Protein AF-A0A654E8N3-F1 (afdb_monomer_lite)

Secondary structure (DSSP, 8-state):
-HHHHHHTT--S----EEEE-GGGS-HHHHHHHHHTTPEEEE----HHHHHHHHHHHHHHSPSSEEEE---PSP----HHHHHHHHHHHTTTEEEE-SS-TTS-TTSSHHHHHHHHH----PPPGGGS--S-PPSPEEEESTTPPTTSSS-EEEESHHHHHHHHTSHHHHHHHHHHHHHHHHHHHHHTS--S--------------------PPPP-------------------TTSHHHHHHHHTS---SS---HHHHHHHHHHHHHHS-HHHHHHHHTTTTTTTTTBTTBPHHHHHHHHHHHHHHHHHHHHB---TTSTTTTSBSS-GGGHHHHTT-GGG-EEEEEEEEEE--TT-GGGS---S-SS-S-SSEEEEEEEEEE-S-HHHHHHHSSEEEEEEE----S-GGGGGGS---EEEGGGTT---S-TT-EEEHHHHHHHH---TTSSSSSS-HHHHHHHHHHHHHHHHTTSTT--EEEEEEEETHHHHHHHHHHHHHHHTTTTB-TT-PBPPEEEEEESPPP-B-HHHHHHHHHTT-EEEEEEETT-SGGG-S-SSSSTTS-HHHHHHHTTSTT--B--SEEEEE-GGG-SSB-----HHHHT-HHHHHHHHHH--STTPPP--SS---GGGGGGS---B-GGG-PPTT----GGGG-EE-TTS-EEPPPPP-GGGSPPTTHHHHHHHHH-GGG--

Structure (mmCIF, N/CA/C/O backbone):
data_AF-A0A654E8N3-F1
#
_entry.id   AF-A0A654E8N3-F1
#
loop_
_atom_site.group_PDB
_atom_site.id
_atom_site.type_symbol
_atom_site.label_atom_id
_atom_site.label_alt_id
_atom_site.label_comp_id
_atom_site.label_asym_id
_atom_site.label_entity_id
_atom_site.label_seq_id
_atom_site.pdbx_PDB_ins_code
_atom_site.Cartn_x
_atom_site.Cartn_y
_atom_site.Cartn_z
_atom_site.occupancy
_atom_site.B_iso_or_equiv
_atom_site.auth_seq_id
_atom_site.auth_comp_id
_atom_site.auth_asym_id
_atom_site.auth_atom_id
_atom_site.pdbx_PDB_model_num
ATOM 1 N N . MET A 1 1 ? 37.709 -7.453 -34.728 1.00 62.16 1 MET A N 1
ATOM 2 C CA . MET A 1 1 ? 38.208 -6.243 -34.019 1.00 62.16 1 MET A CA 1
ATOM 3 C C . MET A 1 1 ? 39.661 -5.902 -34.349 1.00 62.16 1 MET A C 1
ATOM 5 O O . MET A 1 1 ? 39.862 -4.837 -34.913 1.00 62.16 1 MET A O 1
ATOM 9 N N . LYS A 1 2 ? 40.661 -6.766 -34.078 1.00 64.00 2 LYS A N 1
ATOM 10 C CA . LYS A 1 2 ? 42.094 -6.482 -34.356 1.00 64.00 2 LYS A CA 1
ATOM 11 C C . LYS A 1 2 ? 42.366 -5.986 -35.794 1.00 64.00 2 LYS A C 1
ATOM 13 O O . LYS A 1 2 ? 43.012 -4.962 -35.971 1.00 64.00 2 LYS A O 1
ATOM 18 N N . ARG A 1 3 ? 41.794 -6.645 -36.810 1.00 64.19 3 ARG A N 1
ATOM 19 C CA . ARG A 1 3 ? 41.884 -6.260 -38.238 1.00 64.19 3 ARG A CA 1
ATOM 20 C C . ARG A 1 3 ? 41.338 -4.858 -38.545 1.00 64.19 3 ARG A C 1
ATOM 22 O O . ARG A 1 3 ? 41.907 -4.124 -39.343 1.00 64.19 3 ARG A O 1
ATOM 29 N N . ILE A 1 4 ? 40.257 -4.464 -37.874 1.00 62.75 4 ILE A N 1
ATOM 30 C CA . ILE A 1 4 ? 39.642 -3.141 -38.048 1.00 62.75 4 ILE A CA 1
ATOM 31 C C . ILE A 1 4 ? 40.485 -2.064 -37.351 1.00 62.75 4 ILE A C 1
ATOM 33 O O . ILE A 1 4 ? 40.697 -0.996 -37.914 1.00 62.75 4 ILE A O 1
ATOM 37 N N . LEU A 1 5 ? 41.028 -2.360 -36.164 1.00 64.81 5 LEU A N 1
ATOM 38 C CA . LEU A 1 5 ? 41.953 -1.462 -35.462 1.00 64.81 5 LEU A CA 1
ATOM 39 C C . LEU A 1 5 ? 43.238 -1.222 -36.275 1.00 64.81 5 LEU A C 1
ATOM 41 O O . LEU A 1 5 ? 43.658 -0.073 -36.390 1.00 64.81 5 LEU A O 1
ATOM 45 N N . ARG A 1 6 ? 43.781 -2.262 -36.931 1.00 66.62 6 ARG A N 1
ATOM 46 C CA . ARG A 1 6 ? 44.896 -2.138 -37.892 1.00 66.62 6 ARG A CA 1
ATOM 47 C C . ARG A 1 6 ? 44.560 -1.192 -39.052 1.00 66.62 6 ARG A C 1
ATOM 49 O O . ARG A 1 6 ? 45.341 -0.293 -39.344 1.00 66.62 6 ARG A O 1
ATOM 56 N N . LYS A 1 7 ? 43.372 -1.322 -39.666 1.00 62.66 7 LYS A N 1
ATOM 57 C CA . LYS A 1 7 ? 42.905 -0.415 -40.742 1.00 62.66 7 LYS A CA 1
ATOM 58 C C . LYS A 1 7 ? 42.771 1.047 -40.297 1.00 62.66 7 LYS A C 1
ATOM 60 O O . LYS A 1 7 ? 42.891 1.943 -41.121 1.00 62.66 7 LYS A O 1
ATOM 65 N N . LEU A 1 8 ? 42.541 1.289 -39.007 1.00 58.38 8 LEU A N 1
ATOM 66 C CA . LEU A 1 8 ? 42.488 2.628 -38.412 1.00 58.38 8 LEU A CA 1
ATOM 67 C C . LEU A 1 8 ? 43.871 3.154 -37.972 1.00 58.38 8 LEU A C 1
ATOM 69 O O . LEU A 1 8 ? 43.947 4.196 -37.328 1.00 58.38 8 LEU A O 1
ATOM 73 N N . GLY A 1 9 ? 44.958 2.448 -38.307 1.00 60.50 9 GLY A N 1
ATOM 74 C CA . GLY A 1 9 ? 46.332 2.845 -37.990 1.00 60.50 9 GLY A CA 1
ATOM 75 C C . GLY A 1 9 ? 46.812 2.448 -36.590 1.00 60.50 9 GLY A C 1
ATOM 76 O O . GLY A 1 9 ? 47.888 2.874 -36.174 1.00 60.50 9 GLY A O 1
ATOM 77 N N . TYR A 1 10 ? 46.052 1.633 -35.848 1.00 63.34 10 TYR A N 1
ATOM 78 C CA . TYR A 1 10 ? 46.446 1.155 -34.520 1.00 63.34 10 TYR A CA 1
ATOM 79 C C . TYR A 1 10 ? 47.189 -0.180 -34.617 1.00 63.34 10 TYR A C 1
ATOM 81 O O . TYR A 1 10 ? 46.577 -1.248 -34.678 1.00 63.34 10 TYR A O 1
ATOM 89 N N . ASN A 1 11 ? 48.519 -0.105 -34.582 1.00 61.31 11 ASN A N 1
ATOM 90 C CA . ASN A 1 11 ? 49.413 -1.261 -34.617 1.00 61.31 11 ASN A CA 1
ATOM 91 C C . ASN A 1 11 ? 50.060 -1.444 -33.234 1.00 61.31 11 ASN A C 1
ATOM 93 O O . ASN A 1 11 ? 51.057 -0.802 -32.914 1.00 61.31 11 ASN A O 1
ATOM 97 N N . GLY A 1 12 ? 49.450 -2.275 -32.386 1.00 65.31 12 GLY A N 1
ATOM 98 C CA . GLY A 1 12 ? 49.931 -2.579 -31.035 1.00 65.31 12 GLY A CA 1
ATOM 99 C C . GLY A 1 12 ? 49.163 -3.740 -30.388 1.00 65.31 12 GLY A C 1
ATOM 100 O O . GLY A 1 12 ? 48.143 -4.170 -30.936 1.00 65.31 12 GLY A O 1
ATOM 101 N N . PRO A 1 13 ? 49.632 -4.269 -29.241 1.00 67.19 13 PRO A N 1
ATOM 102 C CA . PRO A 1 13 ? 48.945 -5.342 -28.527 1.00 67.19 13 PRO A CA 1
ATOM 103 C C . PRO A 1 13 ? 47.545 -4.887 -28.088 1.00 67.19 13 PRO A C 1
ATOM 105 O O . PRO A 1 13 ? 47.377 -3.821 -27.496 1.00 67.19 13 PRO A O 1
ATOM 108 N N . VAL A 1 14 ? 46.529 -5.697 -28.404 1.00 70.50 14 VAL A N 1
ATOM 109 C CA . VAL A 1 14 ? 45.121 -5.404 -28.099 1.00 70.50 14 VAL A CA 1
ATOM 110 C C . VAL A 1 14 ? 44.658 -6.292 -26.953 1.00 70.50 14 VAL A C 1
ATOM 112 O O . VAL A 1 14 ? 44.506 -7.498 -27.136 1.00 70.50 14 VAL A O 1
ATOM 115 N N . THR A 1 15 ? 44.361 -5.676 -25.811 1.00 73.44 15 THR A N 1
ATOM 116 C CA . THR A 1 15 ? 43.723 -6.341 -24.668 1.00 73.44 15 THR A CA 1
ATOM 117 C C . THR A 1 15 ? 42.239 -5.993 -24.639 1.00 73.44 15 THR A C 1
ATOM 119 O O . THR A 1 15 ? 41.873 -4.818 -24.695 1.00 73.44 15 THR A O 1
ATOM 122 N N . ILE A 1 16 ? 41.379 -7.007 -24.537 1.00 76.62 16 ILE A N 1
ATOM 123 C CA . ILE A 1 16 ? 39.929 -6.837 -24.402 1.00 76.62 16 ILE A CA 1
ATOM 124 C C . ILE A 1 16 ? 39.519 -7.369 -23.031 1.00 76.62 16 ILE A C 1
ATOM 126 O O . ILE A 1 16 ? 39.870 -8.488 -22.663 1.00 76.62 16 ILE A O 1
ATOM 130 N N . THR A 1 17 ? 38.768 -6.569 -22.277 1.00 77.62 17 THR A N 1
ATOM 131 C CA . THR A 1 17 ? 38.285 -6.942 -20.945 1.00 77.62 17 THR A CA 1
ATOM 132 C C . THR A 1 17 ? 36.779 -6.732 -20.866 1.00 77.62 17 THR A C 1
ATOM 134 O O . THR A 1 17 ? 36.288 -5.625 -21.091 1.00 77.62 17 THR A O 1
ATOM 137 N N . ALA A 1 18 ? 36.043 -7.793 -20.542 1.00 80.56 18 ALA A N 1
ATOM 138 C CA . ALA A 1 18 ? 34.622 -7.737 -20.238 1.00 80.56 18 ALA A CA 1
ATOM 139 C C . ALA A 1 18 ? 34.442 -7.350 -18.766 1.00 80.56 18 ALA A C 1
ATOM 141 O O . ALA A 1 18 ? 34.845 -8.094 -17.876 1.00 80.56 18 ALA A O 1
ATOM 142 N N . VAL A 1 19 ? 33.850 -6.184 -18.504 1.00 77.12 19 VAL A N 1
ATOM 143 C CA . VAL A 1 19 ? 33.719 -5.621 -17.151 1.00 77.12 19 VAL A CA 1
ATOM 144 C C . VAL A 1 19 ? 32.251 -5.598 -16.722 1.00 77.12 19 VAL A C 1
ATOM 146 O O . VAL A 1 19 ? 31.400 -5.111 -17.469 1.00 77.12 19 VAL A O 1
ATOM 149 N N . GLY A 1 20 ? 31.939 -6.081 -15.515 1.00 74.06 20 GLY A N 1
ATOM 150 C CA . GLY A 1 20 ? 30.613 -5.900 -14.915 1.00 74.06 20 GLY A CA 1
ATOM 151 C C . GLY A 1 20 ? 30.241 -6.898 -13.818 1.00 74.06 20 GLY A C 1
ATOM 152 O O . GLY A 1 20 ? 31.079 -7.586 -13.232 1.00 74.06 20 GLY A O 1
ATOM 153 N N . SER A 1 21 ? 28.938 -7.007 -13.540 1.00 78.50 21 SER A N 1
ATOM 154 C CA . SER A 1 21 ? 28.392 -8.002 -12.605 1.00 78.50 21 SER A CA 1
ATOM 155 C C . SER A 1 21 ? 28.295 -9.370 -13.291 1.00 78.50 21 SER A C 1
ATOM 157 O O . SER A 1 21 ? 27.214 -9.849 -13.620 1.00 78.50 21 SER A O 1
ATOM 159 N N . LEU A 1 22 ? 29.457 -9.970 -13.552 1.00 83.50 22 LEU A N 1
ATOM 160 C CA . LEU A 1 22 ? 29.599 -11.227 -14.286 1.00 83.50 22 LEU A CA 1
ATOM 161 C C . LEU A 1 22 ? 28.945 -12.426 -13.580 1.00 83.50 22 LEU A C 1
ATOM 163 O O . LEU A 1 22 ? 28.551 -13.362 -14.257 1.00 83.50 22 LEU A O 1
ATOM 167 N N . ALA A 1 23 ? 28.710 -12.357 -12.265 1.00 80.00 23 ALA A N 1
ATOM 168 C CA . ALA A 1 23 ? 27.908 -13.347 -11.537 1.00 80.00 23 ALA A CA 1
ATOM 169 C C . ALA A 1 23 ? 26.442 -13.453 -12.017 1.00 80.00 23 ALA A C 1
ATOM 171 O O . ALA A 1 23 ? 25.765 -14.426 -11.711 1.00 80.00 23 ALA A O 1
ATOM 172 N N . LYS A 1 24 ? 25.940 -12.460 -12.768 1.00 77.31 24 LYS A N 1
ATOM 173 C CA . LYS A 1 24 ? 24.594 -12.463 -13.373 1.00 77.31 24 LYS A CA 1
ATOM 174 C C . LYS A 1 24 ? 24.593 -12.910 -14.837 1.00 77.31 24 LYS A C 1
ATOM 176 O O . LYS A 1 24 ? 23.555 -12.832 -15.491 1.00 77.31 24 LYS A O 1
ATOM 181 N N . VAL A 1 25 ? 25.752 -13.278 -15.379 1.00 79.50 25 VAL A N 1
ATOM 182 C CA . VAL A 1 25 ? 25.899 -13.695 -16.774 1.00 79.50 25 VAL A CA 1
ATOM 183 C C . VAL A 1 25 ? 25.841 -15.225 -16.827 1.00 79.50 25 VAL A C 1
ATOM 185 O O . VAL A 1 25 ? 26.573 -15.869 -16.076 1.00 79.50 25 VAL A O 1
ATOM 188 N N . PRO A 1 26 ? 24.987 -15.809 -17.687 1.00 81.81 26 PRO A N 1
ATOM 189 C CA . PRO A 1 26 ? 24.935 -17.251 -17.911 1.00 81.81 26 PRO A CA 1
ATOM 190 C C . PRO A 1 26 ? 26.310 -17.874 -18.201 1.00 81.81 26 PRO A C 1
ATOM 192 O O . PRO A 1 26 ? 27.168 -17.258 -18.842 1.00 81.81 26 PRO A O 1
ATOM 195 N N . ARG A 1 27 ? 26.518 -19.100 -17.706 1.00 83.50 27 ARG A N 1
ATOM 196 C CA . ARG A 1 27 ? 27.796 -19.829 -17.780 1.00 83.50 27 ARG A CA 1
ATOM 197 C C . ARG A 1 27 ? 28.276 -20.028 -19.217 1.00 83.50 27 ARG A C 1
ATOM 199 O O . ARG A 1 27 ? 29.436 -19.756 -19.500 1.00 83.50 27 ARG A O 1
ATOM 206 N N . ASP A 1 28 ? 27.383 -20.444 -20.103 1.00 77.19 28 ASP A N 1
ATOM 207 C CA . ASP A 1 28 ? 27.625 -20.648 -21.535 1.00 77.19 28 ASP A CA 1
ATOM 208 C C . ASP A 1 28 ? 28.160 -19.378 -22.217 1.00 77.19 28 ASP A C 1
ATOM 210 O O . ASP A 1 28 ? 29.092 -19.429 -23.018 1.00 77.19 28 ASP A O 1
ATOM 214 N N . ILE A 1 29 ? 27.638 -18.209 -21.835 1.00 80.75 29 ILE A N 1
ATOM 215 C CA . ILE A 1 29 ? 28.113 -16.917 -22.341 1.00 80.75 29 ILE A CA 1
ATOM 216 C C . ILE A 1 29 ? 29.506 -16.592 -21.789 1.00 80.75 29 ILE A C 1
ATOM 218 O O . ILE A 1 29 ? 30.360 -16.107 -22.531 1.00 80.75 29 ILE A O 1
ATOM 222 N N . LEU A 1 30 ? 29.760 -16.843 -20.501 1.00 82.38 30 LEU A N 1
ATOM 223 C CA . LEU A 1 30 ? 31.081 -16.623 -19.901 1.00 82.38 30 LEU A CA 1
ATOM 224 C C . LEU A 1 30 ? 32.141 -17.552 -20.499 1.00 82.38 30 LEU A C 1
ATOM 226 O O . LEU A 1 30 ? 33.258 -17.104 -20.744 1.00 82.38 30 LEU A O 1
ATOM 230 N N . GLU A 1 31 ? 31.791 -18.808 -20.770 1.00 81.00 31 GLU A N 1
ATOM 231 C CA . GLU A 1 31 ? 32.640 -19.784 -21.455 1.00 81.00 31 GLU A CA 1
ATOM 232 C C . GLU A 1 31 ? 32.940 -19.336 -22.885 1.00 81.00 31 GLU A C 1
ATOM 234 O O . GLU A 1 31 ? 34.109 -19.254 -23.265 1.00 81.00 31 GLU A O 1
ATOM 239 N N . ALA A 1 32 ? 31.916 -18.938 -23.647 1.00 78.12 32 ALA A N 1
ATOM 240 C CA . ALA A 1 32 ? 32.088 -18.420 -24.999 1.00 78.12 32 ALA A CA 1
ATOM 241 C C . ALA A 1 32 ? 33.000 -17.183 -25.018 1.00 78.12 32 ALA A C 1
ATOM 243 O O . ALA A 1 32 ? 33.965 -17.137 -25.775 1.00 78.12 32 ALA A O 1
ATOM 244 N N . VAL A 1 33 ? 32.771 -16.204 -24.138 1.00 79.25 33 VAL A N 1
ATOM 245 C CA . VAL A 1 33 ? 33.605 -14.993 -24.043 1.00 79.25 33 VAL A CA 1
ATOM 246 C C . VAL A 1 33 ? 35.031 -15.335 -23.605 1.00 79.25 33 VAL A C 1
ATOM 248 O O . VAL A 1 33 ? 35.989 -14.896 -24.240 1.00 79.25 33 VAL A O 1
ATOM 251 N N . SER A 1 34 ? 35.192 -16.154 -22.567 1.00 80.25 34 SER A N 1
ATOM 252 C CA . SER A 1 34 ? 36.501 -16.558 -22.047 1.00 80.25 34 SER A CA 1
ATOM 253 C C . SER A 1 34 ? 37.309 -17.359 -23.074 1.00 80.25 34 SER A C 1
ATOM 255 O O . SER A 1 34 ? 38.516 -17.147 -23.179 1.00 80.25 34 SER A O 1
ATOM 257 N N . SER A 1 35 ? 36.662 -18.211 -23.878 1.00 77.81 35 SER A N 1
ATOM 258 C CA . SER A 1 35 ? 37.314 -19.014 -24.926 1.00 77.81 35 SER A CA 1
ATOM 259 C C . SER A 1 35 ? 37.946 -18.168 -26.038 1.00 77.81 35 SER A C 1
ATOM 261 O O . SER A 1 35 ? 38.897 -18.600 -26.682 1.00 77.81 35 SER A O 1
ATOM 263 N N . THR A 1 36 ? 37.480 -16.927 -26.220 1.00 77.31 36 THR A N 1
ATOM 264 C CA . THR A 1 36 ? 38.049 -15.979 -27.195 1.00 77.31 36 THR A CA 1
ATOM 265 C C . THR A 1 36 ? 39.283 -15.227 -26.678 1.00 77.31 36 THR A C 1
ATOM 267 O O . THR A 1 36 ? 39.817 -14.366 -27.378 1.00 77.31 36 THR A O 1
ATOM 270 N N . GLY A 1 37 ? 39.733 -15.513 -25.449 1.00 75.19 37 GLY A N 1
ATOM 271 C CA . GLY A 1 37 ? 40.852 -14.820 -24.802 1.00 75.19 37 GLY A CA 1
ATOM 272 C C . GLY A 1 37 ? 40.488 -13.454 -24.205 1.00 75.19 37 GLY A C 1
ATOM 273 O O . GLY A 1 37 ? 41.379 -12.690 -23.836 1.00 75.19 37 GLY A O 1
ATOM 274 N N . ILE A 1 38 ? 39.195 -13.121 -24.102 1.00 81.88 38 ILE A N 1
ATOM 275 C CA . ILE A 1 38 ? 38.721 -11.895 -23.443 1.00 81.88 38 ILE A CA 1
ATOM 276 C C . ILE A 1 38 ? 38.830 -12.062 -21.923 1.00 81.88 38 ILE A C 1
ATOM 278 O O . ILE A 1 38 ? 38.231 -12.970 -21.347 1.00 81.88 38 ILE A O 1
ATOM 282 N N . SER A 1 39 ? 39.552 -11.155 -21.258 1.00 84.50 39 SER A N 1
ATOM 283 C CA . SER A 1 39 ? 39.675 -11.160 -19.796 1.00 84.50 39 SER A CA 1
ATOM 284 C C . SER A 1 39 ? 38.354 -10.794 -19.119 1.00 84.50 39 SER A C 1
ATOM 286 O O . SER A 1 39 ? 37.637 -9.900 -19.574 1.00 84.50 39 SER A O 1
ATOM 288 N N . LEU A 1 40 ? 38.058 -11.429 -17.988 1.00 85.25 40 LEU A N 1
ATOM 289 C CA . LEU A 1 40 ? 36.832 -11.205 -17.220 1.00 85.25 40 LEU A CA 1
ATOM 290 C C . LEU A 1 40 ? 37.112 -10.331 -15.994 1.00 85.25 40 LEU A C 1
ATOM 292 O O . LEU A 1 40 ? 37.872 -10.704 -15.111 1.00 85.25 40 LEU A O 1
ATOM 296 N N . HIS A 1 41 ? 36.476 -9.171 -15.882 1.00 83.75 41 HIS A N 1
ATOM 297 C CA . HIS A 1 41 ? 36.595 -8.311 -14.705 1.00 83.75 41 HIS A CA 1
ATOM 298 C C . HIS A 1 41 ? 35.247 -8.198 -14.002 1.00 83.75 41 HIS A C 1
ATOM 300 O O . HIS A 1 41 ? 34.339 -7.480 -14.424 1.00 83.75 41 HIS A O 1
ATOM 306 N N . HIS A 1 42 ? 35.124 -8.926 -12.898 1.00 84.62 42 HIS A N 1
ATOM 307 C CA . HIS A 1 42 ? 33.954 -8.894 -12.050 1.00 84.62 42 HIS A CA 1
ATOM 308 C C . HIS A 1 42 ? 34.014 -7.740 -11.038 1.00 84.62 42 HIS A C 1
ATOM 310 O O . HIS A 1 42 ? 34.905 -7.670 -10.183 1.00 84.62 42 HIS A O 1
ATOM 316 N N . GLU A 1 43 ? 33.033 -6.842 -11.119 1.00 73.94 43 GLU A N 1
ATOM 317 C CA . GLU A 1 43 ? 32.857 -5.708 -10.210 1.00 73.94 43 GLU A CA 1
ATOM 318 C C . GLU A 1 43 ? 31.387 -5.505 -9.804 1.00 73.94 43 GLU A C 1
ATOM 320 O O . GLU A 1 43 ? 30.459 -6.028 -10.434 1.00 73.94 43 GLU A O 1
ATOM 325 N N . PHE A 1 44 ? 31.165 -4.705 -8.754 1.00 64.12 44 PHE A N 1
ATOM 326 C CA . PHE A 1 44 ? 29.831 -4.227 -8.394 1.00 64.12 44 PHE A CA 1
ATOM 327 C C . PHE A 1 44 ? 29.255 -3.385 -9.525 1.00 64.12 44 PHE A C 1
ATOM 329 O O . PHE A 1 44 ? 29.919 -2.476 -10.027 1.00 64.12 44 PHE A O 1
ATOM 336 N N . TYR A 1 45 ? 27.993 -3.636 -9.874 1.00 57.53 45 TYR A N 1
ATOM 337 C CA . TYR A 1 45 ? 27.272 -2.815 -10.839 1.00 57.53 45 TYR A CA 1
ATOM 338 C C . TYR A 1 45 ? 27.027 -1.416 -10.254 1.00 57.53 45 TYR A C 1
ATOM 340 O O . TYR A 1 45 ? 25.993 -1.140 -9.653 1.00 57.53 45 TYR A O 1
ATOM 348 N N . SER A 1 46 ? 28.005 -0.523 -10.410 1.00 55.00 46 SER A N 1
ATOM 349 C CA . SER A 1 46 ? 27.864 0.901 -10.137 1.00 55.00 46 SER A CA 1
ATOM 350 C C . SER A 1 46 ? 28.456 1.704 -11.292 1.00 55.00 46 SER A C 1
ATOM 352 O O . SER A 1 46 ? 29.561 1.450 -11.769 1.00 55.00 46 SER A O 1
ATOM 354 N N . ARG A 1 47 ? 27.725 2.738 -11.716 1.00 55.44 47 ARG A N 1
ATOM 355 C CA . ARG A 1 47 ? 28.134 3.686 -12.766 1.00 55.44 47 ARG A CA 1
ATOM 356 C C . ARG A 1 47 ? 29.479 4.376 -12.460 1.00 55.44 47 ARG A C 1
ATOM 358 O O . ARG A 1 47 ? 30.164 4.806 -13.383 1.00 55.44 47 ARG A O 1
ATOM 365 N N . LYS A 1 48 ? 29.871 4.466 -11.178 1.00 53.47 48 LYS A N 1
ATOM 366 C CA . LYS A 1 48 ? 31.160 5.020 -10.717 1.00 53.47 48 LYS A CA 1
ATOM 367 C C . LYS A 1 48 ? 32.326 4.035 -10.907 1.00 53.47 48 LYS A C 1
ATOM 369 O O . LYS A 1 48 ? 33.451 4.483 -11.119 1.00 53.47 48 LYS A O 1
ATOM 374 N N . SER A 1 49 ? 32.065 2.726 -10.882 1.00 55.62 49 SER A N 1
ATOM 375 C CA . SER A 1 49 ? 33.085 1.672 -10.993 1.00 55.62 49 SER A CA 1
ATOM 376 C C . SER A 1 49 ? 33.658 1.590 -12.410 1.00 55.62 49 SER A C 1
ATOM 378 O O . SER A 1 49 ? 34.870 1.669 -12.578 1.00 55.62 49 SER A O 1
ATOM 380 N N . MET A 1 50 ? 32.802 1.637 -13.438 1.00 57.25 50 MET A N 1
ATOM 381 C CA . MET A 1 50 ? 33.228 1.700 -14.846 1.00 57.25 50 MET A CA 1
ATOM 382 C C . MET A 1 50 ? 34.117 2.925 -15.132 1.00 57.25 50 MET A C 1
ATOM 384 O O . MET A 1 50 ? 35.135 2.822 -15.818 1.00 57.25 50 MET A O 1
ATOM 388 N N . VAL A 1 51 ? 33.773 4.085 -14.555 1.00 58.50 51 VAL A N 1
ATOM 389 C CA . VAL A 1 51 ? 34.595 5.306 -14.623 1.00 58.50 51 VAL A CA 1
ATOM 390 C C . VAL A 1 51 ? 35.920 5.117 -13.883 1.00 58.50 51 VAL A C 1
ATOM 392 O O . VAL A 1 51 ? 36.956 5.545 -14.382 1.00 58.50 51 VAL A O 1
ATOM 395 N N . SER A 1 52 ? 35.919 4.459 -12.722 1.00 59.53 52 SER A N 1
ATOM 396 C CA . SER A 1 52 ? 37.139 4.143 -11.974 1.00 59.53 52 SER A CA 1
ATOM 397 C C . SER A 1 52 ? 38.052 3.179 -12.735 1.00 59.53 52 SER A C 1
ATOM 399 O O . SER A 1 52 ? 39.249 3.437 -12.791 1.00 59.53 52 SER A O 1
ATOM 401 N N . CYS A 1 53 ? 37.515 2.149 -13.392 1.00 61.19 53 CYS A N 1
ATOM 402 C CA . CYS A 1 53 ? 38.258 1.240 -14.268 1.00 61.19 53 CYS A CA 1
ATOM 403 C C . CYS A 1 53 ? 38.867 1.988 -15.464 1.00 61.19 53 CYS A C 1
ATOM 405 O O . CYS A 1 53 ? 40.065 1.876 -15.735 1.00 61.19 53 CYS A O 1
ATOM 407 N N . PHE A 1 54 ? 38.083 2.856 -16.109 1.00 61.22 54 PHE A N 1
ATOM 408 C CA . PHE A 1 54 ? 38.555 3.722 -17.192 1.00 61.22 54 PHE A CA 1
ATOM 409 C C . PHE A 1 54 ? 39.669 4.681 -16.721 1.00 61.22 54 PHE A C 1
ATOM 411 O O . PHE A 1 54 ? 40.695 4.862 -17.385 1.00 61.22 54 PHE A O 1
ATOM 418 N N . LEU A 1 55 ? 39.525 5.278 -15.535 1.00 58.81 55 LEU A N 1
ATOM 419 C CA . LEU A 1 55 ? 40.520 6.179 -14.947 1.00 58.81 55 LEU A CA 1
ATOM 420 C C . LEU A 1 55 ? 41.730 5.439 -14.335 1.00 58.81 55 LEU A C 1
ATOM 422 O O . LEU A 1 55 ? 42.817 6.006 -14.280 1.00 58.81 55 LEU A O 1
ATOM 426 N N . GLY A 1 56 ? 41.607 4.173 -13.950 1.00 58.19 56 GLY A N 1
ATOM 427 C CA . GLY A 1 56 ? 42.709 3.348 -13.446 1.00 58.19 56 GLY A CA 1
ATOM 428 C C . GLY A 1 56 ? 43.632 2.824 -14.550 1.00 58.19 56 GLY A C 1
ATOM 429 O O . GLY A 1 56 ? 44.819 2.621 -14.314 1.00 58.19 56 GLY A O 1
ATOM 430 N N . HIS A 1 57 ? 43.128 2.694 -15.782 1.00 60.25 57 HIS A N 1
ATOM 431 C CA . HIS A 1 57 ? 43.870 2.132 -16.919 1.00 60.25 57 HIS A CA 1
ATOM 432 C C . HIS A 1 57 ? 45.205 2.840 -17.229 1.00 60.25 57 HIS A C 1
ATOM 434 O O . HIS A 1 57 ? 46.167 2.197 -17.642 1.00 60.25 57 HIS A O 1
ATOM 440 N N . GLY A 1 58 ? 45.293 4.154 -16.985 1.00 53.75 58 GLY A N 1
ATOM 441 C CA . GLY A 1 58 ? 46.511 4.944 -17.212 1.00 53.75 58 GLY A CA 1
ATOM 442 C C . GLY A 1 58 ? 47.637 4.690 -16.201 1.00 53.75 58 GLY A C 1
ATOM 443 O O . GLY A 1 58 ? 48.755 5.130 -16.433 1.00 53.75 58 GLY A O 1
ATOM 444 N N . ILE A 1 59 ? 47.358 3.990 -15.096 1.00 52.53 59 ILE A N 1
ATOM 445 C CA . ILE A 1 59 ? 48.358 3.611 -14.082 1.00 52.53 59 ILE A CA 1
ATOM 446 C C . ILE A 1 59 ? 49.099 2.334 -14.508 1.00 52.53 59 ILE A C 1
ATOM 448 O O . ILE A 1 59 ? 50.265 2.158 -14.177 1.00 52.53 59 ILE A O 1
ATOM 452 N N . LEU A 1 60 ? 48.427 1.460 -15.263 1.00 51.88 60 LEU A N 1
ATOM 453 C CA . LEU A 1 60 ? 48.933 0.143 -15.660 1.00 51.88 60 LEU A CA 1
ATOM 454 C C . LEU A 1 60 ? 49.497 0.110 -17.090 1.00 51.88 60 LEU A C 1
ATOM 456 O O . LEU A 1 60 ? 50.146 -0.864 -17.450 1.00 51.88 60 LEU A O 1
ATOM 460 N N . ASN A 1 61 ? 49.266 1.154 -17.899 1.00 60.72 61 ASN A N 1
ATOM 461 C CA . ASN A 1 61 ? 49.701 1.211 -19.297 1.00 60.72 61 ASN A CA 1
ATOM 462 C C . ASN A 1 61 ? 50.457 2.527 -19.592 1.00 60.72 61 ASN A C 1
ATOM 464 O O . ASN A 1 61 ? 49.866 3.610 -19.451 1.00 60.72 61 ASN A O 1
ATOM 468 N N . PRO A 1 62 ? 51.744 2.464 -19.995 1.00 57.97 62 PRO A N 1
ATOM 469 C CA . PRO A 1 62 ? 52.549 3.645 -20.305 1.00 57.97 62 PRO A CA 1
ATOM 470 C C . PRO A 1 62 ? 52.049 4.380 -21.562 1.00 57.97 62 PRO A C 1
ATOM 472 O O . PRO A 1 62 ? 51.350 3.825 -22.407 1.00 57.97 62 PRO A O 1
ATOM 475 N N . ARG A 1 63 ? 52.375 5.673 -21.668 1.00 58.53 63 ARG A N 1
ATOM 476 C CA . ARG A 1 63 ? 51.947 6.562 -22.768 1.00 58.53 63 ARG A CA 1
ATOM 477 C C . ARG A 1 63 ? 52.858 6.389 -23.996 1.00 58.53 63 ARG A C 1
ATOM 479 O O . ARG A 1 63 ? 54.069 6.335 -23.791 1.00 58.53 63 ARG A O 1
ATOM 486 N N . PRO A 1 64 ? 52.339 6.445 -25.241 1.00 60.50 64 PRO A N 1
ATOM 487 C CA . PRO A 1 64 ? 50.939 6.668 -25.618 1.00 60.50 64 PRO A CA 1
ATOM 488 C C . PRO A 1 64 ? 50.110 5.370 -25.602 1.00 60.50 64 PRO A C 1
ATOM 490 O O . PRO A 1 64 ? 50.525 4.357 -26.150 1.00 60.50 64 PRO A O 1
ATOM 493 N N . SER A 1 65 ? 48.911 5.417 -25.012 1.00 66.62 65 SER A N 1
ATOM 494 C CA . SER A 1 65 ? 47.954 4.296 -24.999 1.00 66.62 65 SER A CA 1
ATOM 495 C C . SER A 1 65 ? 46.585 4.753 -25.513 1.00 66.62 65 SER A C 1
ATOM 497 O O . SER A 1 65 ? 46.159 5.886 -25.249 1.00 66.62 65 SER A O 1
ATOM 499 N N . THR A 1 66 ? 45.917 3.876 -26.270 1.00 65.50 66 THR A N 1
ATOM 500 C CA . THR A 1 66 ? 44.575 4.095 -26.825 1.00 65.50 66 THR A CA 1
ATOM 501 C C . THR A 1 66 ? 43.576 3.182 -26.130 1.00 65.50 66 THR A C 1
ATOM 503 O O . THR A 1 66 ? 43.756 1.968 -26.113 1.00 65.50 66 THR A O 1
ATOM 506 N N . MET A 1 67 ? 42.494 3.752 -25.601 1.00 67.12 67 MET A N 1
ATOM 507 C CA . MET A 1 67 ? 41.444 3.004 -24.910 1.00 67.12 67 MET A CA 1
ATOM 508 C C . MET A 1 67 ? 40.076 3.258 -25.549 1.00 67.12 67 MET A C 1
ATOM 510 O O . MET A 1 67 ? 39.728 4.397 -25.865 1.00 67.12 67 MET A O 1
ATOM 514 N N . THR A 1 68 ? 39.292 2.188 -25.699 1.00 67.88 68 THR A N 1
ATOM 515 C CA . THR A 1 68 ? 37.930 2.218 -26.253 1.00 67.88 68 THR A CA 1
ATOM 516 C C . THR A 1 68 ? 36.949 1.613 -25.254 1.00 67.88 68 THR A C 1
ATOM 518 O O . THR A 1 68 ? 37.235 0.566 -24.678 1.00 67.88 68 THR A O 1
ATOM 521 N N . VAL A 1 69 ? 35.789 2.245 -25.052 1.00 67.12 69 VAL A N 1
ATOM 522 C CA . VAL A 1 69 ? 34.720 1.733 -24.169 1.00 67.12 69 VAL A CA 1
ATOM 523 C C . VAL A 1 69 ? 33.512 1.335 -25.001 1.00 67.12 69 VAL A C 1
ATOM 525 O O . VAL A 1 69 ? 32.957 2.178 -25.692 1.00 67.12 69 VAL A O 1
ATOM 528 N N . ILE A 1 70 ? 33.064 0.084 -24.902 1.00 66.12 70 ILE A N 1
ATOM 529 C CA . ILE A 1 70 ? 31.873 -0.415 -25.607 1.00 66.12 70 ILE A CA 1
ATOM 530 C C . ILE A 1 70 ? 30.777 -0.698 -24.573 1.00 66.12 70 ILE A C 1
ATOM 532 O O . ILE A 1 70 ? 30.962 -1.518 -23.678 1.00 66.12 70 ILE A O 1
ATOM 536 N N . SER A 1 71 ? 29.638 -0.010 -24.671 1.00 61.72 71 SER A N 1
ATOM 537 C CA . SER A 1 71 ? 28.512 -0.154 -23.735 1.00 61.72 71 SER A CA 1
ATOM 538 C C . SER A 1 71 ? 27.165 0.165 -24.400 1.00 61.72 71 SER A C 1
ATOM 540 O O . SER A 1 71 ? 27.115 0.790 -25.460 1.00 61.72 71 SER A O 1
ATOM 542 N N . ARG A 1 72 ? 26.050 -0.277 -23.793 1.00 55.72 72 ARG A N 1
ATOM 543 C CA . ARG A 1 72 ? 24.691 0.046 -24.273 1.00 55.72 72 ARG A CA 1
ATOM 544 C C . ARG A 1 72 ? 24.318 1.503 -23.925 1.00 55.72 72 ARG A C 1
ATOM 546 O O . ARG A 1 72 ? 24.538 1.913 -22.784 1.00 55.72 72 ARG A O 1
ATOM 553 N N . PRO A 1 73 ? 23.690 2.273 -24.835 1.00 47.03 73 PRO A N 1
ATOM 554 C CA . PRO A 1 73 ? 23.049 3.544 -24.485 1.00 47.03 73 PRO A CA 1
ATOM 555 C C . PRO A 1 73 ? 21.858 3.318 -23.530 1.00 47.03 73 PRO A C 1
ATOM 557 O O . PRO A 1 73 ? 21.144 2.330 -23.712 1.00 47.03 73 PRO A O 1
ATOM 560 N N . PRO A 1 74 ? 21.558 4.219 -22.571 1.00 49.50 74 PRO A N 1
ATOM 561 C CA . PRO A 1 74 ? 22.218 5.486 -22.267 1.00 49.50 74 PRO A CA 1
ATOM 562 C C . PRO A 1 74 ? 23.206 5.354 -21.093 1.00 49.50 74 PRO A C 1
ATOM 564 O O . PRO A 1 74 ? 22.802 5.155 -19.948 1.00 49.50 74 PRO A O 1
ATOM 567 N N . VAL A 1 75 ? 24.501 5.564 -21.336 1.00 51.25 75 VAL A N 1
ATOM 568 C CA . VAL A 1 75 ? 25.425 5.886 -20.242 1.00 51.25 75 VAL A CA 1
ATOM 569 C C . VAL A 1 75 ? 25.264 7.375 -19.951 1.00 51.25 75 VAL A C 1
ATOM 571 O O . VAL A 1 75 ? 25.680 8.215 -20.742 1.00 51.25 75 VAL A O 1
ATOM 574 N N . TYR A 1 76 ? 24.630 7.724 -18.832 1.00 48.94 76 TYR A N 1
ATOM 575 C CA . TYR A 1 76 ? 24.766 9.069 -18.276 1.00 48.94 76 TYR A CA 1
ATOM 576 C C . TYR A 1 76 ? 26.234 9.262 -17.883 1.00 48.94 76 TYR A C 1
ATOM 578 O O . TYR A 1 76 ? 26.713 8.645 -16.931 1.00 48.94 76 TYR A O 1
ATOM 586 N N . ILE A 1 77 ? 26.956 10.072 -18.654 1.00 54.22 77 ILE A N 1
ATOM 587 C CA . ILE A 1 77 ? 28.346 10.432 -18.389 1.00 54.22 77 ILE A CA 1
ATOM 588 C C . ILE A 1 77 ? 28.345 11.530 -17.315 1.00 54.22 77 ILE A C 1
ATOM 590 O O . ILE A 1 77 ? 27.798 12.604 -17.569 1.00 54.22 77 ILE A O 1
ATOM 594 N N . PRO A 1 78 ? 28.934 11.311 -16.123 1.00 50.94 78 PRO A N 1
ATOM 595 C CA . PRO A 1 78 ? 28.982 12.342 -15.092 1.00 50.94 78 PRO A CA 1
ATOM 596 C C . PRO A 1 78 ? 29.668 13.615 -15.618 1.00 50.94 78 PRO A C 1
ATOM 598 O O . PRO A 1 78 ? 30.685 13.495 -16.301 1.00 50.94 78 PRO A O 1
ATOM 601 N N . PRO A 1 79 ? 29.224 14.831 -15.250 1.00 50.16 79 PRO A N 1
ATOM 602 C CA . PRO A 1 79 ? 29.832 16.082 -15.725 1.00 50.16 79 PRO A CA 1
ATOM 603 C C . PRO A 1 79 ? 31.356 16.169 -15.502 1.00 50.16 79 PRO A C 1
ATOM 605 O O . PRO A 1 79 ? 32.091 16.669 -16.349 1.00 50.16 79 PRO A O 1
ATOM 608 N N . ARG A 1 80 ? 31.868 15.592 -14.402 1.00 53.22 80 ARG A N 1
ATOM 609 C CA . ARG A 1 80 ? 33.314 15.519 -14.093 1.00 53.22 80 ARG A CA 1
ATOM 610 C C . ARG A 1 80 ? 34.109 14.544 -14.980 1.00 53.22 80 ARG A C 1
ATOM 612 O O . ARG A 1 80 ? 35.334 14.513 -14.906 1.00 53.22 80 ARG A O 1
ATOM 619 N N . PHE A 1 81 ? 33.454 13.708 -15.780 1.00 59.53 81 PHE A N 1
ATOM 620 C CA . PHE A 1 81 ? 34.125 12.775 -16.689 1.00 59.53 81 PHE A CA 1
ATOM 621 C C . PHE A 1 81 ? 34.697 13.504 -17.914 1.00 59.53 81 PHE A C 1
ATOM 623 O O . PHE A 1 81 ? 35.811 13.198 -18.330 1.00 59.53 81 PHE A O 1
ATOM 630 N N . TYR A 1 82 ? 33.998 14.530 -18.416 1.00 58.53 82 TYR A N 1
ATOM 631 C CA . TYR A 1 82 ? 34.437 15.352 -19.550 1.00 58.53 82 TYR A CA 1
ATOM 632 C C . TYR A 1 82 ? 35.757 16.080 -19.258 1.00 58.53 82 TYR A C 1
ATOM 634 O O . TYR A 1 82 ? 36.708 15.969 -20.028 1.00 58.53 82 TYR A O 1
ATOM 642 N N . SER A 1 83 ? 35.873 16.723 -18.090 1.00 57.78 83 SER A N 1
ATOM 643 C CA . SER A 1 83 ? 37.108 17.409 -17.681 1.00 57.78 83 SER A CA 1
ATOM 644 C C . SER A 1 83 ? 38.295 16.453 -17.493 1.00 57.78 83 SER A C 1
ATOM 646 O O . SER A 1 83 ? 39.434 16.805 -17.799 1.00 57.78 83 SER A O 1
ATOM 648 N N . ASN A 1 84 ? 38.049 15.213 -17.055 1.00 59.22 84 ASN A N 1
ATOM 649 C CA . ASN A 1 84 ? 39.091 14.190 -16.942 1.00 59.22 84 ASN A CA 1
ATOM 650 C C . ASN A 1 84 ? 39.561 13.648 -18.302 1.00 59.22 84 ASN A C 1
ATOM 652 O O . ASN A 1 84 ? 40.738 13.308 -18.431 1.00 59.22 84 ASN A O 1
ATOM 656 N N . ILE A 1 85 ? 38.681 13.571 -19.308 1.00 62.31 85 ILE A N 1
ATOM 657 C CA . ILE A 1 85 ? 39.052 13.179 -20.678 1.00 62.31 85 ILE A CA 1
ATOM 658 C C . ILE A 1 85 ? 39.927 14.257 -21.323 1.00 62.31 85 ILE A C 1
ATOM 660 O O . ILE A 1 85 ? 40.971 13.924 -21.885 1.00 62.31 85 ILE A O 1
ATOM 664 N N . SER A 1 86 ? 39.556 15.536 -21.201 1.00 59.25 86 SER A N 1
ATOM 665 C CA . SER A 1 86 ? 40.350 16.651 -21.740 1.00 59.25 86 SER A CA 1
ATOM 666 C C . SER A 1 86 ? 41.760 16.676 -21.141 1.00 59.25 86 SER A C 1
ATOM 668 O O . SER A 1 86 ? 42.744 16.633 -21.878 1.00 59.25 86 SER A O 1
ATOM 670 N N . ARG A 1 87 ? 41.867 16.539 -19.810 1.00 59.03 87 ARG A N 1
ATOM 671 C CA . ARG A 1 87 ? 43.153 16.422 -19.100 1.00 59.03 87 ARG A CA 1
ATOM 672 C C . ARG A 1 87 ? 43.979 15.198 -19.525 1.00 59.03 87 ARG A C 1
ATOM 674 O O . ARG A 1 87 ? 45.197 15.178 -19.369 1.00 59.03 87 ARG A O 1
ATOM 681 N N . ARG A 1 88 ? 43.348 14.135 -20.035 1.00 61.91 88 ARG A N 1
ATOM 682 C CA . ARG A 1 88 ? 44.040 12.938 -20.551 1.00 61.91 88 ARG A CA 1
ATOM 683 C C . ARG A 1 88 ? 44.549 13.100 -21.978 1.00 61.91 88 ARG A C 1
ATOM 685 O O . ARG A 1 88 ? 45.632 12.590 -22.265 1.00 61.91 88 ARG A O 1
ATOM 692 N N . ARG A 1 89 ? 43.818 13.827 -22.828 1.00 61.53 89 ARG A N 1
ATOM 693 C CA . ARG A 1 89 ? 44.275 14.197 -24.178 1.00 61.53 89 ARG A CA 1
ATOM 694 C C . ARG A 1 89 ? 45.541 15.051 -24.111 1.00 61.53 89 ARG A C 1
ATOM 696 O O . ARG A 1 89 ? 46.514 14.736 -24.786 1.00 61.53 89 ARG A O 1
ATOM 703 N N . GLU A 1 90 ? 45.577 16.018 -23.195 1.00 57.03 90 GLU A N 1
ATOM 704 C CA . GLU A 1 90 ? 46.775 16.820 -22.874 1.00 57.03 90 GLU A CA 1
ATOM 705 C C . GLU A 1 90 ? 47.965 15.958 -22.408 1.00 57.03 90 GLU A C 1
ATOM 707 O O . GLU A 1 90 ? 49.126 16.316 -22.571 1.00 57.03 90 GLU A O 1
ATOM 712 N N . ASN A 1 91 ? 47.681 14.771 -21.870 1.00 59.25 91 ASN A N 1
ATOM 713 C CA . ASN A 1 91 ? 48.648 13.820 -21.337 1.00 59.25 91 ASN A CA 1
ATOM 714 C C . ASN A 1 91 ? 48.992 12.665 -22.310 1.00 59.25 91 ASN A C 1
ATOM 716 O O . ASN A 1 91 ? 49.519 11.646 -21.865 1.00 59.25 91 ASN A O 1
ATOM 720 N N . ARG A 1 92 ? 48.738 12.805 -23.623 1.00 61.72 92 ARG A N 1
ATOM 721 C CA . ARG A 1 92 ? 49.038 11.815 -24.692 1.00 61.72 92 ARG A CA 1
ATOM 722 C C . ARG A 1 92 ? 48.322 10.454 -24.574 1.00 61.72 92 ARG A C 1
ATOM 724 O O . ARG A 1 92 ? 48.823 9.453 -25.084 1.00 61.72 92 ARG A O 1
ATOM 731 N N . TYR A 1 93 ? 47.152 10.397 -23.935 1.00 63.66 93 TYR A N 1
ATOM 732 C CA . TYR A 1 93 ? 46.254 9.235 -24.031 1.00 63.66 93 TYR A CA 1
ATOM 733 C C . TYR A 1 93 ? 45.162 9.490 -25.072 1.00 63.66 93 TYR A C 1
ATOM 735 O O . TYR A 1 93 ? 44.527 10.546 -25.053 1.00 63.66 93 TYR A O 1
ATOM 743 N N . ASN A 1 94 ? 44.900 8.506 -25.935 1.00 61.16 94 ASN A N 1
ATOM 744 C CA . ASN A 1 94 ? 43.807 8.569 -26.904 1.00 61.16 94 ASN A CA 1
ATOM 745 C C . ASN A 1 94 ? 42.578 7.812 -26.367 1.00 61.16 94 ASN A C 1
ATOM 747 O O . ASN A 1 94 ? 42.696 6.707 -25.841 1.00 61.16 94 ASN A O 1
ATOM 751 N N . SER A 1 95 ? 41.390 8.412 -26.444 1.00 63.00 95 SER A N 1
ATOM 752 C CA . SER A 1 95 ? 40.140 7.823 -25.937 1.00 63.00 95 SER A CA 1
ATOM 753 C C . SER A 1 95 ? 39.079 7.842 -27.026 1.00 63.00 95 SER A C 1
ATOM 755 O O . SER A 1 95 ? 38.699 8.917 -27.492 1.00 63.00 95 SER A O 1
ATOM 757 N N . ILE A 1 96 ? 38.603 6.657 -27.406 1.00 58.16 96 ILE A N 1
ATOM 758 C CA . ILE A 1 96 ? 37.601 6.457 -28.455 1.00 58.16 96 ILE A CA 1
ATOM 759 C C . ILE A 1 96 ? 36.286 6.043 -27.795 1.00 58.16 96 ILE A C 1
ATOM 761 O O . ILE A 1 96 ? 36.240 5.095 -27.008 1.00 58.16 96 ILE A O 1
ATOM 765 N N . PHE A 1 97 ? 35.209 6.753 -28.124 1.00 56.72 97 PHE A N 1
ATOM 766 C CA . PHE A 1 97 ? 33.863 6.448 -27.647 1.00 56.72 97 PHE A CA 1
ATOM 767 C C . PHE A 1 97 ? 32.953 6.096 -28.821 1.00 56.72 97 PHE A C 1
ATOM 769 O O . PHE A 1 97 ? 33.079 6.695 -29.890 1.00 56.72 97 PHE A O 1
ATOM 776 N N . PRO A 1 98 ? 32.018 5.152 -28.638 1.00 47.91 98 PRO A N 1
ATOM 777 C CA . PRO A 1 98 ? 31.173 4.682 -29.718 1.00 47.91 98 PRO A CA 1
ATOM 778 C C . PRO A 1 98 ? 30.034 5.639 -30.083 1.00 47.91 98 PRO A C 1
ATOM 780 O O . PRO A 1 98 ? 29.292 5.402 -31.031 1.00 47.91 98 PRO A O 1
ATOM 783 N N . PHE A 1 99 ? 29.912 6.740 -29.350 1.00 51.19 99 PHE A N 1
ATOM 784 C CA . PHE A 1 99 ? 28.962 7.816 -29.574 1.00 51.19 99 PHE A CA 1
ATOM 785 C C . PHE A 1 99 ? 29.710 9.159 -29.488 1.00 51.19 99 PHE A C 1
ATOM 787 O O . PHE A 1 99 ? 30.598 9.299 -28.639 1.00 51.19 99 PHE A O 1
ATOM 794 N N . PRO A 1 100 ? 29.378 10.155 -30.332 1.00 45.59 100 PRO A N 1
ATOM 795 C CA . PRO A 1 100 ? 29.895 11.508 -30.175 1.00 45.59 100 PRO A CA 1
ATOM 796 C C . PRO A 1 100 ? 29.465 12.049 -28.810 1.00 45.59 100 PRO A C 1
ATOM 798 O O . PRO A 1 100 ? 28.284 11.992 -28.470 1.00 45.59 100 PRO A O 1
ATOM 801 N N . LEU A 1 101 ? 30.410 12.578 -28.034 1.00 48.97 101 LEU A N 1
ATOM 802 C CA . LEU A 1 101 ? 30.129 13.152 -26.714 1.00 48.97 101 LEU A CA 1
ATOM 803 C C . LEU A 1 101 ? 29.251 14.422 -26.779 1.00 48.97 101 LEU A C 1
ATOM 805 O O . LEU A 1 101 ? 28.725 14.827 -25.748 1.00 48.97 101 LEU A O 1
ATOM 809 N N . GLU A 1 102 ? 29.058 15.015 -27.968 1.00 42.34 102 GLU A N 1
ATOM 810 C CA . GLU A 1 102 ? 28.424 16.335 -28.151 1.00 42.34 102 GLU A CA 1
ATOM 811 C C . GLU A 1 102 ? 27.405 16.434 -29.318 1.00 42.34 102 GLU A C 1
ATOM 813 O O . GLU A 1 102 ? 27.114 17.535 -29.769 1.00 42.34 102 GLU A O 1
ATOM 818 N N . SER A 1 103 ? 26.819 15.338 -29.832 1.00 36.38 103 SER A N 1
ATOM 819 C CA . SER A 1 103 ? 25.863 15.413 -30.970 1.00 36.38 103 SER A CA 1
ATOM 820 C C . SER A 1 103 ? 24.486 14.770 -30.693 1.00 36.38 103 SER A C 1
ATOM 822 O O . SER A 1 103 ? 24.425 13.760 -29.981 1.00 36.38 103 SER A O 1
ATOM 824 N N . PRO A 1 104 ? 23.371 15.311 -31.246 1.00 38.28 104 PRO A N 1
ATOM 825 C CA . PRO A 1 104 ? 22.036 14.719 -31.147 1.00 38.28 104 PRO A CA 1
ATOM 826 C C . PRO A 1 104 ? 21.964 13.281 -31.685 1.00 38.28 104 PRO A C 1
ATOM 828 O O . PRO A 1 104 ? 22.655 12.886 -32.621 1.00 38.28 104 PRO A O 1
ATOM 831 N N . ARG A 1 105 ? 21.073 12.496 -31.069 1.00 46.41 105 ARG A N 1
ATOM 832 C CA . ARG A 1 105 ? 21.008 11.021 -31.077 1.00 46.41 105 ARG A CA 1
ATOM 833 C C . ARG A 1 105 ? 20.871 10.319 -32.436 1.00 46.41 105 ARG A C 1
ATOM 835 O O . ARG A 1 105 ? 21.000 9.100 -32.469 1.00 46.41 105 ARG A O 1
ATOM 842 N N . GLU A 1 106 ? 20.616 11.022 -33.530 1.00 39.97 106 GLU A N 1
ATOM 843 C CA . GLU A 1 106 ? 20.322 10.382 -34.820 1.00 39.97 106 GLU A CA 1
ATOM 844 C C . GLU A 1 106 ? 21.585 10.053 -35.632 1.00 39.97 106 GLU A C 1
ATOM 846 O O . GLU A 1 106 ? 21.607 9.050 -36.341 1.00 39.97 106 GLU A O 1
ATOM 851 N N . ALA A 1 107 ? 22.690 10.781 -35.434 1.00 40.88 107 ALA A N 1
ATOM 852 C CA . ALA A 1 107 ? 23.935 10.558 -36.181 1.00 40.88 107 ALA A CA 1
ATOM 853 C C . ALA A 1 107 ? 24.838 9.435 -35.618 1.00 40.88 107 ALA A C 1
ATOM 855 O O . ALA A 1 107 ? 25.819 9.056 -36.252 1.00 40.88 107 ALA A O 1
ATOM 856 N N . SER A 1 108 ? 24.555 8.904 -34.420 1.00 46.47 108 SER A N 1
ATOM 857 C CA . SER A 1 108 ? 25.468 7.990 -33.704 1.00 46.47 108 SER A CA 1
ATOM 858 C C . SER A 1 108 ? 25.132 6.504 -33.843 1.00 46.47 108 SER A C 1
ATOM 860 O O . SER A 1 108 ? 25.985 5.653 -33.592 1.00 46.47 108 SER A O 1
ATOM 862 N N . SER A 1 109 ? 23.912 6.171 -34.277 1.00 45.25 109 SER A N 1
ATOM 863 C CA . SER A 1 109 ? 23.495 4.778 -34.493 1.00 45.25 109 SER A CA 1
ATOM 864 C C . SER A 1 109 ? 24.148 4.133 -35.724 1.00 45.25 109 SER A C 1
ATOM 866 O O . SER A 1 109 ? 24.210 2.909 -35.816 1.00 45.25 109 SER A O 1
ATOM 868 N N . THR A 1 110 ? 24.675 4.943 -36.643 1.00 47.44 110 THR A N 1
ATOM 869 C CA . THR A 1 110 ? 25.229 4.522 -37.934 1.00 47.44 110 THR A CA 1
ATOM 870 C C . THR A 1 110 ? 26.683 4.062 -37.854 1.00 47.44 110 THR A C 1
ATOM 872 O O . THR A 1 110 ? 27.043 3.116 -38.545 1.00 47.44 110 THR A O 1
ATOM 875 N N . LEU A 1 111 ? 27.524 4.634 -36.983 1.00 46.78 111 LEU A N 1
ATOM 876 C CA . LEU A 1 111 ? 28.962 4.321 -36.997 1.00 46.78 111 LEU A CA 1
ATOM 877 C C . LEU A 1 111 ? 29.266 2.874 -36.559 1.00 46.78 111 LEU A C 1
ATOM 879 O O . LEU A 1 111 ? 30.059 2.194 -37.202 1.00 46.78 111 LEU A O 1
ATOM 883 N N . TRP A 1 112 ? 28.610 2.374 -35.502 1.00 51.94 112 TRP A N 1
ATOM 884 C CA . TRP A 1 112 ? 28.895 1.039 -34.943 1.00 51.94 112 TRP A CA 1
ATOM 885 C C . TRP A 1 112 ? 28.066 -0.095 -35.518 1.00 51.94 112 TRP A C 1
ATOM 887 O O . TRP A 1 112 ? 28.573 -1.212 -35.596 1.00 51.94 112 TRP A O 1
ATOM 897 N N . LYS A 1 113 ? 26.834 0.178 -35.970 1.00 47.84 113 LYS A N 1
ATOM 898 C CA . LYS A 1 113 ? 26.128 -0.776 -36.833 1.00 47.84 113 LYS A CA 1
ATOM 899 C C . LYS A 1 113 ? 26.991 -1.062 -38.054 1.00 47.84 113 LYS A C 1
ATOM 901 O O . LYS A 1 113 ? 27.248 -2.221 -38.325 1.00 47.84 113 LYS A O 1
ATOM 906 N N . ASN A 1 114 ? 27.554 -0.033 -38.685 1.00 51.78 114 ASN A N 1
ATOM 907 C CA . ASN A 1 114 ? 28.461 -0.220 -39.812 1.00 51.78 114 ASN A CA 1
ATOM 908 C C . ASN A 1 114 ? 29.808 -0.848 -39.393 1.00 51.78 114 ASN A C 1
ATOM 910 O O . ASN A 1 114 ? 30.361 -1.618 -40.158 1.00 51.78 114 ASN A O 1
ATOM 914 N N . PHE A 1 115 ? 30.321 -0.599 -38.180 1.00 54.41 115 PHE A N 1
ATOM 915 C CA . PHE A 1 115 ? 31.576 -1.192 -37.674 1.00 54.41 115 PHE A CA 1
ATOM 916 C C . PHE A 1 115 ? 31.480 -2.692 -37.337 1.00 54.41 115 PHE A C 1
ATOM 918 O O . PHE A 1 115 ? 32.441 -3.428 -37.548 1.00 54.41 115 PHE A O 1
ATOM 925 N N . LEU A 1 116 ? 30.352 -3.140 -36.770 1.00 52.25 116 LEU A N 1
ATOM 926 C CA . LEU A 1 116 ? 30.110 -4.538 -36.382 1.00 52.25 116 LEU A CA 1
ATOM 927 C C . LEU A 1 116 ? 29.457 -5.362 -37.501 1.00 52.25 116 LEU A C 1
ATOM 929 O O . LEU A 1 116 ? 29.650 -6.572 -37.528 1.00 52.25 116 LEU A O 1
ATOM 933 N N . LEU A 1 117 ? 28.696 -4.719 -38.398 1.00 49.50 117 LEU A N 1
ATOM 934 C CA . LEU A 1 117 ? 28.079 -5.344 -39.578 1.00 49.50 117 LEU A CA 1
ATOM 935 C C . LEU A 1 117 ? 28.937 -5.219 -40.843 1.00 49.50 117 LEU A C 1
ATOM 937 O O . LEU A 1 117 ? 28.539 -5.744 -41.879 1.00 49.50 117 LEU A O 1
ATOM 941 N N . ALA A 1 118 ? 30.079 -4.522 -40.795 1.00 52.00 118 ALA A N 1
ATOM 942 C CA . ALA A 1 118 ? 31.061 -4.581 -41.870 1.00 52.00 118 ALA A CA 1
ATOM 943 C C . ALA A 1 118 ? 31.596 -6.010 -41.933 1.00 52.00 118 ALA A C 1
ATOM 945 O O . ALA A 1 118 ? 32.493 -6.361 -41.167 1.00 52.00 118 ALA A O 1
ATOM 946 N N . ASP A 1 119 ? 31.014 -6.815 -42.823 1.00 48.34 119 ASP A N 1
ATOM 947 C CA . ASP A 1 119 ? 31.524 -8.127 -43.183 1.00 48.34 119 ASP A CA 1
ATOM 948 C C . ASP A 1 119 ? 32.931 -7.931 -43.743 1.00 48.34 119 ASP A C 1
ATOM 950 O O . ASP A 1 119 ? 33.112 -7.296 -44.789 1.00 48.34 119 ASP A O 1
ATOM 954 N N . PRO A 1 120 ? 33.961 -8.376 -43.024 1.00 52.59 120 PRO A N 1
ATOM 955 C CA . PRO A 1 120 ? 35.305 -8.119 -43.450 1.00 52.59 120 PRO A CA 1
ATOM 956 C C . PRO A 1 120 ? 35.803 -9.244 -44.365 1.00 52.59 120 PRO A C 1
ATOM 958 O O . PRO A 1 120 ? 37.004 -9.355 -44.514 1.00 52.59 120 PRO A O 1
ATOM 961 N N . GLY A 1 121 ? 34.948 -10.070 -44.974 1.00 56.03 121 GLY A N 1
ATOM 962 C CA . GLY A 1 121 ? 35.379 -11.163 -45.849 1.00 56.03 121 GLY A CA 1
ATOM 963 C C . GLY A 1 121 ? 36.158 -12.266 -45.109 1.00 56.03 121 GLY A C 1
ATOM 964 O O . GLY A 1 121 ? 36.452 -12.130 -43.908 1.00 56.03 121 GLY A O 1
ATOM 965 N N . PRO A 1 122 ? 36.501 -13.365 -45.809 1.00 52.97 122 PRO A N 1
ATOM 966 C CA . PRO A 1 122 ? 37.240 -14.487 -45.234 1.00 52.97 122 PRO A CA 1
ATOM 967 C C . PRO A 1 122 ? 38.525 -14.010 -44.547 1.00 52.97 122 PRO A C 1
ATOM 969 O O . PRO A 1 122 ? 39.181 -13.075 -45.007 1.00 52.97 122 PRO A O 1
ATOM 972 N N . LEU A 1 123 ? 38.841 -14.590 -43.390 1.00 52.16 123 LEU A N 1
ATOM 973 C CA . LEU A 1 12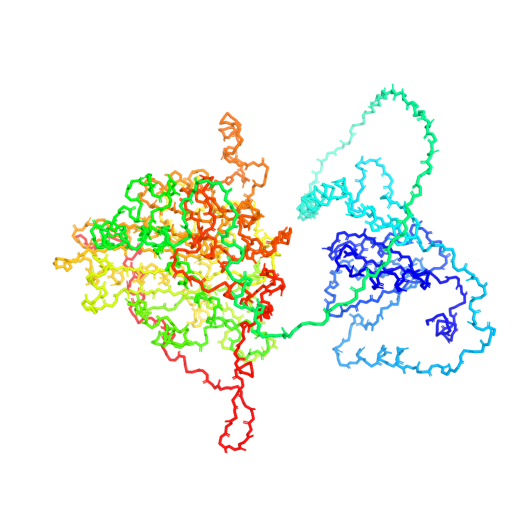3 ? 40.143 -14.400 -42.755 1.00 52.16 123 LEU A CA 1
ATOM 974 C C . LEU A 1 123 ? 41.135 -15.298 -43.500 1.00 52.16 123 LEU A C 1
ATOM 976 O O . LEU A 1 123 ? 40.911 -16.505 -43.551 1.00 52.16 123 LEU A O 1
ATOM 980 N N . ASP A 1 124 ? 42.192 -14.723 -44.073 1.00 51.19 124 ASP A N 1
ATOM 981 C CA . ASP A 1 124 ? 43.311 -15.507 -44.603 1.00 51.19 124 ASP A CA 1
ATOM 982 C C . ASP A 1 124 ? 43.966 -16.292 -43.449 1.00 51.19 124 ASP A C 1
ATOM 984 O O . ASP A 1 124 ? 43.942 -15.839 -42.299 1.00 51.19 124 ASP A O 1
ATOM 988 N N . GLU A 1 125 ? 44.549 -17.464 -43.721 1.00 49.03 125 GLU A N 1
ATOM 989 C CA . GLU A 1 125 ? 45.157 -18.322 -42.684 1.00 49.03 125 GLU A CA 1
ATOM 990 C C . GLU A 1 125 ? 46.239 -17.589 -41.859 1.00 49.03 125 GLU A C 1
ATOM 992 O O . GLU A 1 125 ? 46.407 -17.875 -40.672 1.00 49.03 125 GLU A O 1
ATOM 997 N N . GLU A 1 126 ? 46.885 -16.565 -42.431 1.00 49.31 126 GLU A N 1
ATOM 998 C CA . GLU A 1 126 ? 47.851 -15.684 -41.752 1.00 49.31 126 GLU A CA 1
ATOM 999 C C . GLU A 1 126 ? 47.229 -14.721 -40.716 1.00 49.31 126 GLU A C 1
ATOM 1001 O O . GLU A 1 126 ? 47.931 -14.207 -39.846 1.00 49.31 126 GLU A O 1
ATOM 1006 N N . ASP A 1 127 ? 45.915 -14.472 -40.771 1.00 48.44 127 ASP A N 1
ATOM 1007 C CA . ASP A 1 127 ? 45.176 -13.619 -39.825 1.00 48.44 127 ASP A CA 1
ATOM 1008 C C . ASP A 1 127 ? 44.535 -14.433 -38.677 1.00 48.44 127 ASP A C 1
ATOM 1010 O O . ASP A 1 127 ? 43.930 -13.857 -37.758 1.00 48.44 127 ASP A O 1
ATOM 1014 N N . SER A 1 128 ? 44.682 -15.765 -38.699 1.00 46.78 128 SER A N 1
ATOM 1015 C CA . SER A 1 128 ? 44.382 -16.627 -37.558 1.00 46.78 128 SER A CA 1
ATOM 1016 C C . SER A 1 128 ? 45.447 -16.406 -36.476 1.00 46.78 128 SER A C 1
ATOM 1018 O O . SER A 1 128 ? 46.647 -16.522 -36.711 1.00 46.78 128 SER A O 1
ATOM 1020 N N . CYS A 1 129 ? 45.032 -15.998 -35.272 1.00 46.69 129 CYS A N 1
ATOM 1021 C CA . CYS A 1 129 ? 45.962 -15.872 -34.150 1.00 46.69 129 CYS A CA 1
ATOM 1022 C C . CYS A 1 129 ? 46.551 -17.260 -33.843 1.00 46.69 129 CYS A C 1
ATOM 1024 O O . CYS A 1 129 ? 45.892 -18.072 -33.205 1.00 46.69 129 CYS A O 1
ATOM 1026 N N . SER A 1 130 ? 47.794 -17.504 -34.262 1.00 44.06 130 SER A N 1
ATOM 1027 C CA . SER A 1 130 ? 48.586 -18.698 -33.928 1.00 44.06 130 SER A CA 1
ATOM 1028 C C . SER A 1 130 ? 49.023 -18.748 -32.456 1.00 44.06 130 SER A C 1
ATOM 1030 O O . SER A 1 130 ? 49.617 -19.724 -32.004 1.00 44.06 130 SER A O 1
ATOM 1032 N N . GLU A 1 131 ? 48.693 -17.720 -31.674 1.00 47.69 131 GLU A N 1
ATOM 1033 C CA . GLU A 1 131 ? 48.758 -17.766 -30.221 1.00 47.69 131 GLU A CA 1
ATOM 1034 C C . GLU A 1 131 ? 47.574 -18.591 -29.708 1.00 47.69 131 GLU A C 1
ATOM 1036 O O . GLU A 1 131 ? 46.453 -18.086 -29.651 1.00 47.69 131 GLU A O 1
ATOM 1041 N N . THR A 1 132 ? 47.802 -19.843 -29.296 1.00 44.19 132 THR A N 1
ATOM 1042 C CA . THR A 1 132 ? 46.887 -20.513 -28.358 1.00 44.19 132 THR A CA 1
ATOM 1043 C C . THR A 1 132 ? 46.700 -19.572 -27.170 1.00 44.19 132 THR A C 1
ATOM 1045 O O . THR A 1 132 ? 47.674 -19.353 -26.438 1.00 44.19 132 THR A O 1
ATOM 1048 N N . PRO A 1 133 ? 45.512 -18.970 -26.972 1.00 52.66 133 PRO A N 1
ATOM 1049 C CA . PRO A 1 133 ? 45.325 -18.044 -25.874 1.00 52.66 133 PRO A CA 1
ATOM 1050 C C . PRO A 1 133 ? 45.516 -18.851 -24.594 1.00 52.66 133 PRO A C 1
ATOM 1052 O O . PRO A 1 133 ? 44.817 -19.841 -24.375 1.00 52.66 133 PRO A O 1
ATOM 1055 N N . GLY A 1 134 ? 46.473 -18.459 -23.751 1.00 57.44 134 GLY A N 1
ATOM 1056 C CA . GLY A 1 134 ? 46.515 -18.970 -22.383 1.00 57.44 134 GLY A CA 1
ATOM 1057 C C . GLY A 1 134 ? 45.141 -18.783 -21.719 1.00 57.44 134 GLY A C 1
ATOM 1058 O O . GLY A 1 134 ? 44.374 -17.912 -22.147 1.00 57.44 134 GLY A O 1
ATOM 1059 N N . PRO A 1 135 ? 44.791 -19.583 -20.696 1.00 64.38 135 PRO A N 1
ATOM 1060 C CA . PRO A 1 135 ? 43.474 -19.510 -20.069 1.00 64.38 135 PRO A CA 1
ATOM 1061 C C . PRO A 1 135 ? 43.152 -18.061 -19.688 1.00 64.38 135 PRO A C 1
ATOM 1063 O O . PRO A 1 135 ? 43.941 -17.410 -18.997 1.00 64.38 135 PRO A O 1
ATOM 1066 N N . ALA A 1 136 ? 42.019 -17.544 -20.181 1.00 78.12 136 ALA A N 1
ATOM 1067 C CA . ALA A 1 136 ? 41.686 -16.133 -20.023 1.00 78.12 136 ALA A CA 1
ATOM 1068 C C . ALA A 1 136 ? 41.711 -15.744 -18.542 1.00 78.12 136 ALA A C 1
ATOM 1070 O O . ALA A 1 136 ? 41.176 -16.443 -17.673 1.00 78.12 136 ALA A O 1
ATOM 1071 N N . SER A 1 137 ? 42.378 -14.631 -18.254 1.00 86.50 137 SER A N 1
ATOM 1072 C CA . SER A 1 137 ? 42.509 -14.126 -16.896 1.00 86.50 137 SER A CA 1
ATOM 1073 C C . SER A 1 137 ? 41.194 -13.535 -16.407 1.00 86.50 137 SER A C 1
ATOM 1075 O O . SER A 1 137 ? 40.426 -12.946 -17.175 1.00 86.50 137 SER A O 1
ATOM 1077 N N . TRP A 1 138 ? 40.955 -13.649 -15.106 1.00 88.06 138 TRP A N 1
ATOM 1078 C CA . TRP A 1 138 ? 39.842 -12.985 -14.454 1.00 88.06 138 TRP A CA 1
ATOM 1079 C C . TRP A 1 138 ? 40.284 -12.220 -13.206 1.00 88.06 138 TRP A C 1
ATOM 1081 O O . TRP A 1 138 ? 41.242 -12.594 -12.531 1.00 88.06 138 TRP A O 1
ATOM 1091 N N . LEU A 1 139 ? 39.572 -11.135 -12.905 1.00 85.12 139 LEU A N 1
ATOM 1092 C CA . LEU A 1 139 ? 39.779 -10.274 -11.744 1.00 85.12 139 LEU A CA 1
ATOM 1093 C C . LEU A 1 139 ? 38.441 -10.010 -11.054 1.00 85.12 139 LEU A C 1
ATOM 1095 O O . LEU A 1 139 ? 37.509 -9.500 -11.664 1.00 85.12 139 LEU A O 1
ATOM 1099 N N . CYS A 1 140 ? 38.362 -10.286 -9.761 1.00 83.38 140 CYS A N 1
ATOM 1100 C CA . CYS A 1 140 ? 37.245 -9.959 -8.895 1.00 83.38 140 CYS A CA 1
ATOM 1101 C C . CYS A 1 140 ? 37.618 -8.799 -7.967 1.00 83.38 140 CYS A C 1
ATOM 1103 O O . CYS A 1 140 ? 38.384 -8.943 -7.011 1.00 83.38 140 CYS A O 1
ATOM 1105 N N . SER A 1 141 ? 37.044 -7.627 -8.233 1.00 76.94 141 SER A N 1
ATOM 1106 C CA . SER A 1 141 ? 37.204 -6.441 -7.379 1.00 76.94 141 SER A CA 1
ATOM 1107 C C . SER A 1 141 ? 36.225 -6.409 -6.200 1.00 76.94 141 SER A C 1
ATOM 1109 O O . SER A 1 141 ? 36.368 -5.572 -5.311 1.00 76.94 141 SER A O 1
ATOM 1111 N N . VAL A 1 142 ? 35.257 -7.330 -6.172 1.00 74.62 142 VAL A N 1
ATOM 1112 C CA . VAL A 1 142 ? 34.268 -7.478 -5.093 1.00 74.62 142 VAL A CA 1
ATOM 1113 C C . VAL A 1 142 ? 34.907 -8.012 -3.806 1.00 74.62 142 VAL A C 1
ATOM 1115 O O . VAL A 1 142 ? 34.585 -7.545 -2.715 1.00 74.62 142 VAL A O 1
ATOM 1118 N N . CYS A 1 143 ? 35.878 -8.919 -3.921 1.00 75.62 143 CYS A N 1
ATOM 1119 C CA . CYS A 1 143 ? 36.558 -9.561 -2.790 1.00 75.62 143 CYS A CA 1
ATOM 1120 C C . CYS A 1 143 ? 37.815 -8.821 -2.314 1.00 75.62 143 CYS A C 1
ATOM 1122 O O . CYS A 1 143 ? 38.802 -9.436 -1.911 1.00 75.62 143 CYS A O 1
ATOM 1124 N N . ARG A 1 144 ? 37.823 -7.489 -2.385 1.00 69.50 144 ARG A N 1
ATOM 1125 C CA . ARG A 1 144 ? 38.982 -6.705 -1.951 1.00 69.50 144 ARG A CA 1
ATOM 1126 C C . ARG A 1 144 ? 39.126 -6.758 -0.427 1.00 69.50 144 ARG A C 1
ATOM 1128 O O . ARG A 1 144 ? 38.232 -6.308 0.286 1.00 69.50 144 ARG A O 1
ATOM 1135 N N . ARG A 1 145 ? 40.273 -7.229 0.077 1.00 52.84 145 ARG A N 1
ATOM 1136 C CA . ARG A 1 145 ? 40.629 -7.085 1.499 1.00 52.84 145 ARG A CA 1
ATOM 1137 C C . ARG A 1 145 ? 41.045 -5.640 1.775 1.00 52.84 145 ARG A C 1
ATOM 1139 O O . ARG A 1 145 ? 41.891 -5.084 1.072 1.00 52.84 145 ARG A O 1
ATOM 1146 N N . ILE A 1 146 ? 40.443 -5.022 2.791 1.00 41.41 146 ILE A N 1
ATOM 1147 C CA . ILE A 1 146 ? 40.793 -3.665 3.232 1.00 41.41 146 ILE A CA 1
ATOM 1148 C C . ILE A 1 146 ? 42.294 -3.641 3.568 1.00 41.41 146 ILE A C 1
ATOM 1150 O O . ILE A 1 146 ? 42.748 -4.390 4.425 1.00 41.41 146 ILE A O 1
ATOM 1154 N N . GLY A 1 147 ? 43.067 -2.808 2.861 1.00 40.78 147 GLY A N 1
ATOM 1155 C CA . GLY A 1 147 ? 44.513 -2.649 3.073 1.00 40.78 147 GLY A CA 1
ATOM 1156 C C . GLY A 1 147 ? 45.444 -3.525 2.217 1.00 40.78 147 GLY A C 1
ATOM 1157 O O . GLY A 1 147 ? 46.657 -3.388 2.351 1.00 40.78 147 GLY A O 1
ATOM 1158 N N . CYS A 1 148 ? 44.944 -4.380 1.312 1.00 42.38 148 CYS A N 1
ATOM 1159 C CA . CYS A 1 148 ? 45.795 -5.210 0.442 1.00 42.38 148 CYS A CA 1
ATOM 1160 C C . CYS A 1 148 ? 45.325 -5.207 -1.027 1.00 42.38 148 CYS A C 1
ATOM 1162 O O . CYS A 1 148 ? 44.266 -5.740 -1.337 1.00 42.38 148 CYS A O 1
ATOM 1164 N N . GLY A 1 149 ? 46.143 -4.651 -1.932 1.00 52.06 149 GLY A N 1
ATOM 1165 C CA . GLY A 1 149 ? 46.172 -4.963 -3.374 1.00 52.06 149 GLY A CA 1
ATOM 1166 C C . GLY A 1 149 ? 44.894 -4.785 -4.232 1.00 52.06 149 GLY A C 1
ATOM 1167 O O . GLY A 1 149 ? 43.853 -4.299 -3.769 1.00 52.06 149 GLY A O 1
ATOM 1168 N N . PRO A 1 150 ? 44.982 -5.106 -5.540 1.00 54.41 150 PRO A N 1
ATOM 1169 C CA . PRO A 1 150 ? 43.877 -5.027 -6.493 1.00 54.41 150 PRO A CA 1
ATOM 1170 C C . PRO A 1 150 ? 43.108 -6.365 -6.567 1.00 54.41 150 PRO A C 1
ATOM 1172 O O . PRO A 1 150 ? 43.376 -7.172 -7.440 1.00 54.41 150 PRO A O 1
ATOM 1175 N N . GLY A 1 151 ? 42.144 -6.605 -5.668 1.00 68.06 151 GLY A N 1
ATOM 1176 C CA . GLY A 1 151 ? 41.174 -7.718 -5.781 1.00 68.06 151 GLY A CA 1
ATOM 1177 C C . GLY A 1 151 ? 41.749 -9.149 -5.736 1.00 68.06 151 GLY A C 1
ATOM 1178 O O . GLY A 1 151 ? 42.920 -9.351 -5.430 1.00 68.06 151 GLY A O 1
ATOM 1179 N N . ILE A 1 152 ? 40.898 -10.147 -6.011 1.00 81.06 152 ILE A N 1
ATOM 1180 C CA . ILE A 1 152 ? 41.287 -11.559 -6.215 1.00 81.06 152 ILE A CA 1
ATOM 1181 C C . ILE A 1 152 ? 41.360 -11.816 -7.719 1.00 81.06 152 ILE A C 1
ATOM 1183 O O . ILE A 1 152 ? 40.442 -11.427 -8.431 1.00 81.06 152 ILE A O 1
ATOM 1187 N N . ALA A 1 153 ? 42.410 -12.472 -8.207 1.00 84.44 153 ALA A N 1
ATOM 1188 C CA . ALA A 1 153 ? 42.566 -12.804 -9.621 1.00 84.44 153 ALA A CA 1
ATOM 1189 C C . ALA A 1 153 ? 42.836 -14.298 -9.817 1.00 84.44 153 ALA A C 1
ATOM 1191 O O . ALA A 1 153 ? 43.362 -14.960 -8.922 1.00 84.44 153 ALA A O 1
ATOM 1192 N N . GLY A 1 154 ? 42.508 -14.806 -11.000 1.00 86.44 154 GLY A N 1
ATOM 1193 C CA . GLY A 1 154 ? 42.749 -16.191 -11.389 1.00 86.44 154 GLY A CA 1
ATOM 1194 C C . GLY A 1 154 ? 42.739 -16.371 -12.904 1.00 86.44 154 GLY A C 1
ATOM 1195 O O . GLY A 1 154 ? 42.729 -15.398 -13.663 1.00 86.44 154 GLY A O 1
ATOM 1196 N N . GLN A 1 155 ? 42.768 -17.625 -13.347 1.00 87.94 155 GLN A N 1
ATOM 1197 C CA . GLN A 1 155 ? 42.757 -17.997 -14.762 1.00 87.94 155 GLN A CA 1
ATOM 1198 C C . GLN A 1 155 ? 41.710 -19.077 -15.019 1.00 87.94 155 GLN A C 1
ATOM 1200 O O . GLN A 1 155 ? 41.586 -20.019 -14.239 1.00 87.94 155 GLN A O 1
ATOM 1205 N N . GLY A 1 156 ? 40.982 -18.944 -16.126 1.00 84.06 156 GLY A N 1
ATOM 1206 C CA . GLY A 1 156 ? 39.957 -19.897 -16.541 1.00 84.06 156 GLY A CA 1
ATOM 1207 C C . GLY A 1 156 ? 38.580 -19.629 -15.929 1.00 84.06 156 GLY A C 1
ATOM 1208 O O . GLY A 1 156 ? 38.439 -19.214 -14.775 1.00 84.06 156 GLY A O 1
ATOM 1209 N N . VAL A 1 157 ? 37.547 -19.883 -16.730 1.00 83.69 157 VAL A N 1
ATOM 1210 C CA . VAL A 1 157 ? 36.144 -19.626 -16.378 1.00 83.69 157 VAL A CA 1
ATOM 1211 C C . VAL A 1 157 ? 35.640 -20.524 -15.243 1.00 83.69 157 VAL A C 1
ATOM 1213 O O . VAL A 1 157 ? 34.936 -20.033 -14.368 1.00 83.69 157 VAL A O 1
ATOM 1216 N N . ASP A 1 158 ? 36.067 -21.787 -15.160 1.00 85.00 158 ASP A N 1
ATOM 1217 C CA . ASP A 1 158 ? 35.687 -22.676 -14.049 1.00 85.00 158 ASP A CA 1
ATOM 1218 C C . ASP A 1 158 ? 36.244 -22.193 -12.707 1.00 85.00 158 ASP A C 1
ATOM 1220 O O . ASP A 1 158 ? 35.560 -22.229 -11.682 1.00 85.00 158 ASP A O 1
ATOM 1224 N N . ASN A 1 159 ? 37.478 -21.681 -12.706 1.00 88.44 159 ASN A N 1
ATOM 1225 C CA . ASN A 1 159 ? 38.096 -21.099 -11.520 1.00 88.44 159 ASN A CA 1
ATOM 1226 C C . ASN A 1 159 ? 37.377 -19.807 -11.096 1.00 88.44 159 ASN A C 1
ATOM 1228 O O . ASN A 1 159 ? 37.162 -19.588 -9.903 1.00 88.44 159 ASN A O 1
ATOM 1232 N N . PHE A 1 160 ? 36.939 -18.997 -12.065 1.00 86.81 160 PHE A N 1
ATOM 1233 C CA . PHE A 1 160 ? 36.107 -17.820 -11.820 1.00 86.81 160 PHE A CA 1
ATOM 1234 C C . PHE A 1 160 ? 34.742 -18.189 -11.224 1.00 86.81 160 PHE A C 1
ATOM 1236 O O . PHE A 1 160 ? 34.349 -17.613 -10.210 1.00 86.81 160 PHE A O 1
ATOM 1243 N N . ILE A 1 161 ? 34.044 -19.167 -11.812 1.00 83.88 161 ILE A N 1
ATOM 1244 C CA . ILE A 1 161 ? 32.735 -19.647 -11.343 1.00 83.88 161 ILE A CA 1
ATOM 1245 C C . ILE A 1 161 ? 32.858 -20.202 -9.924 1.00 83.88 161 ILE A C 1
ATOM 1247 O O . ILE A 1 161 ? 32.106 -19.813 -9.035 1.00 83.88 161 ILE A O 1
ATOM 1251 N N . THR A 1 162 ? 33.873 -21.032 -9.681 1.00 86.00 162 THR A N 1
ATOM 1252 C CA . THR A 1 162 ? 34.155 -21.572 -8.347 1.00 86.00 162 THR A CA 1
ATOM 1253 C C . THR A 1 162 ? 34.364 -20.447 -7.333 1.00 86.00 162 THR A C 1
ATOM 1255 O O . THR A 1 162 ? 33.821 -20.509 -6.235 1.00 86.00 162 THR A O 1
ATOM 1258 N N . HIS A 1 163 ? 35.102 -19.394 -7.702 1.00 85.31 163 HIS A N 1
ATOM 1259 C CA . HIS A 1 163 ? 35.329 -18.236 -6.841 1.00 85.31 163 HIS A CA 1
ATOM 1260 C C . HIS A 1 163 ? 34.031 -17.491 -6.488 1.00 85.31 163 HIS A C 1
ATOM 1262 O O . HIS A 1 163 ? 33.792 -17.225 -5.306 1.00 85.31 163 HIS A O 1
ATOM 1268 N N . ILE A 1 164 ? 33.190 -17.161 -7.474 1.00 83.81 164 ILE A N 1
ATOM 1269 C CA . ILE A 1 164 ? 31.949 -16.402 -7.231 1.00 83.81 164 ILE A CA 1
ATOM 1270 C C . ILE A 1 164 ? 30.886 -17.211 -6.475 1.00 83.81 164 ILE A C 1
ATOM 1272 O O . ILE A 1 164 ? 30.032 -16.619 -5.824 1.00 83.81 164 ILE A O 1
ATOM 1276 N N . SER A 1 165 ? 30.972 -18.544 -6.502 1.00 80.06 165 SER A N 1
ATOM 1277 C CA . SER A 1 165 ? 30.128 -19.450 -5.713 1.00 80.06 165 SER A CA 1
ATOM 1278 C C . SER A 1 165 ? 30.612 -19.655 -4.269 1.00 80.06 165 SER A C 1
ATOM 1280 O O . SER A 1 165 ? 30.001 -20.416 -3.521 1.00 80.06 165 SER A O 1
ATOM 1282 N N . THR A 1 166 ? 31.713 -19.020 -3.844 1.00 78.06 166 THR A N 1
ATOM 1283 C CA . THR A 1 166 ? 32.198 -19.150 -2.461 1.00 78.06 166 THR A CA 1
ATOM 1284 C C . THR A 1 166 ? 31.416 -18.277 -1.478 1.00 78.06 166 THR A C 1
ATOM 1286 O O . THR A 1 166 ? 31.120 -17.112 -1.739 1.00 78.06 166 THR A O 1
ATOM 1289 N N . ARG A 1 167 ? 31.209 -18.792 -0.259 1.00 68.25 167 ARG A N 1
ATOM 1290 C CA . ARG A 1 167 ? 30.604 -18.041 0.857 1.00 68.25 167 ARG A CA 1
ATOM 1291 C C . ARG A 1 167 ? 31.379 -16.763 1.217 1.00 68.25 167 ARG A C 1
ATOM 1293 O O . ARG A 1 167 ? 30.789 -15.782 1.662 1.00 68.25 167 ARG A O 1
ATOM 1300 N N . GLU A 1 168 ? 32.700 -16.746 1.020 1.00 68.56 168 GLU A N 1
ATOM 1301 C CA . GLU A 1 168 ? 33.535 -15.548 1.209 1.00 68.56 168 GLU A CA 1
ATOM 1302 C C . GLU A 1 168 ? 33.232 -14.477 0.148 1.00 68.56 168 GLU A C 1
ATOM 1304 O O . GLU A 1 168 ? 33.178 -13.287 0.467 1.00 68.56 168 GLU A O 1
ATOM 1309 N N . HIS A 1 169 ? 32.993 -14.877 -1.105 1.00 75.44 169 HIS A N 1
ATOM 1310 C CA . HIS A 1 169 ? 32.562 -13.965 -2.161 1.00 75.44 169 HIS A CA 1
ATOM 1311 C C . HIS A 1 169 ? 31.166 -13.393 -1.885 1.00 75.44 169 HIS A C 1
ATOM 1313 O O . HIS A 1 169 ? 30.966 -12.183 -2.015 1.00 75.44 169 HIS A O 1
ATOM 1319 N N . GLU A 1 170 ? 30.229 -14.222 -1.427 1.00 68.56 170 GLU A N 1
ATOM 1320 C CA . GLU A 1 170 ? 28.881 -13.792 -1.032 1.00 68.56 170 GLU A CA 1
ATOM 1321 C C . GLU A 1 170 ? 28.909 -12.784 0.127 1.00 68.56 170 GLU A C 1
ATOM 1323 O O . GLU A 1 170 ? 28.276 -11.726 0.059 1.00 68.56 170 GLU A O 1
ATOM 1328 N N . LEU A 1 171 ? 29.700 -13.059 1.170 1.00 63.00 171 LEU A N 1
ATOM 1329 C CA . LEU A 1 171 ? 29.826 -12.175 2.329 1.00 63.00 171 LEU A CA 1
ATOM 1330 C C . LEU A 1 171 ? 30.462 -10.829 1.948 1.00 63.00 171 LEU A C 1
ATOM 1332 O O . LEU A 1 171 ? 29.971 -9.770 2.340 1.00 63.00 171 LEU A O 1
ATOM 1336 N N . ASN A 1 172 ? 31.524 -10.849 1.138 1.00 62.41 172 ASN A N 1
ATOM 1337 C CA . ASN A 1 172 ? 32.175 -9.631 0.650 1.00 62.41 172 ASN A CA 1
ATOM 1338 C C . ASN A 1 172 ? 31.279 -8.835 -0.305 1.00 62.41 172 ASN A C 1
ATOM 1340 O O . ASN A 1 172 ? 31.293 -7.604 -0.270 1.00 62.41 172 ASN A O 1
ATOM 1344 N N . SER A 1 173 ? 30.463 -9.516 -1.113 1.00 60.59 173 SER A N 1
ATOM 1345 C CA . SER A 1 173 ? 29.438 -8.886 -1.949 1.00 60.59 173 SER A CA 1
ATOM 1346 C C . SER A 1 173 ? 28.434 -8.108 -1.100 1.00 60.59 173 SER A C 1
ATOM 1348 O O . SER A 1 173 ? 28.147 -6.947 -1.394 1.00 60.59 173 SER A O 1
ATOM 1350 N N . ALA A 1 174 ? 27.960 -8.704 -0.003 1.00 56.06 174 ALA A N 1
ATOM 1351 C CA . ALA A 1 174 ? 27.045 -8.054 0.929 1.00 56.06 174 ALA A CA 1
ATOM 1352 C C . ALA A 1 174 ? 27.702 -6.874 1.679 1.00 56.06 174 ALA A C 1
ATOM 1354 O O . ALA A 1 174 ? 27.130 -5.788 1.746 1.00 56.06 174 ALA A O 1
ATOM 1355 N N . ILE A 1 175 ? 28.927 -7.041 2.194 1.00 55.50 175 ILE A N 1
ATOM 1356 C CA . ILE A 1 175 ? 29.641 -6.018 2.984 1.00 55.50 175 ILE A CA 1
ATOM 1357 C C . ILE A 1 175 ? 30.057 -4.806 2.132 1.00 55.50 175 ILE A C 1
ATOM 1359 O O . ILE A 1 175 ? 29.890 -3.654 2.548 1.00 55.50 175 ILE A O 1
ATOM 1363 N N . ASN A 1 176 ? 30.593 -5.031 0.930 1.00 47.94 176 ASN A N 1
ATOM 1364 C CA . ASN A 1 176 ? 31.076 -3.945 0.074 1.00 47.94 176 ASN A CA 1
ATOM 1365 C C . ASN A 1 176 ? 29.939 -3.223 -0.665 1.00 47.94 176 ASN A C 1
ATOM 1367 O O . ASN A 1 176 ? 30.092 -2.034 -0.941 1.00 47.94 176 ASN A O 1
ATOM 1371 N N . LEU A 1 177 ? 28.782 -3.859 -0.911 1.00 44.81 177 LEU A N 1
ATOM 1372 C CA . LEU A 1 177 ? 27.565 -3.157 -1.349 1.00 44.81 177 LEU A CA 1
ATOM 1373 C C . LEU A 1 177 ? 27.172 -2.084 -0.324 1.00 44.81 177 LEU A C 1
ATOM 1375 O O . LEU A 1 177 ? 26.937 -0.931 -0.676 1.00 44.81 177 LEU A O 1
ATOM 1379 N N . VAL A 1 178 ? 27.214 -2.446 0.957 1.00 42.28 178 VAL A N 1
ATOM 1380 C CA . VAL A 1 178 ? 26.883 -1.547 2.064 1.00 42.28 178 VAL A CA 1
ATOM 1381 C C . VAL A 1 178 ? 27.962 -0.477 2.288 1.00 42.28 178 VAL A C 1
ATOM 1383 O O . VAL A 1 178 ? 27.651 0.687 2.529 1.00 42.28 178 VAL A O 1
ATOM 1386 N N . THR A 1 179 ? 29.241 -0.822 2.122 1.00 39.78 179 THR A N 1
ATOM 1387 C CA . THR A 1 179 ? 30.359 0.140 2.228 1.00 39.78 179 THR A CA 1
ATOM 1388 C C . THR A 1 179 ? 30.422 1.114 1.042 1.00 39.78 179 THR A C 1
ATOM 1390 O O . THR A 1 179 ? 30.777 2.279 1.213 1.00 39.78 179 THR A O 1
ATOM 1393 N N . THR A 1 180 ? 30.048 0.678 -0.165 1.00 39.72 180 THR A N 1
ATOM 1394 C CA . THR A 1 180 ? 30.006 1.530 -1.369 1.00 39.72 180 THR A CA 1
ATOM 1395 C C . THR A 1 180 ? 28.872 2.549 -1.288 1.00 39.72 180 THR A C 1
ATOM 1397 O O . THR A 1 180 ? 29.078 3.700 -1.670 1.00 39.72 180 THR A O 1
ATOM 1400 N N . LEU A 1 181 ? 27.717 2.173 -0.725 1.00 37.53 181 LEU A N 1
ATOM 1401 C CA . LEU A 1 181 ? 26.650 3.121 -0.380 1.00 37.53 181 LEU A CA 1
ATOM 1402 C C . LEU A 1 181 ? 27.173 4.203 0.591 1.00 37.53 181 LEU A C 1
ATOM 1404 O O . LEU A 1 181 ? 26.979 5.391 0.345 1.00 37.53 181 LEU A O 1
ATOM 1408 N N . LYS A 1 182 ? 27.998 3.804 1.568 1.00 34.41 182 LYS A N 1
ATOM 1409 C CA . LYS A 1 182 ? 28.658 4.685 2.553 1.00 34.41 182 LYS A CA 1
ATOM 1410 C C . LYS A 1 182 ? 29.736 5.625 1.974 1.00 34.41 182 LYS A C 1
ATOM 1412 O O . LYS A 1 182 ? 29.905 6.760 2.411 1.00 34.41 182 LYS A O 1
ATOM 1417 N N . LEU A 1 183 ? 30.506 5.175 0.978 1.00 33.88 183 LEU A N 1
ATOM 1418 C CA . LEU A 1 183 ? 31.543 5.994 0.319 1.00 33.88 183 LEU A CA 1
ATOM 1419 C C . LEU A 1 183 ? 30.956 7.000 -0.683 1.00 33.88 183 LEU A C 1
ATOM 1421 O O . LEU A 1 183 ? 31.542 8.061 -0.918 1.00 33.88 183 LEU A O 1
ATOM 1425 N N . ILE A 1 184 ? 29.796 6.689 -1.268 1.00 36.50 184 ILE A N 1
ATOM 1426 C CA . ILE A 1 184 ? 29.027 7.644 -2.073 1.00 36.50 184 ILE A CA 1
ATOM 1427 C C . ILE A 1 184 ? 28.571 8.815 -1.187 1.00 36.50 184 ILE A C 1
ATOM 1429 O O . ILE A 1 184 ? 28.778 9.957 -1.601 1.00 36.50 184 ILE A O 1
ATOM 1433 N N . GLU A 1 185 ? 28.105 8.513 0.029 1.00 33.25 185 GLU A N 1
ATOM 1434 C CA . GLU A 1 185 ? 27.727 9.427 1.122 1.00 33.25 185 GLU A CA 1
ATOM 1435 C C . GLU A 1 185 ? 28.839 10.430 1.488 1.00 33.25 185 GLU A C 1
ATOM 1437 O O . GLU A 1 185 ? 28.621 11.642 1.484 1.00 33.25 185 GLU A O 1
ATOM 1442 N N . LEU A 1 186 ? 30.069 9.949 1.715 1.00 32.12 186 LEU A N 1
ATOM 1443 C CA . LEU A 1 186 ? 31.212 10.799 2.088 1.00 32.12 186 LEU A CA 1
ATOM 1444 C C . LEU A 1 186 ? 31.686 11.711 0.941 1.00 32.12 186 LEU A C 1
ATOM 1446 O O . LEU A 1 186 ? 32.129 12.834 1.180 1.00 32.12 186 LEU A O 1
ATOM 1450 N N . SER A 1 187 ? 31.575 11.266 -0.318 1.00 30.91 187 SER A N 1
ATOM 1451 C CA . SER A 1 187 ? 32.029 12.053 -1.481 1.00 30.91 187 SER A CA 1
ATOM 1452 C C . SER A 1 187 ? 31.142 13.264 -1.794 1.00 30.91 187 SER A C 1
ATOM 1454 O O . SER A 1 187 ? 31.613 14.231 -2.393 1.00 30.91 187 SER A O 1
ATOM 1456 N N . THR A 1 188 ? 29.873 13.227 -1.380 1.00 32.25 188 THR A N 1
ATOM 1457 C CA . THR A 1 188 ? 28.914 14.335 -1.508 1.00 32.25 188 THR A CA 1
ATOM 1458 C C . THR A 1 188 ? 29.054 15.392 -0.412 1.00 32.25 188 THR A C 1
ATOM 1460 O O . THR A 1 188 ? 28.538 16.493 -0.580 1.00 32.25 188 THR A O 1
ATOM 1463 N N . MET A 1 189 ? 29.798 15.111 0.666 1.00 31.81 189 MET A N 1
ATOM 1464 C CA . MET A 1 189 ? 30.044 16.067 1.756 1.00 31.81 189 MET A CA 1
ATOM 1465 C C . MET A 1 189 ? 31.290 16.947 1.546 1.00 31.81 189 MET A C 1
ATOM 1467 O O . MET A 1 189 ? 31.455 17.953 2.230 1.00 31.81 189 MET A O 1
ATOM 1471 N N . ALA A 1 190 ? 32.158 16.626 0.583 1.00 27.81 190 ALA A N 1
ATOM 1472 C CA . ALA A 1 190 ? 33.388 17.378 0.316 1.00 27.81 190 ALA A CA 1
ATOM 1473 C C . ALA A 1 190 ? 33.182 18.528 -0.694 1.00 27.81 190 ALA A C 1
ATOM 1475 O O . ALA A 1 190 ? 33.858 18.597 -1.719 1.00 27.81 190 ALA A O 1
ATOM 1476 N N . THR A 1 191 ? 32.244 19.433 -0.408 1.00 29.41 191 THR A N 1
ATOM 1477 C CA . THR A 1 191 ? 32.175 20.778 -1.014 1.00 29.41 191 THR A CA 1
ATOM 1478 C C . T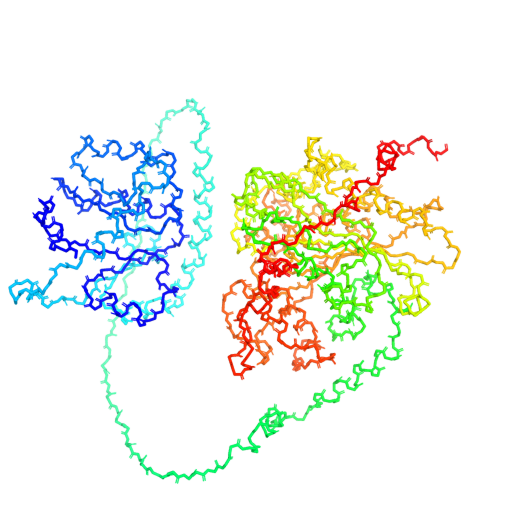HR A 1 191 ? 31.585 21.763 -0.006 1.00 29.41 191 THR A C 1
ATOM 1480 O O . THR A 1 191 ? 30.487 22.275 -0.183 1.00 29.41 191 THR A O 1
ATOM 1483 N N . ILE A 1 192 ? 32.326 22.011 1.074 1.00 28.19 192 ILE A N 1
ATOM 1484 C CA . ILE A 1 192 ? 32.203 23.204 1.922 1.00 28.19 192 ILE A CA 1
ATOM 1485 C C . ILE A 1 192 ? 33.647 23.623 2.261 1.00 28.19 192 ILE A C 1
ATOM 1487 O O . ILE A 1 192 ? 34.429 22.758 2.664 1.00 28.19 192 ILE A O 1
ATOM 1491 N N . PRO A 1 193 ? 34.063 24.883 2.037 1.00 25.00 193 PRO A N 1
ATOM 1492 C CA . PRO A 1 193 ? 35.442 25.295 2.265 1.00 25.00 193 PRO A CA 1
ATOM 1493 C C . PRO A 1 193 ? 35.672 25.582 3.752 1.00 25.00 193 PRO A C 1
ATOM 1495 O O . PRO A 1 193 ? 35.110 26.525 4.302 1.00 25.00 193 PRO A O 1
ATOM 1498 N N . SER A 1 194 ? 36.532 24.794 4.395 1.00 27.08 194 SER A N 1
ATOM 1499 C CA . SER A 1 194 ? 37.009 25.069 5.754 1.00 27.08 194 SER A CA 1
ATOM 1500 C C . SER A 1 194 ? 38.389 25.717 5.679 1.00 27.08 194 SER A C 1
ATOM 1502 O O . SER A 1 194 ? 39.384 25.059 5.373 1.00 27.08 194 SER A O 1
ATOM 1504 N N . HIS A 1 195 ? 38.444 27.021 5.939 1.00 27.47 195 HIS A N 1
ATOM 1505 C CA . HIS A 1 195 ? 39.686 27.732 6.222 1.00 27.47 195 HIS A CA 1
ATOM 1506 C C . HIS A 1 195 ? 40.271 27.292 7.575 1.00 27.47 195 HIS A C 1
ATOM 1508 O O . HIS A 1 195 ? 39.538 27.091 8.538 1.00 27.47 195 HIS A O 1
ATOM 1514 N N . ASN A 1 196 ? 41.608 27.267 7.620 1.00 28.05 196 ASN A N 1
ATOM 1515 C CA . ASN A 1 196 ? 42.496 27.239 8.789 1.00 28.05 196 ASN A CA 1
ATOM 1516 C C . ASN A 1 196 ? 42.513 25.966 9.651 1.00 28.05 196 ASN A C 1
ATOM 1518 O O . ASN A 1 196 ? 41.652 25.775 10.497 1.00 28.05 196 ASN A O 1
ATOM 1522 N N . LEU A 1 197 ? 43.594 25.182 9.517 1.00 24.33 197 LEU A N 1
ATOM 1523 C CA . LEU A 1 197 ? 44.466 24.719 10.616 1.00 24.33 197 LEU A CA 1
ATOM 1524 C C . LEU A 1 197 ? 45.691 23.971 10.038 1.00 24.33 197 LEU A C 1
ATOM 1526 O O . LEU A 1 197 ? 45.569 23.159 9.124 1.00 24.33 197 LEU A O 1
ATOM 1530 N N . ARG A 1 198 ? 46.889 24.307 10.538 1.00 23.55 198 ARG A N 1
ATOM 1531 C CA . ARG A 1 198 ? 48.195 23.726 10.156 1.00 23.55 198 ARG A CA 1
ATOM 1532 C C . ARG A 1 198 ? 48.403 22.326 10.774 1.00 23.55 198 ARG A C 1
ATOM 1534 O O . ARG A 1 198 ? 47.823 22.053 11.822 1.00 23.55 198 ARG A O 1
ATOM 1541 N N . PRO A 1 199 ? 49.248 21.461 10.174 1.00 25.62 199 PRO A N 1
ATOM 1542 C CA . PRO A 1 199 ? 49.397 20.065 10.580 1.00 25.62 199 PRO A CA 1
ATOM 1543 C C . PRO A 1 199 ? 50.486 19.865 11.646 1.00 25.62 199 PRO A C 1
ATOM 1545 O O . PRO A 1 199 ? 51.572 20.431 11.540 1.00 25.62 199 PRO A O 1
ATOM 1548 N N . HIS A 1 200 ? 50.228 18.973 12.605 1.00 23.42 200 HIS A N 1
ATOM 1549 C CA . HIS A 1 200 ? 51.269 18.306 13.387 1.00 23.42 200 HIS A CA 1
ATOM 1550 C C . HIS A 1 200 ? 51.273 16.807 13.076 1.00 23.42 200 HIS A C 1
ATOM 1552 O O . HIS A 1 200 ? 50.251 16.127 13.114 1.00 23.42 200 HIS A O 1
ATOM 1558 N N . THR A 1 201 ? 52.458 16.331 12.717 1.00 25.38 201 THR A N 1
ATOM 1559 C CA . THR A 1 201 ? 52.837 14.951 12.423 1.00 25.38 201 THR A CA 1
ATOM 1560 C C . THR A 1 201 ? 53.124 14.166 13.698 1.00 25.38 201 THR A C 1
ATOM 1562 O O . THR A 1 201 ? 53.925 14.640 14.501 1.00 25.38 201 THR A O 1
ATOM 1565 N N . THR A 1 202 ? 52.659 12.916 13.784 1.00 23.62 202 THR A N 1
ATOM 1566 C CA . THR A 1 202 ? 53.428 11.856 14.458 1.00 23.62 202 THR A CA 1
ATOM 1567 C C . THR A 1 202 ? 53.033 10.459 13.979 1.00 23.62 202 THR A C 1
ATOM 1569 O O . THR A 1 202 ? 51.870 10.066 13.987 1.00 23.62 202 THR A O 1
ATOM 1572 N N . ASN A 1 203 ? 54.059 9.725 13.546 1.00 23.06 203 ASN A N 1
ATOM 1573 C CA . ASN A 1 203 ? 54.081 8.291 13.279 1.00 23.06 203 ASN A CA 1
ATOM 1574 C C . ASN A 1 203 ? 53.790 7.482 14.549 1.00 23.06 203 ASN A C 1
ATOM 1576 O O . ASN A 1 203 ? 54.287 7.857 15.606 1.00 23.06 203 ASN A O 1
ATOM 1580 N N . GLN A 1 204 ? 53.190 6.295 14.406 1.00 24.64 204 GLN A N 1
ATOM 1581 C CA . GLN A 1 204 ? 53.796 5.054 14.913 1.00 24.64 204 GLN A CA 1
ATOM 1582 C C . GLN A 1 204 ? 53.122 3.799 14.333 1.00 24.64 204 GLN A C 1
ATOM 1584 O O . GLN A 1 204 ? 51.906 3.633 14.355 1.00 24.64 204 GLN A O 1
ATOM 1589 N N . ARG A 1 205 ? 53.978 2.928 13.784 1.00 21.97 205 ARG A N 1
ATOM 1590 C CA . ARG A 1 205 ? 53.725 1.539 13.388 1.00 21.97 205 ARG A CA 1
ATOM 1591 C C . ARG A 1 205 ? 53.722 0.653 14.633 1.00 21.97 205 ARG A C 1
ATOM 1593 O O . ARG A 1 205 ? 54.580 0.828 15.492 1.00 21.97 205 ARG A O 1
ATOM 1600 N N . THR A 1 206 ? 52.920 -0.406 14.622 1.00 23.22 206 THR A N 1
ATOM 1601 C CA . THR A 1 206 ? 53.248 -1.635 15.360 1.00 23.22 206 THR A CA 1
ATOM 1602 C C . THR A 1 206 ? 52.760 -2.852 14.577 1.00 23.22 206 THR A C 1
ATOM 1604 O O . THR A 1 206 ? 51.588 -2.970 14.232 1.00 23.22 206 THR A O 1
ATOM 1607 N N . GLN A 1 207 ? 53.718 -3.712 14.225 1.00 21.59 207 GLN A N 1
ATOM 1608 C CA . GLN A 1 207 ? 53.538 -5.023 13.608 1.00 21.59 207 GLN A CA 1
ATOM 1609 C C . GLN A 1 207 ? 53.300 -6.065 14.705 1.00 21.59 207 GLN A C 1
ATOM 1611 O O . GLN A 1 207 ? 54.023 -6.066 15.696 1.00 21.59 207 GLN A O 1
ATOM 1616 N N . TYR A 1 208 ? 52.391 -7.010 14.471 1.00 22.83 208 TYR A N 1
ATOM 1617 C CA . TYR A 1 208 ? 52.428 -8.321 15.116 1.00 22.83 208 TYR A CA 1
ATOM 1618 C C . TYR A 1 208 ? 52.404 -9.401 14.033 1.00 22.83 208 TYR A C 1
ATOM 1620 O O . TYR A 1 208 ? 51.477 -9.486 13.230 1.00 22.83 208 TYR A O 1
ATOM 1628 N N . SER A 1 209 ? 53.478 -10.187 13.992 1.00 21.12 209 SER A N 1
ATOM 1629 C CA . SER A 1 209 ? 53.649 -11.379 13.168 1.00 21.12 209 SER A CA 1
ATOM 1630 C C . SER A 1 209 ? 53.167 -12.609 13.930 1.00 21.12 209 SER A C 1
ATOM 1632 O O . SER A 1 209 ? 53.638 -12.829 15.042 1.00 21.12 209 SER A O 1
ATOM 1634 N N . LEU A 1 210 ? 52.351 -13.462 13.312 1.00 23.20 210 LEU A N 1
ATOM 1635 C CA . LEU A 1 210 ? 52.255 -14.874 13.688 1.00 23.20 210 LEU A CA 1
ATOM 1636 C C . LEU A 1 210 ? 52.125 -15.730 12.423 1.00 23.20 210 LEU A C 1
ATOM 1638 O O . LEU A 1 210 ? 51.220 -15.566 11.609 1.00 23.20 210 LEU A O 1
ATOM 1642 N N . SER A 1 211 ? 53.109 -16.605 12.260 1.00 20.88 211 SER A N 1
ATOM 1643 C CA . SER A 1 211 ? 53.303 -17.577 11.190 1.00 20.88 211 SER A CA 1
ATOM 1644 C C . SER A 1 211 ? 52.543 -18.873 11.465 1.00 20.88 211 SER A C 1
ATOM 1646 O O . SER A 1 211 ? 52.708 -19.429 12.546 1.00 20.88 211 SER A O 1
ATOM 1648 N N . PHE A 1 212 ? 51.846 -19.428 10.471 1.00 23.09 212 PHE A N 1
ATOM 1649 C CA . PHE A 1 212 ? 51.492 -20.853 10.437 1.00 23.09 212 PHE A CA 1
ATOM 1650 C C . PHE A 1 212 ? 51.583 -21.391 8.999 1.00 23.09 212 PHE A C 1
ATOM 1652 O O . PHE A 1 212 ? 51.022 -20.817 8.068 1.00 23.09 212 PHE A O 1
ATOM 1659 N N . ARG A 1 213 ? 52.353 -22.475 8.827 1.00 20.98 213 ARG A N 1
ATOM 1660 C CA . ARG A 1 213 ? 52.547 -23.239 7.580 1.00 20.98 213 ARG A CA 1
ATOM 1661 C C . ARG A 1 213 ? 51.431 -24.288 7.421 1.00 20.98 213 ARG A C 1
ATOM 1663 O O . ARG A 1 213 ? 51.091 -24.906 8.427 1.00 20.98 213 ARG A O 1
ATOM 1670 N N . PRO A 1 214 ? 50.933 -24.585 6.204 1.00 24.53 214 PRO A N 1
ATOM 1671 C CA . PRO A 1 214 ? 50.063 -25.733 5.971 1.00 24.53 214 PRO A CA 1
ATOM 1672 C C . PRO A 1 214 ? 50.854 -26.955 5.469 1.00 24.53 214 PRO A C 1
ATOM 1674 O O . PRO A 1 214 ? 51.715 -26.847 4.595 1.00 24.53 214 PRO A O 1
ATOM 1677 N N . HIS A 1 215 ? 50.534 -28.126 6.021 1.00 23.66 215 HIS A N 1
ATOM 1678 C CA . HIS A 1 215 ? 50.958 -29.431 5.516 1.00 23.66 215 HIS A CA 1
ATOM 1679 C C . HIS A 1 215 ? 50.009 -29.901 4.403 1.00 23.66 215 HIS A C 1
ATOM 1681 O O . HIS A 1 215 ? 48.793 -29.893 4.572 1.00 23.66 215 HIS A O 1
ATOM 1687 N N . PHE A 1 216 ? 50.586 -30.325 3.278 1.00 23.89 216 PHE A N 1
ATOM 1688 C CA . PHE A 1 216 ? 49.907 -31.028 2.188 1.00 23.89 216 PHE A CA 1
ATOM 1689 C C . PHE A 1 216 ? 49.735 -32.515 2.528 1.00 23.89 216 PHE A C 1
ATOM 1691 O O . PHE A 1 216 ? 50.697 -33.165 2.940 1.00 23.89 216 PHE A O 1
ATOM 1698 N N . SER A 1 217 ? 48.558 -33.078 2.254 1.00 23.73 217 SER A N 1
ATOM 1699 C CA . SER A 1 217 ? 48.343 -34.525 2.146 1.00 23.73 217 SER A CA 1
ATOM 1700 C C . SER A 1 217 ? 47.608 -34.870 0.844 1.00 23.73 217 SER A C 1
ATOM 1702 O O . SER A 1 217 ? 46.784 -34.118 0.331 1.00 23.73 217 SER A O 1
ATOM 1704 N N . ARG A 1 218 ? 48.054 -35.987 0.266 1.00 23.67 218 ARG A N 1
ATOM 1705 C CA . ARG A 1 218 ? 47.910 -36.449 -1.120 1.00 23.67 218 ARG A CA 1
ATOM 1706 C C . ARG A 1 218 ? 46.572 -37.153 -1.376 1.00 23.67 218 ARG A C 1
ATOM 1708 O O . ARG A 1 218 ? 46.059 -37.849 -0.508 1.00 23.67 218 ARG A O 1
ATOM 1715 N N . SER A 1 219 ? 46.101 -37.037 -2.616 1.00 22.70 219 SER A N 1
ATOM 1716 C CA . SER A 1 219 ? 44.965 -37.741 -3.220 1.00 22.70 219 SER A CA 1
ATOM 1717 C C . SER A 1 219 ? 45.080 -39.269 -3.194 1.00 22.70 219 SER A C 1
ATOM 1719 O O . SER A 1 219 ? 46.171 -39.826 -3.320 1.00 22.70 219 SER A O 1
ATOM 1721 N N . THR A 1 220 ? 43.937 -39.959 -3.183 1.00 24.08 220 THR A N 1
ATOM 1722 C CA . THR A 1 220 ? 43.808 -41.327 -3.712 1.00 24.08 220 THR A CA 1
ATOM 1723 C C . THR A 1 220 ? 42.472 -41.464 -4.448 1.00 24.08 220 THR A C 1
ATOM 1725 O O . THR A 1 220 ? 41.426 -41.070 -3.941 1.00 24.08 220 THR A O 1
ATOM 1728 N N . LEU A 1 221 ? 42.565 -41.957 -5.683 1.00 23.42 221 LEU A N 1
ATOM 1729 C CA . LEU A 1 221 ? 41.491 -42.251 -6.633 1.00 23.42 221 LEU A CA 1
ATOM 1730 C C . LEU A 1 221 ? 40.679 -43.475 -6.190 1.00 23.42 221 LEU A C 1
ATOM 1732 O O . LEU A 1 221 ? 41.283 -44.475 -5.808 1.00 23.42 221 LEU A O 1
ATOM 1736 N N . ILE A 1 222 ? 39.350 -43.443 -6.350 1.00 25.27 222 ILE A N 1
ATOM 1737 C CA . ILE A 1 222 ? 38.515 -44.654 -6.420 1.00 25.27 222 ILE A CA 1
ATOM 1738 C C . ILE A 1 222 ? 37.501 -44.512 -7.567 1.00 25.27 222 ILE A C 1
ATOM 1740 O O . ILE A 1 222 ? 36.815 -43.503 -7.711 1.00 25.27 222 ILE A O 1
ATOM 1744 N N . THR A 1 223 ? 37.488 -45.548 -8.397 1.00 23.02 223 THR A N 1
ATOM 1745 C CA . THR A 1 223 ? 36.737 -45.813 -9.628 1.00 23.02 223 THR A CA 1
ATOM 1746 C C . THR A 1 223 ? 35.280 -46.216 -9.357 1.00 23.02 223 THR A C 1
ATOM 1748 O O . THR A 1 223 ? 35.011 -46.949 -8.409 1.00 23.02 223 THR A O 1
ATOM 1751 N N . PHE A 1 224 ? 34.348 -45.832 -10.239 1.00 24.08 224 PHE A N 1
ATOM 1752 C CA . PHE A 1 224 ? 32.966 -46.341 -10.262 1.00 24.08 224 PHE A CA 1
ATOM 1753 C C . PHE A 1 224 ? 32.763 -47.323 -11.429 1.00 24.08 224 PHE A C 1
ATOM 1755 O O . PHE A 1 224 ? 33.204 -47.016 -12.539 1.00 24.08 224 PHE A O 1
ATOM 1762 N N . PRO A 1 225 ? 32.074 -48.468 -11.241 1.00 25.45 225 PRO A N 1
ATOM 1763 C CA . PRO A 1 225 ? 31.681 -49.328 -12.346 1.00 25.45 225 PRO A CA 1
ATOM 1764 C C . PRO A 1 225 ? 30.311 -48.927 -12.912 1.00 25.45 225 PRO A C 1
ATOM 1766 O O . PRO A 1 225 ? 29.360 -48.644 -12.184 1.00 25.45 225 PRO A O 1
ATOM 1769 N N . ALA A 1 226 ? 30.225 -48.952 -14.240 1.00 25.64 226 ALA A N 1
ATOM 1770 C CA . ALA A 1 226 ? 29.003 -48.812 -15.015 1.00 25.64 226 ALA A CA 1
ATOM 1771 C C . ALA A 1 226 ? 28.133 -50.078 -14.933 1.00 25.64 226 ALA A C 1
ATOM 1773 O O . ALA A 1 226 ? 28.646 -51.200 -14.926 1.00 25.64 226 ALA A O 1
ATOM 1774 N N . ARG A 1 227 ? 26.807 -49.906 -14.966 1.00 25.11 227 ARG A N 1
ATOM 1775 C CA . ARG A 1 227 ? 25.865 -50.970 -15.332 1.00 25.11 227 ARG A CA 1
ATOM 1776 C C . ARG A 1 227 ? 24.712 -50.406 -16.156 1.00 25.11 227 ARG A C 1
ATOM 1778 O O . ARG A 1 227 ? 24.189 -49.337 -15.865 1.00 25.11 227 ARG A O 1
ATOM 1785 N N . SER A 1 228 ? 24.377 -51.145 -17.205 1.00 25.48 228 SER A N 1
ATOM 1786 C CA . SER A 1 228 ? 23.488 -50.791 -18.305 1.00 25.48 228 SER A CA 1
ATOM 1787 C C . SER A 1 228 ? 22.147 -51.538 -18.261 1.00 25.48 228 SER A C 1
ATOM 1789 O O . SER A 1 228 ? 22.111 -52.708 -17.881 1.00 25.48 228 SER A O 1
ATOM 1791 N N . SER A 1 229 ? 21.123 -50.861 -18.811 1.00 25.28 229 SER A N 1
ATOM 1792 C CA . SER A 1 229 ? 19.912 -51.384 -19.496 1.00 25.28 229 SER A CA 1
ATOM 1793 C C . SER A 1 229 ? 18.707 -51.845 -18.644 1.00 25.28 229 SER A C 1
ATOM 1795 O O . SER A 1 229 ? 18.917 -52.261 -17.509 1.00 25.28 229 SER A O 1
ATOM 1797 N N . PRO A 1 230 ? 17.458 -51.909 -19.187 1.00 29.27 230 PRO A N 1
ATOM 1798 C CA . PRO A 1 230 ? 16.915 -51.409 -20.467 1.00 29.27 230 PRO A CA 1
ATOM 1799 C C . PRO A 1 230 ? 15.615 -50.561 -20.344 1.00 29.27 230 PRO A C 1
ATOM 1801 O O . PRO A 1 230 ? 15.005 -50.428 -19.288 1.00 29.27 230 PRO A O 1
ATOM 1804 N N . ALA A 1 231 ? 15.186 -50.009 -21.483 1.00 28.66 231 ALA A N 1
ATOM 1805 C CA . ALA A 1 231 ? 13.974 -49.217 -21.680 1.00 28.66 231 ALA A CA 1
ATOM 1806 C C . ALA A 1 231 ? 12.657 -50.003 -21.502 1.00 28.66 231 ALA A C 1
ATOM 1808 O O . ALA A 1 231 ? 12.550 -51.156 -21.923 1.00 28.66 231 ALA A O 1
ATOM 1809 N N . ARG A 1 232 ? 11.610 -49.326 -21.005 1.00 27.45 232 ARG A N 1
ATOM 1810 C CA . ARG A 1 232 ? 10.207 -49.710 -21.227 1.00 27.45 232 ARG A CA 1
ATOM 1811 C C . ARG A 1 232 ? 9.360 -48.456 -21.450 1.00 27.45 232 ARG A C 1
ATOM 1813 O O . ARG A 1 232 ? 9.266 -47.603 -20.576 1.00 27.45 232 ARG A O 1
ATOM 1820 N N . ALA A 1 233 ? 8.790 -48.346 -22.645 1.00 36.03 233 ALA A N 1
ATOM 1821 C CA . ALA A 1 233 ? 7.833 -47.312 -23.014 1.00 36.03 233 ALA A CA 1
ATOM 1822 C C . ALA A 1 233 ? 6.480 -47.584 -22.337 1.00 36.03 233 ALA A C 1
ATOM 1824 O O . ALA A 1 233 ? 5.975 -48.704 -22.430 1.00 36.03 233 ALA A O 1
ATOM 1825 N N . MET A 1 234 ? 5.896 -46.572 -21.690 1.00 28.30 234 MET A N 1
ATOM 1826 C CA . MET A 1 234 ? 4.493 -46.554 -21.265 1.00 28.30 234 MET A CA 1
ATOM 1827 C C . MET A 1 234 ? 3.886 -45.163 -21.504 1.00 28.30 234 MET A C 1
ATOM 1829 O O . MET A 1 234 ? 4.591 -44.158 -21.552 1.00 28.30 234 MET A O 1
ATOM 1833 N N . SER A 1 235 ? 2.585 -45.165 -21.781 1.00 29.33 235 SER A N 1
ATOM 1834 C CA . SER A 1 235 ? 1.770 -44.100 -22.366 1.00 29.33 235 SER A CA 1
ATOM 1835 C C . SER A 1 235 ? 1.588 -42.866 -21.479 1.00 29.33 235 SER A C 1
ATOM 1837 O O . SER A 1 235 ? 1.569 -42.936 -20.257 1.00 29.33 235 SER A O 1
ATOM 1839 N N . ARG A 1 236 ? 1.405 -41.724 -22.143 1.00 38.78 236 ARG A N 1
ATOM 1840 C CA . ARG A 1 236 ? 1.624 -40.363 -21.640 1.00 38.78 236 ARG A CA 1
ATOM 1841 C C . ARG A 1 236 ? 0.359 -39.666 -21.110 1.00 38.78 236 ARG A C 1
ATOM 1843 O O . ARG A 1 236 ? 0.252 -38.454 -21.240 1.00 38.78 236 ARG A O 1
ATOM 1850 N N . THR A 1 237 ? -0.614 -40.409 -20.581 1.00 38.00 237 THR A N 1
ATOM 1851 C CA . THR A 1 237 ? -1.935 -39.844 -20.220 1.00 38.00 237 THR A CA 1
ATOM 1852 C C . THR A 1 237 ? -2.389 -40.090 -18.781 1.00 38.00 237 THR A C 1
ATOM 1854 O O . THR A 1 237 ? -3.337 -39.444 -18.357 1.00 38.00 237 THR A O 1
ATOM 1857 N N . ASP A 1 238 ? -1.684 -40.913 -17.997 1.00 34.19 238 ASP A N 1
ATOM 1858 C CA . ASP A 1 238 ? -2.064 -41.205 -16.599 1.00 34.19 238 ASP A CA 1
ATOM 1859 C C . ASP A 1 238 ? -1.121 -40.570 -15.552 1.00 34.19 238 ASP A C 1
ATOM 1861 O O . ASP A 1 238 ? -1.350 -40.666 -14.345 1.00 34.19 238 ASP A O 1
ATOM 1865 N N . GLU A 1 239 ? -0.055 -39.890 -15.990 1.00 36.50 239 GLU A N 1
ATOM 1866 C CA . GLU A 1 239 ? 0.958 -39.315 -15.093 1.00 36.50 239 GLU A CA 1
ATOM 1867 C C . GLU A 1 239 ? 0.525 -37.974 -14.474 1.00 36.50 239 GLU A C 1
ATOM 1869 O O . GLU A 1 239 ? 0.819 -37.729 -13.303 1.00 36.50 239 GLU A O 1
ATOM 1874 N N . GLU A 1 240 ? -0.245 -37.149 -15.195 1.00 37.72 240 GLU A N 1
ATOM 1875 C CA . GLU A 1 240 ? -0.685 -35.820 -14.728 1.00 37.72 240 GLU A CA 1
ATOM 1876 C C . GLU A 1 240 ? -1.644 -35.896 -13.530 1.00 37.72 240 GLU A C 1
ATOM 1878 O O . GLU A 1 240 ? -1.546 -35.088 -12.607 1.00 37.72 240 GLU A O 1
ATOM 1883 N N . ALA A 1 241 ? -2.505 -36.918 -13.477 1.00 35.22 241 ALA A N 1
ATOM 1884 C CA . ALA A 1 241 ? -3.393 -37.138 -12.337 1.00 35.22 241 ALA A CA 1
ATOM 1885 C C . ALA A 1 241 ? -2.653 -37.713 -11.113 1.00 35.22 241 ALA A C 1
ATOM 1887 O O . ALA A 1 241 ? -3.040 -37.444 -9.976 1.00 35.22 241 ALA A O 1
ATOM 1888 N N . SER A 1 242 ? -1.564 -38.467 -11.324 1.00 35.75 242 SER A N 1
ATOM 1889 C CA . SER A 1 242 ? -0.841 -39.155 -10.241 1.00 35.75 242 SER A CA 1
ATOM 1890 C C . SER A 1 242 ? 0.185 -38.277 -9.511 1.00 35.75 242 SER A C 1
ATOM 1892 O O . SER A 1 242 ? 0.525 -38.553 -8.359 1.00 35.75 242 SER A O 1
ATOM 1894 N N . ILE A 1 243 ? 0.683 -37.208 -10.147 1.00 40.44 243 ILE A N 1
ATOM 1895 C CA . ILE A 1 243 ? 1.678 -36.304 -9.543 1.00 40.44 243 ILE A CA 1
ATOM 1896 C C . ILE A 1 243 ? 1.020 -35.371 -8.515 1.00 40.44 243 ILE A C 1
ATOM 1898 O O . ILE A 1 243 ? 1.618 -35.100 -7.473 1.00 40.44 243 ILE A O 1
ATOM 1902 N N . SER A 1 244 ? -0.235 -34.959 -8.747 1.00 40.19 244 SER A N 1
ATOM 1903 C CA . SER A 1 244 ? -1.010 -34.172 -7.774 1.00 40.19 244 SER A CA 1
ATOM 1904 C C . SER A 1 244 ? -1.278 -34.948 -6.481 1.00 40.19 244 SER A C 1
ATOM 1906 O O . SER A 1 244 ? -1.259 -34.359 -5.407 1.00 40.19 244 SER A O 1
ATOM 1908 N N . THR A 1 245 ? -1.485 -36.265 -6.564 1.00 41.00 245 THR A N 1
ATOM 1909 C CA . THR A 1 245 ? -1.790 -37.120 -5.403 1.00 41.00 245 THR A CA 1
ATOM 1910 C C . THR A 1 245 ? -0.534 -37.653 -4.704 1.00 41.00 245 THR A C 1
ATOM 1912 O O . THR A 1 245 ? -0.542 -37.866 -3.494 1.00 41.00 245 THR A O 1
ATOM 1915 N N . ARG A 1 246 ? 0.586 -37.843 -5.419 1.00 37.16 246 ARG A N 1
ATOM 1916 C CA . ARG A 1 246 ? 1.828 -38.386 -4.829 1.00 37.16 246 ARG A CA 1
ATOM 1917 C C . ARG A 1 246 ? 2.621 -37.399 -3.972 1.00 37.16 246 ARG A C 1
ATOM 1919 O O . ARG A 1 246 ? 3.391 -37.840 -3.129 1.00 37.16 246 ARG A O 1
ATOM 1926 N N . LEU A 1 247 ? 2.411 -36.089 -4.114 1.00 45.41 247 LEU A N 1
ATOM 1927 C CA . LEU A 1 247 ? 2.996 -35.087 -3.205 1.00 45.41 247 LEU A CA 1
ATOM 1928 C C . LEU A 1 247 ? 2.233 -34.963 -1.868 1.00 45.41 247 LEU A C 1
ATOM 1930 O O . LEU A 1 247 ? 2.669 -34.247 -0.962 1.00 45.41 247 LEU A O 1
ATOM 1934 N N . GLU A 1 248 ? 1.099 -35.655 -1.725 1.00 44.72 248 GLU A N 1
ATOM 1935 C CA . GLU A 1 248 ? 0.243 -35.576 -0.538 1.00 44.72 248 GLU A CA 1
ATOM 1936 C C . GLU A 1 248 ? 0.456 -36.722 0.461 1.00 44.72 248 GLU A C 1
ATOM 1938 O O . GLU A 1 248 ? 0.076 -36.576 1.623 1.00 44.72 248 GLU A O 1
ATOM 1943 N N . GLN A 1 249 ? 1.128 -37.810 0.070 1.00 40.47 249 GLN A N 1
ATOM 1944 C CA . GLN A 1 249 ? 1.276 -39.011 0.897 1.00 40.47 249 GLN A CA 1
ATOM 1945 C C . GLN A 1 249 ? 2.739 -39.418 1.115 1.00 40.47 249 GLN A C 1
ATOM 1947 O O . GLN A 1 249 ? 3.199 -40.426 0.592 1.00 40.47 249 GLN A O 1
ATOM 1952 N N . GLU A 1 250 ? 3.447 -38.695 1.982 1.00 38.47 250 GLU A N 1
ATOM 1953 C CA . GLU A 1 250 ? 4.530 -39.294 2.772 1.00 38.47 250 GLU A CA 1
ATOM 1954 C C . GLU A 1 250 ? 4.297 -38.983 4.255 1.00 38.47 250 GLU A C 1
ATOM 1956 O O . GLU A 1 250 ? 4.188 -37.836 4.687 1.00 38.47 250 GLU A O 1
ATOM 1961 N N . SER A 1 251 ? 4.094 -40.065 5.003 1.00 42.69 251 SER A N 1
ATOM 1962 C CA . SER A 1 251 ? 3.507 -40.129 6.338 1.00 42.69 251 SER A CA 1
ATOM 1963 C C . SER A 1 251 ? 4.536 -39.906 7.445 1.00 42.69 251 SER A C 1
ATOM 1965 O O . SER A 1 251 ? 5.484 -40.674 7.575 1.00 42.69 251 SER A O 1
ATOM 1967 N N . TYR A 1 252 ? 4.260 -38.928 8.306 1.00 33.91 252 TYR A N 1
ATOM 1968 C CA . TYR A 1 252 ? 4.282 -39.100 9.760 1.00 33.91 252 TYR A CA 1
ATOM 1969 C C . TYR A 1 252 ? 2.966 -38.504 10.273 1.00 33.91 252 TYR A C 1
ATOM 1971 O O . TYR A 1 252 ? 2.528 -37.485 9.747 1.00 33.91 252 TYR A O 1
ATOM 1979 N N . GLY A 1 253 ? 2.292 -39.174 11.214 1.00 54.50 253 GLY A N 1
ATOM 1980 C CA . GLY A 1 253 ? 0.886 -38.930 11.571 1.00 54.50 253 GLY A CA 1
ATOM 1981 C C . GLY A 1 253 ? 0.532 -37.457 11.795 1.00 54.50 253 GLY A C 1
ATOM 1982 O O . GLY A 1 253 ? 0.849 -36.902 12.840 1.00 54.50 253 GLY A O 1
ATOM 1983 N N . LEU A 1 254 ? -0.112 -36.822 10.815 1.00 51.22 254 LEU A N 1
ATOM 1984 C CA . LEU A 1 254 ? -0.426 -35.396 10.816 1.00 51.22 254 LEU A CA 1
ATOM 1985 C C . LEU A 1 254 ? -1.606 -35.127 9.869 1.00 51.22 254 LEU A C 1
ATOM 1987 O O . LEU A 1 254 ? -1.695 -35.709 8.792 1.00 51.22 254 LEU A O 1
ATOM 1991 N N . THR A 1 255 ? -2.502 -34.239 10.295 1.00 59.47 255 THR A N 1
ATOM 1992 C CA . THR A 1 255 ? -3.652 -33.686 9.553 1.00 59.47 255 THR A CA 1
ATOM 1993 C C . THR A 1 255 ? -3.388 -33.497 8.055 1.00 59.47 255 THR A C 1
ATOM 1995 O O . THR A 1 255 ? -2.381 -32.887 7.682 1.00 59.47 255 THR A O 1
ATOM 1998 N N . THR A 1 256 ? -4.305 -33.962 7.203 1.00 75.38 256 THR A N 1
ATOM 1999 C CA . THR A 1 256 ? -4.201 -33.803 5.743 1.00 75.38 256 THR A CA 1
ATOM 2000 C C . THR A 1 256 ? -4.406 -32.341 5.317 1.00 75.38 256 THR A C 1
ATOM 2002 O O . THR A 1 256 ? -4.915 -31.515 6.078 1.00 75.38 256 THR A O 1
ATOM 2005 N N . ALA A 1 257 ? -4.019 -31.992 4.083 1.00 74.56 257 ALA A N 1
ATOM 2006 C CA . ALA A 1 257 ? -4.303 -30.665 3.527 1.00 74.56 257 ALA A CA 1
ATOM 2007 C C . ALA A 1 257 ? -5.816 -30.378 3.475 1.00 74.56 257 ALA A C 1
ATOM 2009 O O . ALA A 1 257 ? -6.243 -29.248 3.705 1.00 74.56 257 ALA A O 1
ATOM 2010 N N . GLU A 1 258 ? -6.627 -31.408 3.222 1.00 76.75 258 GLU A N 1
ATOM 2011 C CA . GLU A 1 258 ? -8.089 -31.331 3.254 1.00 76.75 258 GLU A CA 1
ATOM 2012 C C . GLU A 1 258 ? -8.624 -31.091 4.666 1.00 76.75 258 GLU A C 1
ATOM 2014 O O . GLU A 1 258 ? -9.495 -30.243 4.838 1.00 76.75 258 GLU A O 1
ATOM 2019 N N . ASP A 1 259 ? -8.057 -31.741 5.687 1.00 77.00 259 ASP A N 1
ATOM 2020 C CA . ASP A 1 259 ? -8.435 -31.497 7.084 1.00 77.00 259 ASP A CA 1
ATOM 2021 C C . ASP A 1 259 ? -8.164 -30.053 7.512 1.00 77.00 259 ASP A C 1
ATOM 2023 O O . ASP A 1 259 ? -8.966 -29.457 8.233 1.00 77.00 259 ASP A O 1
ATOM 2027 N N . ILE A 1 260 ? -7.037 -29.485 7.070 1.00 78.06 260 ILE A N 1
ATOM 2028 C CA . ILE A 1 260 ? -6.671 -28.091 7.347 1.00 78.06 260 ILE A CA 1
ATOM 2029 C C . ILE A 1 260 ? -7.650 -27.142 6.649 1.00 78.06 260 ILE A C 1
ATOM 2031 O O . ILE A 1 260 ? -8.196 -26.250 7.295 1.00 78.06 260 ILE A O 1
ATOM 2035 N N . ARG A 1 261 ? -7.936 -27.366 5.359 1.00 79.75 261 ARG A N 1
ATOM 2036 C CA . ARG A 1 261 ? -8.909 -26.561 4.603 1.00 79.75 261 ARG A CA 1
ATOM 2037 C C . ARG A 1 261 ? -10.313 -26.639 5.203 1.00 79.75 261 ARG A C 1
ATOM 2039 O O . ARG A 1 261 ? -10.964 -25.609 5.357 1.00 79.75 261 ARG A O 1
ATOM 2046 N N . ARG A 1 262 ? -10.764 -27.836 5.592 1.00 80.75 262 ARG A N 1
ATOM 2047 C CA . ARG A 1 262 ? -12.064 -28.041 6.245 1.00 80.75 262 ARG A CA 1
ATOM 2048 C C . ARG A 1 262 ? -12.134 -27.296 7.574 1.00 80.75 262 ARG A C 1
ATOM 2050 O O . ARG A 1 262 ? -13.088 -26.562 7.801 1.00 80.75 262 ARG A O 1
ATOM 2057 N N . ARG A 1 263 ? -11.105 -27.427 8.418 1.00 79.56 263 ARG A N 1
ATOM 2058 C CA . ARG A 1 263 ? -11.019 -26.713 9.700 1.00 79.56 263 ARG A CA 1
ATOM 2059 C C . ARG A 1 263 ? -11.062 -25.199 9.514 1.00 79.56 263 ARG A C 1
ATOM 2061 O O . ARG A 1 263 ? -11.755 -24.524 10.266 1.00 79.56 263 ARG A O 1
ATOM 2068 N N . ASP A 1 264 ? -10.335 -24.671 8.534 1.00 76.44 264 ASP A N 1
ATOM 2069 C CA . ASP A 1 264 ? -10.331 -23.238 8.238 1.00 76.44 264 ASP A CA 1
ATOM 2070 C C . ASP A 1 264 ? -11.695 -22.754 7.735 1.00 76.44 264 ASP A C 1
ATOM 2072 O O . ASP A 1 264 ? -12.151 -21.686 8.145 1.00 76.44 264 ASP A O 1
ATOM 2076 N N . GLY A 1 265 ? -12.365 -23.550 6.895 1.00 75.31 265 GLY A N 1
ATOM 2077 C CA . GLY A 1 265 ? -13.735 -23.298 6.450 1.00 75.31 265 GLY A CA 1
ATOM 2078 C C . GLY A 1 265 ? -14.723 -23.254 7.617 1.00 75.31 265 GLY A C 1
ATOM 2079 O O . GLY A 1 265 ? -15.418 -22.255 7.791 1.00 75.31 265 GLY A O 1
ATOM 2080 N N . GLU A 1 266 ? -14.715 -24.282 8.470 1.00 76.25 266 GLU A N 1
ATOM 2081 C CA . GLU A 1 266 ? -15.556 -24.374 9.673 1.00 76.25 266 GLU A CA 1
ATOM 2082 C C . GLU A 1 266 ? -15.282 -23.220 10.650 1.00 76.25 266 GLU A C 1
ATOM 2084 O O . GLU A 1 266 ? -16.205 -22.601 11.181 1.00 76.25 266 GLU A O 1
ATOM 2089 N N . ALA A 1 267 ? -14.010 -22.871 10.861 1.00 73.25 267 ALA A N 1
ATOM 2090 C CA . ALA A 1 267 ? -13.621 -21.762 11.725 1.00 73.25 267 ALA A CA 1
ATOM 2091 C C . ALA A 1 267 ? -14.066 -20.405 11.163 1.00 73.25 267 ALA A C 1
ATOM 2093 O O . ALA A 1 267 ? -14.486 -19.540 11.932 1.00 73.25 267 ALA A O 1
ATOM 2094 N N . LYS A 1 268 ? -14.006 -20.214 9.841 1.00 70.81 268 LYS A N 1
ATOM 2095 C CA . LYS A 1 268 ? -14.470 -18.993 9.167 1.00 70.81 268 LYS A CA 1
ATOM 2096 C C . LYS A 1 268 ? -15.994 -18.869 9.179 1.00 70.81 268 LYS A C 1
ATOM 2098 O O . LYS A 1 268 ? -16.511 -17.763 9.300 1.00 70.81 268 LYS A O 1
ATOM 2103 N N . GLU A 1 269 ? -16.714 -19.982 9.090 1.00 69.69 269 GLU A N 1
ATOM 2104 C CA . GLU A 1 269 ? -18.174 -19.999 9.218 1.00 69.69 269 GLU A CA 1
ATOM 2105 C C . GLU A 1 269 ? -18.616 -19.730 10.667 1.00 69.69 269 GLU A C 1
ATOM 2107 O O . GLU A 1 269 ? -19.552 -18.962 10.910 1.00 69.69 269 GLU A O 1
ATOM 2112 N N . SER A 1 270 ? -17.886 -20.291 11.637 1.00 71.56 270 SER A N 1
ATOM 2113 C CA . SER A 1 270 ? -18.134 -20.094 13.066 1.00 71.56 270 SER A CA 1
ATOM 2114 C C . SER A 1 270 ? -17.725 -18.706 13.575 1.00 71.56 270 SER A C 1
ATOM 2116 O O . SER A 1 270 ? -18.353 -18.212 14.512 1.00 71.56 270 SER A O 1
ATOM 2118 N N . LYS A 1 271 ? -16.686 -18.076 13.009 1.00 80.25 271 LYS A N 1
ATOM 2119 C CA . LYS A 1 271 ? -16.213 -16.730 13.376 1.00 80.25 271 LYS A CA 1
ATOM 2120 C C . LYS A 1 271 ? -16.509 -15.744 12.253 1.00 80.25 271 LYS A C 1
ATOM 2122 O O . LYS A 1 271 ? -15.738 -15.591 11.308 1.00 80.25 271 LYS A O 1
ATOM 2127 N N . ARG A 1 272 ? -17.620 -15.026 12.372 1.00 85.00 272 ARG A N 1
ATOM 2128 C CA . ARG A 1 272 ? -18.010 -14.027 11.374 1.00 85.00 272 ARG A CA 1
ATOM 2129 C C . ARG A 1 272 ? -17.206 -12.747 11.566 1.00 85.00 272 ARG A C 1
ATOM 2131 O O . ARG A 1 272 ? -17.146 -12.210 12.668 1.00 85.00 272 ARG A O 1
ATOM 2138 N N . LEU A 1 273 ? -16.666 -12.213 10.469 1.00 92.12 273 LEU A N 1
ATOM 2139 C CA . LEU A 1 273 ? -15.915 -10.953 10.468 1.00 92.12 273 LEU A CA 1
ATOM 2140 C C . LEU A 1 273 ? -16.696 -9.811 11.131 1.00 92.12 273 LEU A C 1
ATOM 2142 O O . LEU A 1 273 ? -16.121 -9.086 11.935 1.00 92.12 273 LEU A O 1
ATOM 2146 N N . ARG A 1 274 ? -17.999 -9.682 10.855 1.00 91.62 274 ARG A N 1
ATOM 2147 C CA . ARG A 1 274 ? -18.875 -8.687 11.494 1.00 91.62 274 ARG A CA 1
ATOM 2148 C C . ARG A 1 274 ? -18.814 -8.697 13.022 1.00 91.62 274 ARG A C 1
ATOM 2150 O O . ARG A 1 274 ? -18.936 -7.640 13.626 1.00 91.62 274 ARG A O 1
ATOM 2157 N N . ASP A 1 275 ? -18.612 -9.855 13.636 1.00 91.81 275 ASP A N 1
ATOM 2158 C CA . ASP A 1 275 ? -18.660 -9.991 15.092 1.00 91.81 275 ASP A CA 1
ATOM 2159 C C . ASP A 1 275 ? -17.262 -9.812 15.720 1.00 91.81 275 ASP A C 1
ATOM 2161 O O . ASP A 1 275 ? -17.134 -9.565 16.917 1.00 91.81 275 ASP A O 1
ATOM 2165 N N . THR A 1 276 ? -16.193 -9.907 14.918 1.00 94.19 276 THR A N 1
ATOM 2166 C CA . THR A 1 276 ? -14.797 -9.870 15.390 1.00 94.19 276 THR A CA 1
ATOM 2167 C C . THR A 1 276 ? -13.946 -8.776 14.749 1.00 94.19 276 THR A C 1
ATOM 2169 O O . THR A 1 276 ? -12.741 -8.724 15.000 1.00 94.19 276 THR A O 1
ATOM 2172 N N . TRP A 1 277 ? -14.523 -7.896 13.925 1.00 95.62 277 TRP A N 1
ATOM 2173 C CA . TRP A 1 277 ? -13.756 -6.965 13.094 1.00 95.62 277 TRP A CA 1
ATOM 2174 C C . TRP A 1 277 ? -12.821 -6.062 13.901 1.00 95.62 277 TRP A C 1
ATOM 2176 O O . TRP A 1 277 ? -11.733 -5.764 13.426 1.00 95.62 277 TRP A O 1
ATOM 2186 N N . ARG A 1 278 ? -13.193 -5.669 15.127 1.00 96.50 278 ARG A N 1
ATOM 2187 C CA . ARG A 1 278 ? -12.354 -4.838 16.011 1.00 96.50 278 ARG A CA 1
ATOM 2188 C C . ARG A 1 278 ? -11.040 -5.529 16.369 1.00 96.50 278 ARG A C 1
ATOM 2190 O O . ARG A 1 278 ? -9.974 -4.935 16.232 1.00 96.50 278 ARG A O 1
ATOM 2197 N N . LYS A 1 279 ? -11.106 -6.821 16.700 1.00 96.75 279 LYS A N 1
ATOM 2198 C CA . LYS A 1 279 ? -9.926 -7.665 16.942 1.00 96.75 279 LYS A CA 1
ATOM 2199 C C . LYS A 1 279 ? -9.075 -7.816 15.687 1.00 96.75 279 LYS A C 1
ATOM 2201 O O . LYS A 1 279 ? -7.855 -7.716 15.760 1.00 96.75 279 LYS A O 1
ATOM 2206 N N . ILE A 1 280 ? -9.714 -7.994 14.528 1.00 97.06 280 ILE A N 1
ATOM 2207 C CA . ILE A 1 280 ? -9.011 -8.056 13.237 1.00 97.06 280 ILE A CA 1
ATOM 2208 C C . ILE A 1 280 ? -8.341 -6.719 12.894 1.00 97.06 280 ILE A C 1
ATOM 2210 O O . ILE A 1 280 ? -7.265 -6.705 12.304 1.00 97.06 280 ILE A O 1
ATOM 2214 N N . GLN A 1 281 ? -8.925 -5.604 13.324 1.00 97.25 281 GLN A N 1
ATOM 2215 C CA . GLN A 1 281 ? -8.364 -4.255 13.232 1.00 97.25 281 GLN A CA 1
ATOM 2216 C C . GLN A 1 281 ? -7.361 -3.941 14.364 1.00 97.25 281 GLN A C 1
ATOM 2218 O O . GLN A 1 281 ? -6.927 -2.803 14.507 1.00 97.25 281 GLN A O 1
ATOM 2223 N N . GLY A 1 282 ? -6.949 -4.941 15.149 1.00 96.75 282 GLY A N 1
ATOM 2224 C CA . GLY A 1 282 ? -5.842 -4.817 16.094 1.00 96.75 282 GLY A CA 1
ATOM 2225 C C . GLY A 1 282 ? -6.206 -4.230 17.456 1.00 96.75 282 GLY A C 1
ATOM 2226 O O . GLY A 1 282 ? -5.304 -3.752 18.136 1.00 96.75 282 GLY A O 1
ATOM 2227 N N . GLU A 1 283 ? -7.478 -4.270 17.875 1.00 95.38 283 GLU A N 1
ATOM 2228 C CA . GLU A 1 283 ? -7.913 -3.840 19.222 1.00 95.38 283 GLU A CA 1
ATOM 2229 C C . GLU A 1 283 ? -6.990 -4.381 20.332 1.00 95.38 283 GLU A C 1
ATOM 2231 O O . GLU A 1 283 ? -6.496 -3.599 21.144 1.00 95.38 283 GLU A O 1
ATOM 2236 N N . ASP A 1 284 ? -6.648 -5.673 20.252 1.00 94.69 284 ASP A N 1
ATOM 2237 C CA . ASP A 1 284 ? -5.756 -6.389 21.178 1.00 94.69 284 ASP A CA 1
ATOM 2238 C C . ASP A 1 284 ? -4.371 -6.700 20.565 1.00 94.69 284 ASP A C 1
ATOM 2240 O O . ASP A 1 284 ? -3.787 -7.750 20.836 1.00 94.69 284 ASP A O 1
ATOM 2244 N N . ASP A 1 285 ? -3.873 -5.855 19.653 1.00 95.19 285 ASP A N 1
ATOM 2245 C CA . ASP A 1 285 ? -2.566 -6.029 18.985 1.00 95.19 285 ASP A CA 1
ATOM 2246 C C . ASP A 1 285 ? -2.389 -7.419 18.339 1.00 95.19 285 ASP A C 1
ATOM 2248 O O . ASP A 1 285 ? -1.308 -8.006 18.313 1.00 95.19 285 ASP A O 1
ATOM 2252 N N . TRP A 1 286 ? -3.492 -7.962 17.809 1.00 97.31 286 TRP A N 1
ATOM 2253 C CA . TRP A 1 286 ? -3.572 -9.283 17.174 1.00 97.31 286 TRP A CA 1
ATOM 2254 C C . TRP A 1 286 ? -3.076 -10.447 18.049 1.00 97.31 286 TRP A C 1
ATOM 2256 O O . TRP A 1 286 ? -2.677 -11.497 17.528 1.00 97.31 286 TRP A O 1
ATOM 2266 N N . ALA A 1 287 ? -3.126 -10.292 19.376 1.00 94.38 287 ALA A N 1
ATOM 2267 C CA . ALA A 1 287 ? -2.756 -11.335 20.321 1.00 94.38 287 ALA A CA 1
ATOM 2268 C C . ALA A 1 287 ? -3.527 -12.637 20.037 1.00 94.38 287 ALA A C 1
ATOM 2270 O O . ALA A 1 287 ? -4.757 -12.668 19.998 1.00 94.38 287 ALA A O 1
ATOM 2271 N N . GLY A 1 288 ? -2.788 -13.726 19.805 1.00 93.94 288 GLY A N 1
ATOM 2272 C CA . GLY A 1 288 ? -3.360 -15.043 19.506 1.00 93.94 288 GLY A CA 1
ATOM 2273 C C . GLY A 1 288 ? -4.002 -15.195 18.120 1.00 93.94 288 GLY A C 1
ATOM 2274 O O . GLY A 1 288 ? -4.622 -16.224 17.875 1.00 93.94 288 GLY A O 1
ATOM 2275 N N . LEU A 1 289 ? -3.865 -14.213 17.215 1.00 95.75 289 LEU A N 1
ATOM 2276 C CA . LEU A 1 289 ? -4.407 -14.291 15.848 1.00 95.75 289 LEU A CA 1
ATOM 2277 C C . LEU A 1 289 ? -3.347 -14.597 14.778 1.00 95.75 289 LEU A C 1
ATOM 2279 O O . LEU A 1 289 ? -3.692 -14.992 13.669 1.00 95.75 289 LEU A O 1
ATOM 2283 N N . MET A 1 290 ? -2.064 -14.384 15.079 1.00 95.12 290 MET A N 1
ATOM 2284 C CA . MET A 1 290 ? -0.968 -14.546 14.112 1.00 95.12 290 MET A CA 1
ATOM 2285 C C . MET A 1 290 ? -0.284 -15.918 14.168 1.00 95.12 290 MET A C 1
ATOM 2287 O O . MET A 1 290 ? 0.359 -16.311 13.198 1.00 95.12 290 MET A O 1
ATOM 2291 N N . ASP A 1 291 ? -0.355 -16.629 15.294 1.00 92.19 291 ASP A N 1
ATOM 2292 C CA . ASP A 1 291 ? 0.325 -17.914 15.495 1.00 92.19 291 ASP A CA 1
ATOM 2293 C C . ASP A 1 291 ? -0.412 -18.751 16.567 1.00 92.19 291 ASP A C 1
ATOM 2295 O O . ASP A 1 291 ? -0.284 -18.444 17.756 1.00 92.19 291 ASP A O 1
ATOM 2299 N N . PRO A 1 292 ? -1.204 -19.773 16.183 1.00 92.31 292 PRO A N 1
ATOM 2300 C CA . PRO A 1 292 ? -1.530 -20.154 14.806 1.00 92.31 292 PRO A CA 1
ATOM 2301 C C . PRO A 1 292 ? -2.340 -19.066 14.083 1.00 92.31 292 PRO A C 1
ATOM 2303 O O . PRO A 1 292 ? -2.977 -18.223 14.711 1.00 92.31 292 PRO A O 1
ATOM 2306 N N . MET A 1 293 ? -2.289 -19.071 12.752 1.00 94.81 293 MET A N 1
ATOM 2307 C CA . MET A 1 293 ? -2.929 -18.038 11.932 1.00 94.81 293 MET A CA 1
ATOM 2308 C C . MET A 1 293 ? -4.458 -18.153 11.987 1.00 94.81 293 MET A C 1
ATOM 2310 O O . MET A 1 293 ? -5.018 -19.177 11.596 1.00 94.81 293 MET A O 1
ATOM 2314 N N . ASP A 1 294 ? -5.133 -17.092 12.427 1.00 94.56 294 ASP A N 1
ATOM 2315 C CA . ASP A 1 294 ? -6.590 -17.018 12.423 1.00 94.56 294 ASP A CA 1
ATOM 2316 C C . ASP A 1 294 ? -7.125 -16.883 10.977 1.00 94.56 294 ASP A C 1
ATOM 2318 O O . ASP A 1 294 ? -6.680 -16.000 10.235 1.00 94.56 294 ASP A O 1
ATOM 2322 N N . PRO A 1 295 ? -8.095 -17.717 10.551 1.00 93.06 295 PRO A N 1
ATOM 2323 C CA . PRO A 1 295 ? -8.597 -17.703 9.173 1.00 93.06 295 PRO A CA 1
ATOM 2324 C C . PRO A 1 295 ? -9.285 -16.397 8.749 1.00 93.06 295 PRO A C 1
ATOM 2326 O O . PRO A 1 295 ? -9.253 -16.035 7.564 1.00 93.06 295 PRO A O 1
ATOM 2329 N N . VAL A 1 296 ? -9.904 -15.676 9.691 1.00 94.44 296 VAL A N 1
ATOM 2330 C CA . VAL A 1 296 ? -10.549 -14.383 9.419 1.00 94.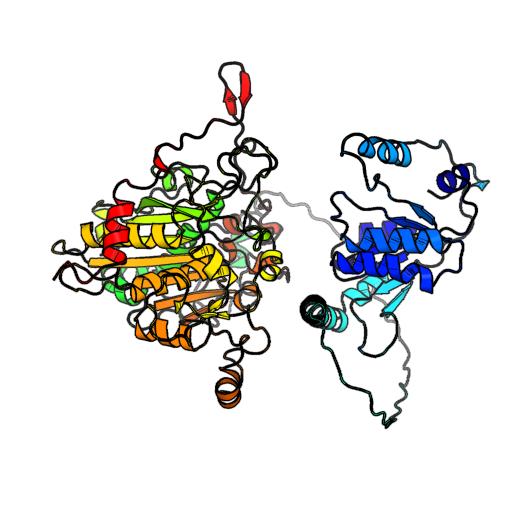44 296 VAL A CA 1
ATOM 2331 C C . VAL A 1 296 ? -9.479 -13.313 9.243 1.00 94.44 296 VAL A C 1
ATOM 2333 O O . VAL A 1 296 ? -9.533 -12.570 8.263 1.00 94.44 296 VAL A O 1
ATOM 2336 N N . LEU A 1 297 ? -8.464 -13.283 10.119 1.00 96.56 297 LEU A N 1
ATOM 2337 C CA . LEU A 1 297 ? -7.319 -12.381 9.956 1.00 96.56 297 LEU A CA 1
ATOM 2338 C C . LEU A 1 297 ? -6.606 -12.640 8.625 1.00 96.56 297 LEU A C 1
ATOM 2340 O O . LEU A 1 297 ? -6.392 -11.697 7.869 1.00 96.56 297 LEU A O 1
ATOM 2344 N N . ARG A 1 298 ? -6.306 -13.903 8.293 1.00 96.56 298 ARG A N 1
ATOM 2345 C CA . ARG A 1 298 ? -5.694 -14.284 7.009 1.00 96.56 298 ARG A CA 1
ATOM 2346 C C . ARG A 1 298 ? -6.484 -13.737 5.821 1.00 96.56 298 ARG A C 1
ATOM 2348 O O . ARG A 1 298 ? -5.901 -13.115 4.936 1.00 96.56 298 ARG A O 1
ATOM 2355 N N . SER A 1 299 ? -7.803 -13.941 5.821 1.00 94.31 299 SER A N 1
ATOM 2356 C CA . SER A 1 299 ? -8.688 -13.473 4.746 1.00 94.31 299 SER A CA 1
ATOM 2357 C C . SER A 1 299 ? -8.648 -11.947 4.599 1.00 94.31 299 SER A C 1
ATOM 2359 O O . SER A 1 299 ? -8.578 -11.437 3.484 1.00 94.31 299 SER A O 1
ATOM 2361 N N . GLU A 1 300 ? -8.655 -11.210 5.712 1.00 95.94 300 GLU A N 1
ATOM 2362 C CA . GLU A 1 300 ? -8.626 -9.743 5.691 1.00 95.94 300 GLU A CA 1
ATOM 2363 C C . GLU A 1 300 ? -7.253 -9.191 5.283 1.00 95.94 300 GLU A C 1
ATOM 2365 O O . GLU A 1 300 ? -7.192 -8.230 4.516 1.00 95.94 300 GLU A O 1
ATOM 2370 N N . LEU A 1 301 ? -6.152 -9.824 5.706 1.00 97.94 301 LEU A N 1
ATOM 2371 C CA . LEU A 1 301 ? -4.812 -9.487 5.213 1.00 97.94 301 LEU A CA 1
ATOM 2372 C C . LEU A 1 301 ? -4.720 -9.706 3.699 1.00 97.94 301 LEU A C 1
ATOM 2374 O O . LEU A 1 301 ? -4.287 -8.818 2.974 1.00 97.94 301 LEU A O 1
ATOM 2378 N N . ILE A 1 302 ? -5.199 -10.838 3.181 1.00 97.06 302 ILE A N 1
ATOM 2379 C CA . ILE A 1 302 ? -5.217 -11.064 1.729 1.00 97.06 302 ILE A CA 1
ATOM 2380 C C . ILE A 1 302 ? -6.040 -9.976 1.029 1.00 97.06 302 ILE A C 1
ATOM 2382 O O . ILE A 1 302 ? -5.531 -9.352 0.103 1.00 97.06 302 ILE A O 1
ATOM 2386 N N . ARG A 1 303 ? -7.242 -9.655 1.521 1.00 95.62 303 ARG A N 1
ATOM 2387 C CA . ARG A 1 303 ? -8.116 -8.633 0.922 1.00 95.62 303 ARG A CA 1
ATOM 2388 C C . ARG A 1 303 ? -7.470 -7.244 0.869 1.00 95.62 303 ARG A C 1
ATOM 2390 O O . ARG A 1 303 ? -7.480 -6.591 -0.175 1.00 95.62 303 ARG A O 1
ATOM 2397 N N . TYR A 1 304 ? -6.886 -6.769 1.971 1.00 98.06 304 TYR A N 1
ATOM 2398 C CA . TYR A 1 304 ? -6.191 -5.475 1.980 1.00 98.06 304 TYR A CA 1
ATOM 2399 C C . TYR A 1 304 ? -4.881 -5.511 1.177 1.00 98.06 304 TYR A C 1
ATOM 2401 O O . TYR A 1 304 ? -4.460 -4.487 0.634 1.00 98.06 304 TYR A O 1
ATOM 2409 N N . GLY A 1 305 ? -4.245 -6.676 1.065 1.00 97.69 305 GLY A N 1
ATOM 2410 C CA . GLY A 1 305 ? -3.121 -6.916 0.167 1.00 97.69 305 GLY A CA 1
ATOM 2411 C C . GLY A 1 305 ? -3.509 -6.835 -1.311 1.00 97.69 305 GLY A C 1
ATOM 2412 O O . GLY A 1 305 ? -2.815 -6.189 -2.093 1.00 97.69 305 GLY A O 1
ATOM 2413 N N . GLU A 1 306 ? -4.654 -7.397 -1.693 1.00 96.75 306 GLU A N 1
ATOM 2414 C CA . GLU A 1 306 ? -5.217 -7.304 -3.045 1.00 96.75 306 GLU A CA 1
ATOM 2415 C C . GLU A 1 306 ? -5.587 -5.866 -3.409 1.00 96.75 306 GLU A C 1
ATOM 2417 O O . GLU A 1 306 ? -5.322 -5.429 -4.526 1.00 96.75 306 GLU A O 1
ATOM 2422 N N . MET A 1 307 ? -6.095 -5.081 -2.455 1.00 97.25 307 MET A N 1
ATOM 2423 C CA . MET A 1 307 ? -6.303 -3.642 -2.652 1.00 97.25 307 MET A CA 1
ATOM 2424 C C . MET A 1 307 ? -4.992 -2.898 -2.949 1.00 97.25 307 MET A C 1
ATOM 2426 O O . MET A 1 307 ? -4.970 -2.007 -3.803 1.00 97.25 307 MET A O 1
ATOM 2430 N N . ALA A 1 308 ? -3.887 -3.273 -2.293 1.00 97.00 308 ALA A N 1
ATOM 2431 C CA . ALA A 1 308 ? -2.564 -2.735 -2.609 1.00 97.00 308 ALA A CA 1
ATOM 2432 C C . ALA A 1 308 ? -2.049 -3.235 -3.975 1.00 97.00 308 ALA A C 1
ATOM 2434 O O . ALA A 1 308 ? -1.458 -2.457 -4.727 1.00 97.00 308 ALA A O 1
ATOM 2435 N N . GLN A 1 309 ? -2.308 -4.496 -4.337 1.00 96.44 309 GLN A N 1
ATOM 2436 C CA . GLN A 1 309 ? -1.943 -5.060 -5.641 1.00 96.44 309 GLN A CA 1
ATOM 2437 C C . GLN A 1 309 ? -2.728 -4.422 -6.793 1.00 96.44 309 GLN A C 1
ATOM 2439 O O . GLN A 1 309 ? -2.157 -4.166 -7.854 1.00 96.44 309 GLN A O 1
ATOM 2444 N N . ALA A 1 310 ? -3.995 -4.066 -6.572 1.00 96.06 310 ALA A N 1
ATOM 2445 C CA . ALA A 1 310 ? -4.823 -3.343 -7.532 1.00 96.06 310 ALA A CA 1
ATOM 2446 C C . ALA A 1 310 ? -4.153 -2.037 -7.989 1.00 96.06 310 ALA A C 1
ATOM 2448 O O . ALA A 1 310 ? -4.252 -1.657 -9.157 1.00 96.06 310 ALA A O 1
ATOM 2449 N N . CYS A 1 311 ? -3.386 -1.387 -7.104 1.00 95.62 311 CYS A N 1
ATOM 2450 C CA . CYS A 1 311 ? -2.592 -0.223 -7.475 1.00 95.62 311 CYS A CA 1
ATOM 2451 C C . CYS A 1 311 ? -1.515 -0.535 -8.520 1.00 95.62 311 CYS A C 1
ATOM 2453 O O . CYS A 1 311 ? -1.265 0.278 -9.408 1.00 95.62 311 CYS A O 1
ATOM 2455 N N . TYR A 1 312 ? -0.863 -1.691 -8.441 1.00 93.25 312 TYR A N 1
ATOM 2456 C CA . TYR A 1 312 ? 0.107 -2.096 -9.453 1.00 93.25 312 TYR A CA 1
ATOM 2457 C C . TYR A 1 312 ? -0.585 -2.479 -10.762 1.00 93.25 312 TYR A C 1
ATOM 2459 O O . TYR A 1 312 ? -0.202 -1.992 -11.825 1.00 93.25 312 TYR A O 1
ATOM 2467 N N . ASP A 1 313 ? -1.647 -3.274 -10.692 1.00 93.44 313 ASP A N 1
ATOM 2468 C CA . ASP A 1 313 ? -2.327 -3.782 -11.885 1.00 93.44 313 ASP A CA 1
ATOM 2469 C C . ASP A 1 313 ? -3.009 -2.659 -12.693 1.00 93.44 313 ASP A C 1
ATOM 2471 O O . ASP A 1 313 ? -3.049 -2.699 -13.930 1.00 93.44 313 ASP A O 1
ATOM 2475 N N . ALA A 1 314 ? -3.481 -1.610 -12.015 1.00 93.38 314 ALA A N 1
ATOM 2476 C CA . ALA A 1 314 ? -4.105 -0.449 -12.641 1.00 93.38 314 ALA A CA 1
ATOM 2477 C C . ALA A 1 314 ? -3.114 0.600 -13.162 1.00 93.38 314 ALA A C 1
ATOM 2479 O O . ALA A 1 314 ? -3.500 1.442 -13.972 1.00 93.38 314 ALA A O 1
ATOM 2480 N N . PHE A 1 315 ? -1.851 0.595 -12.731 1.00 91.12 315 PHE A N 1
ATOM 2481 C CA . PHE A 1 315 ? -0.933 1.696 -13.025 1.00 91.12 315 PHE A CA 1
ATOM 2482 C C . PHE A 1 315 ? -0.166 1.535 -14.340 1.00 91.12 315 PHE A C 1
ATOM 2484 O O . PHE A 1 315 ? 0.507 0.532 -14.582 1.00 91.12 315 PHE A O 1
ATOM 2491 N N . ASP A 1 316 ? -0.198 2.564 -15.184 1.00 88.38 316 ASP A N 1
ATOM 2492 C CA . ASP A 1 316 ? 0.500 2.575 -16.466 1.00 88.38 316 ASP A CA 1
ATOM 2493 C C . ASP A 1 316 ? 2.007 2.834 -16.313 1.00 88.38 316 ASP A C 1
ATOM 2495 O O . ASP A 1 316 ? 2.459 3.976 -16.200 1.00 88.38 316 ASP A O 1
ATOM 2499 N N . PHE A 1 317 ? 2.785 1.750 -16.320 1.00 81.88 317 PHE A N 1
ATOM 2500 C CA . PHE A 1 317 ? 4.245 1.787 -16.246 1.00 81.88 317 PHE A CA 1
ATOM 2501 C C . PHE A 1 317 ? 4.937 2.016 -17.593 1.00 81.88 317 PHE A C 1
ATOM 2503 O O . PHE A 1 317 ? 6.152 2.216 -17.591 1.00 81.88 317 PHE A O 1
ATOM 2510 N N . ASP A 1 318 ? 4.230 1.962 -18.728 1.00 82.12 318 ASP A N 1
ATOM 2511 C CA . ASP A 1 318 ? 4.885 1.964 -20.036 1.00 82.12 318 ASP A CA 1
ATOM 2512 C C . ASP A 1 318 ? 5.419 3.368 -20.371 1.00 82.12 318 ASP A C 1
ATOM 2514 O O . ASP A 1 318 ? 4.629 4.270 -20.648 1.00 82.12 318 ASP A O 1
ATOM 2518 N N . PRO A 1 319 ? 6.748 3.595 -20.419 1.00 80.12 319 PRO A N 1
ATOM 2519 C CA . PRO A 1 319 ? 7.307 4.903 -20.751 1.00 80.12 319 PRO A CA 1
ATOM 2520 C C . PRO A 1 319 ? 6.959 5.374 -22.170 1.00 80.12 319 PRO A C 1
ATOM 2522 O O . PRO A 1 319 ? 7.101 6.563 -22.461 1.00 80.12 319 PRO A O 1
ATOM 2525 N N . PHE A 1 320 ? 6.515 4.480 -23.054 1.00 81.19 320 PHE A N 1
ATOM 2526 C CA . PHE A 1 320 ? 6.042 4.809 -24.397 1.00 81.19 320 PHE A CA 1
ATOM 2527 C C . PHE A 1 320 ? 4.539 5.105 -24.450 1.00 81.19 320 PHE A C 1
ATOM 2529 O O . PHE A 1 320 ? 4.046 5.525 -25.494 1.00 81.19 320 PHE A O 1
ATOM 2536 N N . SER A 1 321 ? 3.812 4.957 -23.344 1.00 82.88 321 SER A N 1
ATOM 2537 C CA . SER A 1 321 ? 2.414 5.363 -23.246 1.00 82.88 321 SER A CA 1
ATOM 2538 C C . SER A 1 321 ? 2.291 6.885 -23.101 1.00 82.88 321 SER A C 1
ATOM 2540 O O . SER A 1 321 ? 3.014 7.517 -22.315 1.00 82.88 321 SER A O 1
ATOM 2542 N N . ARG A 1 322 ? 1.302 7.480 -23.789 1.00 81.50 322 ARG A N 1
ATOM 2543 C CA . ARG A 1 322 ? 0.864 8.877 -23.563 1.00 81.50 322 ARG A CA 1
ATOM 2544 C C . ARG A 1 322 ? 0.320 9.087 -22.141 1.00 81.50 322 ARG A C 1
ATOM 2546 O O . ARG A 1 322 ? 0.246 10.215 -21.650 1.00 81.50 322 ARG A O 1
ATOM 2553 N N . TYR A 1 323 ? -0.026 7.986 -21.479 1.00 85.00 323 TYR A N 1
ATOM 2554 C CA . TYR A 1 323 ? -0.645 7.911 -20.165 1.00 85.00 323 TYR A CA 1
ATOM 2555 C C . TYR A 1 323 ? 0.266 7.294 -19.093 1.00 85.00 323 TYR A C 1
ATOM 2557 O O . TYR A 1 323 ? -0.199 7.035 -17.983 1.00 85.00 323 TYR A O 1
ATOM 2565 N N . CYS A 1 324 ? 1.553 7.089 -19.386 1.00 85.69 324 CYS A N 1
ATOM 2566 C CA . CYS A 1 324 ? 2.543 6.638 -18.404 1.00 85.69 324 CYS A CA 1
ATOM 2567 C C . CYS A 1 324 ? 2.461 7.469 -17.123 1.00 85.69 324 CYS A C 1
ATOM 2569 O O . CYS A 1 324 ? 2.476 8.697 -17.204 1.00 85.69 324 CYS A O 1
ATOM 2571 N N . GLY A 1 325 ? 2.385 6.831 -15.960 1.00 83.75 325 GLY A N 1
ATOM 2572 C CA . GLY A 1 325 ? 2.267 7.540 -14.688 1.00 83.75 325 GLY A CA 1
ATOM 2573 C C . GLY A 1 325 ? 0.844 7.640 -14.136 1.00 83.75 325 GLY A C 1
ATOM 2574 O O . GLY A 1 325 ? 0.657 8.154 -13.036 1.00 83.75 325 GLY A O 1
ATOM 2575 N N . SER A 1 326 ? -0.170 7.182 -14.869 1.00 88.25 326 SER A N 1
ATOM 2576 C CA . SER A 1 326 ? -1.581 7.303 -14.473 1.00 88.25 326 SER A CA 1
ATOM 2577 C C . SER A 1 326 ? -2.252 5.959 -14.210 1.00 88.25 326 SER A C 1
ATOM 2579 O O . SER A 1 326 ? -1.717 4.910 -14.565 1.00 88.25 326 SER A O 1
ATOM 2581 N N . CYS A 1 327 ? -3.456 6.002 -13.639 1.00 90.38 327 CYS A N 1
ATOM 2582 C CA . CYS A 1 327 ? -4.355 4.857 -13.627 1.00 90.38 327 CYS A CA 1
ATOM 2583 C C . CYS A 1 327 ? -4.885 4.565 -15.047 1.00 90.38 327 CYS A C 1
ATOM 2585 O O . CYS A 1 327 ? -5.135 5.475 -15.847 1.00 90.38 327 CYS A O 1
ATOM 2587 N N . ARG A 1 328 ? -5.035 3.283 -15.382 1.00 89.06 328 ARG A N 1
ATOM 2588 C CA . ARG A 1 328 ? -5.640 2.813 -16.636 1.00 89.06 328 ARG A CA 1
ATOM 2589 C C . ARG A 1 328 ? -7.158 2.950 -16.646 1.00 89.06 328 ARG A C 1
ATOM 2591 O O . ARG A 1 328 ? -7.723 3.141 -17.719 1.00 89.06 328 ARG A O 1
ATOM 2598 N N . PHE A 1 329 ? -7.783 2.869 -15.477 1.00 90.44 329 PHE A N 1
ATOM 2599 C CA . PHE A 1 329 ? -9.228 2.751 -15.320 1.00 90.44 329 PHE A CA 1
ATOM 2600 C C . PHE A 1 329 ? -9.815 4.001 -14.667 1.00 90.44 329 PHE A C 1
ATOM 2602 O O . PHE A 1 329 ? -9.154 4.678 -13.875 1.00 90.44 329 PHE A O 1
ATOM 2609 N N . THR A 1 330 ? -11.071 4.306 -14.979 1.00 90.25 330 THR A N 1
ATOM 2610 C CA . THR A 1 330 ? -11.825 5.331 -14.248 1.00 90.25 330 THR A CA 1
ATOM 2611 C C . THR A 1 330 ? -12.176 4.817 -12.854 1.00 90.25 330 THR A C 1
ATOM 2613 O O . THR A 1 330 ? -12.225 3.607 -12.631 1.00 90.25 330 THR A O 1
ATOM 2616 N N . ARG A 1 331 ? -12.447 5.725 -11.908 1.00 90.25 331 ARG A N 1
ATOM 2617 C CA . ARG A 1 331 ? -12.760 5.355 -10.514 1.00 90.25 331 ARG A CA 1
ATOM 2618 C C . ARG A 1 331 ? -13.887 4.325 -10.413 1.00 90.25 331 ARG A C 1
ATOM 2620 O O . ARG A 1 331 ? -13.754 3.350 -9.686 1.00 90.25 331 ARG A O 1
ATOM 2627 N N . ARG A 1 332 ? -14.958 4.518 -11.189 1.00 88.31 332 ARG A N 1
ATOM 2628 C CA . ARG A 1 332 ? -16.151 3.654 -11.182 1.00 88.31 332 ARG A CA 1
ATOM 2629 C C . ARG A 1 332 ? -15.893 2.238 -11.690 1.00 88.31 332 ARG A C 1
ATOM 2631 O O . ARG A 1 332 ? -16.601 1.335 -11.289 1.00 88.31 332 ARG A O 1
ATOM 2638 N N . HIS A 1 333 ? -14.897 2.052 -12.553 1.00 89.62 333 HIS A N 1
ATOM 2639 C CA . HIS A 1 333 ? -14.616 0.760 -13.182 1.00 89.62 333 HIS A CA 1
ATOM 2640 C C . HIS A 1 333 ? -13.308 0.135 -12.697 1.00 89.62 333 HIS A C 1
ATOM 2642 O O . HIS A 1 333 ? -12.868 -0.853 -13.281 1.00 89.62 333 HIS A O 1
ATOM 2648 N N . LEU A 1 334 ? -12.654 0.702 -11.673 1.00 92.62 334 LEU A N 1
ATOM 2649 C CA . LEU A 1 334 ? -11.360 0.210 -11.199 1.00 92.62 334 LEU A CA 1
ATOM 2650 C C . LEU A 1 334 ? -11.445 -1.261 -10.782 1.00 92.62 334 LEU A C 1
ATOM 2652 O O . LEU A 1 334 ? -10.663 -2.071 -11.270 1.00 92.62 334 LEU A O 1
ATOM 2656 N N . PHE A 1 335 ? -12.380 -1.600 -9.894 1.00 93.25 335 PHE A N 1
ATOM 2657 C CA . PHE A 1 335 ? -12.499 -2.958 -9.366 1.00 93.25 335 PHE A CA 1
ATOM 2658 C C . PHE A 1 335 ? -13.035 -3.936 -10.412 1.00 93.25 335 PHE A C 1
ATOM 2660 O O . PHE A 1 335 ? -12.452 -5.007 -10.576 1.00 93.25 335 PHE A O 1
ATOM 2667 N N . ASP A 1 336 ? -14.036 -3.532 -11.198 1.00 91.31 336 ASP A N 1
ATOM 2668 C CA . ASP A 1 336 ? -14.576 -4.348 -12.292 1.00 91.31 336 ASP A CA 1
ATOM 2669 C C . ASP A 1 336 ? -13.502 -4.721 -13.315 1.00 91.31 336 ASP A C 1
ATOM 2671 O O . ASP A 1 336 ? -13.343 -5.885 -13.679 1.00 91.31 336 ASP A O 1
ATOM 2675 N N . SER A 1 337 ? -12.703 -3.738 -13.736 1.00 90.56 337 SER A N 1
ATOM 2676 C CA . SER A 1 337 ? -11.660 -3.941 -14.749 1.00 90.56 337 SER A CA 1
ATOM 2677 C C . SER A 1 337 ? -10.502 -4.807 -14.252 1.00 90.56 337 SER A C 1
ATOM 2679 O O . SER A 1 337 ? -9.726 -5.320 -15.058 1.00 90.56 337 SER A O 1
ATOM 2681 N N . LEU A 1 338 ? -10.358 -4.944 -12.933 1.00 91.38 338 LEU A N 1
ATOM 2682 C CA . LEU A 1 338 ? -9.343 -5.771 -12.289 1.00 91.38 338 LEU A CA 1
ATOM 2683 C C . LEU A 1 338 ? -9.875 -7.142 -11.851 1.00 91.38 338 LEU A C 1
ATOM 2685 O O . LEU A 1 338 ? -9.097 -7.940 -11.334 1.00 91.38 338 LEU A O 1
ATOM 2689 N N . GLY A 1 339 ? -11.165 -7.425 -12.061 1.00 87.94 339 GLY A N 1
ATOM 2690 C CA . GLY A 1 339 ? -11.792 -8.678 -11.638 1.00 87.94 339 GLY A CA 1
ATOM 2691 C C . GLY A 1 339 ? -12.001 -8.787 -10.125 1.00 87.94 339 GLY A C 1
ATOM 2692 O O . GLY A 1 339 ? -12.081 -9.893 -9.608 1.00 87.94 339 GLY A O 1
ATOM 2693 N N . ILE A 1 340 ? -12.088 -7.657 -9.413 1.00 86.38 340 ILE A N 1
ATOM 2694 C CA . ILE A 1 340 ? -12.327 -7.587 -7.958 1.00 86.38 340 ILE A CA 1
ATOM 2695 C C . ILE A 1 340 ? -13.760 -7.082 -7.685 1.00 86.38 340 ILE A C 1
ATOM 2697 O O . ILE A 1 340 ? -13.993 -6.242 -6.814 1.00 86.38 340 ILE A O 1
ATOM 2701 N N . ILE A 1 341 ? -14.721 -7.560 -8.485 1.00 77.25 341 ILE A N 1
ATOM 2702 C CA . ILE A 1 341 ? -16.117 -7.082 -8.525 1.00 77.25 341 ILE A CA 1
ATOM 2703 C C . ILE A 1 341 ? -16.794 -7.253 -7.156 1.00 77.25 341 ILE A C 1
ATOM 2705 O O . ILE A 1 341 ? -17.419 -6.327 -6.649 1.00 77.25 341 ILE A O 1
ATOM 2709 N N . ASP A 1 342 ? -16.557 -8.383 -6.488 1.00 79.69 342 ASP A N 1
ATOM 2710 C CA . ASP A 1 342 ? -17.143 -8.700 -5.178 1.00 79.69 342 ASP A CA 1
ATOM 2711 C C . ASP A 1 342 ? -16.389 -8.065 -3.995 1.00 79.69 342 ASP A C 1
ATOM 2713 O O . ASP A 1 342 ? -16.526 -8.492 -2.843 1.00 79.69 342 ASP A O 1
ATOM 2717 N N . SER A 1 343 ? -15.569 -7.036 -4.248 1.00 84.06 343 SER A N 1
ATOM 2718 C CA . SER A 1 343 ? -14.866 -6.314 -3.181 1.00 84.06 343 SER A CA 1
ATOM 2719 C C . SER A 1 343 ? -15.844 -5.746 -2.145 1.00 84.06 343 SER A C 1
ATOM 2721 O O . SER A 1 343 ? -15.553 -5.785 -0.941 1.00 84.06 343 SER A O 1
ATOM 2723 N N . GLY A 1 344 ? -17.007 -5.267 -2.604 1.00 91.38 344 GLY A N 1
ATOM 2724 C CA . GLY A 1 344 ? -17.978 -4.515 -1.811 1.00 91.38 344 GLY A CA 1
ATOM 2725 C C . GLY A 1 344 ? -17.516 -3.086 -1.516 1.00 91.38 344 GLY A C 1
ATOM 2726 O O . GLY A 1 344 ? -17.805 -2.563 -0.444 1.00 91.38 344 GLY A O 1
ATOM 2727 N N . TYR A 1 345 ? -16.699 -2.488 -2.391 1.00 94.88 345 TYR A N 1
ATOM 2728 C CA . TYR A 1 345 ? -16.158 -1.138 -2.220 1.00 94.88 345 TYR A CA 1
ATOM 2729 C C . TYR A 1 345 ? -16.365 -0.288 -3.468 1.00 94.88 345 TYR A C 1
ATOM 2731 O O . TYR A 1 345 ? -16.244 -0.757 -4.595 1.00 94.88 345 TYR A O 1
ATOM 2739 N N . GLU A 1 346 ? -16.535 1.011 -3.251 1.00 93.69 346 GLU A N 1
ATOM 2740 C CA . GLU A 1 346 ? -16.540 2.019 -4.303 1.00 93.69 346 GLU A CA 1
ATOM 2741 C C . GLU A 1 346 ? -15.348 2.963 -4.149 1.00 93.69 346 GLU A C 1
ATOM 2743 O O . GLU A 1 346 ? -15.019 3.418 -3.049 1.00 93.69 346 GLU A O 1
ATOM 2748 N N . VAL A 1 347 ? -14.697 3.304 -5.264 1.00 94.62 347 VAL A N 1
ATOM 2749 C CA . VAL A 1 347 ? -13.574 4.248 -5.257 1.00 94.62 347 VAL A CA 1
ATOM 2750 C C . VAL A 1 347 ? -14.087 5.681 -5.130 1.00 94.62 347 VAL A C 1
ATOM 2752 O O . VAL A 1 347 ? -14.492 6.326 -6.105 1.00 94.62 347 VAL A O 1
ATOM 2755 N N . ALA A 1 348 ? -13.982 6.216 -3.919 1.00 93.38 348 ALA A N 1
ATOM 2756 C CA . ALA A 1 348 ? -14.325 7.593 -3.612 1.00 93.38 348 ALA A CA 1
ATOM 2757 C C . ALA A 1 348 ? -13.379 8.581 -4.316 1.00 93.38 348 ALA A C 1
ATOM 2759 O O . ALA A 1 348 ? -13.837 9.560 -4.907 1.00 93.38 348 ALA A O 1
ATOM 2760 N N . ARG A 1 349 ? -12.063 8.307 -4.325 1.00 93.12 349 ARG A N 1
ATOM 2761 C CA . ARG A 1 349 ? -11.065 9.255 -4.843 1.00 93.12 349 ARG A CA 1
ATOM 2762 C C . ARG A 1 349 ? -9.772 8.609 -5.323 1.00 93.12 349 ARG A C 1
ATOM 2764 O O . ARG A 1 349 ? -9.302 7.643 -4.740 1.00 93.12 349 ARG A O 1
ATOM 2771 N N . TYR A 1 350 ? -9.147 9.205 -6.337 1.00 94.44 350 TYR A N 1
ATOM 2772 C CA . TYR A 1 350 ? -7.764 8.916 -6.724 1.00 94.44 350 TYR A CA 1
ATOM 2773 C C . TYR A 1 350 ? -6.770 9.868 -6.066 1.00 94.44 350 TYR A C 1
ATOM 2775 O O . TYR A 1 350 ? -7.055 11.049 -5.875 1.00 94.44 350 TYR A O 1
ATOM 2783 N N . LEU A 1 351 ? -5.596 9.331 -5.745 1.00 94.00 351 LEU A N 1
ATOM 2784 C CA . LEU A 1 351 ? -4.508 10.036 -5.084 1.00 94.00 351 LEU A CA 1
ATOM 2785 C C . LEU A 1 351 ? -3.362 10.259 -6.068 1.00 94.00 351 LEU A C 1
ATOM 2787 O O . LEU A 1 351 ? -2.937 9.331 -6.759 1.00 94.00 351 LEU A O 1
ATOM 2791 N N . TYR A 1 352 ? -2.826 11.475 -6.099 1.00 91.62 352 TYR A N 1
ATOM 2792 C CA . TYR A 1 352 ? -1.690 11.847 -6.942 1.00 91.62 352 TYR A CA 1
ATOM 2793 C C . TYR A 1 352 ? -0.594 12.507 -6.112 1.00 91.62 352 TYR A C 1
ATOM 2795 O O . TYR A 1 352 ? -0.878 13.300 -5.216 1.00 91.62 352 TYR A O 1
ATOM 2803 N N . ALA A 1 353 ? 0.659 12.214 -6.449 1.00 88.19 353 ALA A N 1
ATOM 2804 C CA . ALA A 1 353 ? 1.833 12.827 -5.835 1.00 88.19 353 ALA A CA 1
ATOM 2805 C C . ALA A 1 353 ? 2.709 13.493 -6.902 1.00 88.19 353 ALA A C 1
ATOM 2807 O O . ALA A 1 353 ? 2.764 13.020 -8.043 1.00 88.19 353 ALA A O 1
ATOM 2808 N N . THR A 1 354 ? 3.391 14.581 -6.534 1.00 80.62 354 THR A N 1
ATOM 2809 C CA . THR A 1 354 ? 4.255 15.325 -7.461 1.00 80.62 354 THR A CA 1
ATOM 2810 C C . THR A 1 354 ? 5.625 14.668 -7.628 1.00 80.62 354 THR A C 1
ATOM 2812 O O . THR A 1 354 ? 6.236 14.221 -6.659 1.00 80.62 354 THR A O 1
ATOM 2815 N N . SER A 1 355 ? 6.134 14.619 -8.858 1.00 63.75 355 SER A N 1
ATOM 2816 C CA . SER A 1 355 ? 7.443 14.070 -9.188 1.00 63.75 355 SER A CA 1
ATOM 2817 C C . SER A 1 355 ? 8.548 15.074 -8.868 1.00 63.75 355 SER A C 1
ATOM 2819 O O . SER A 1 355 ? 8.968 15.852 -9.727 1.00 63.75 355 SER A O 1
ATOM 2821 N N . ASN A 1 356 ? 9.043 15.060 -7.631 1.00 58.94 356 ASN A N 1
ATOM 2822 C CA . ASN A 1 356 ? 10.206 15.859 -7.252 1.00 58.94 356 ASN A CA 1
ATOM 2823 C C . ASN A 1 356 ? 11.474 15.341 -7.976 1.00 58.94 356 ASN A C 1
ATOM 2825 O O . ASN A 1 356 ? 11.699 14.133 -8.089 1.00 58.94 356 ASN A O 1
ATOM 2829 N N . ILE A 1 357 ? 12.333 16.252 -8.452 1.00 49.34 357 ILE A N 1
ATOM 2830 C CA . ILE A 1 357 ? 13.624 15.942 -9.102 1.00 49.34 357 ILE A CA 1
ATOM 2831 C C . ILE A 1 357 ? 14.531 15.109 -8.178 1.00 49.34 357 ILE A C 1
ATOM 2833 O O . ILE A 1 357 ? 15.335 14.317 -8.667 1.00 49.34 357 ILE A O 1
ATOM 2837 N N . ASN A 1 358 ? 14.359 15.245 -6.860 1.00 52.38 358 ASN A N 1
ATOM 2838 C CA . ASN A 1 358 ? 15.146 14.546 -5.844 1.00 52.38 358 ASN A CA 1
ATOM 2839 C C . ASN A 1 358 ? 14.797 13.056 -5.664 1.00 52.38 358 ASN A C 1
ATOM 2841 O O . ASN A 1 358 ? 15.539 12.371 -4.973 1.00 52.38 358 ASN A O 1
ATOM 2845 N N . LEU A 1 359 ? 13.700 12.559 -6.251 1.00 60.41 359 LEU A N 1
ATOM 2846 C CA . LEU A 1 359 ? 13.218 11.177 -6.086 1.00 60.41 359 LEU A CA 1
ATOM 2847 C C . LEU A 1 359 ? 12.936 10.501 -7.448 1.00 60.41 359 LEU A C 1
ATOM 2849 O O . LEU A 1 359 ? 11.817 10.049 -7.703 1.00 60.41 359 LEU A O 1
ATOM 2853 N N . PRO A 1 360 ? 13.904 10.457 -8.384 1.00 59.34 360 PRO A N 1
ATOM 2854 C CA . PRO A 1 360 ? 13.649 10.091 -9.777 1.00 59.34 360 PRO A CA 1
ATOM 2855 C C . PRO A 1 360 ? 13.147 8.653 -9.978 1.00 59.34 360 PRO A C 1
ATOM 2857 O O . PRO A 1 360 ? 12.359 8.440 -10.898 1.00 59.34 360 PRO A O 1
ATOM 2860 N N . ASN A 1 361 ? 13.551 7.685 -9.147 1.00 62.03 361 ASN A N 1
ATOM 2861 C CA . ASN A 1 361 ? 13.155 6.280 -9.296 1.00 62.03 361 ASN A CA 1
ATOM 2862 C C . ASN A 1 361 ? 11.762 5.974 -8.724 1.00 62.03 361 ASN A C 1
ATOM 2864 O O . ASN A 1 361 ? 11.233 4.890 -8.969 1.00 62.03 361 ASN A O 1
ATOM 2868 N N . PHE A 1 362 ? 11.138 6.914 -8.011 1.00 56.12 362 PHE A N 1
ATOM 2869 C CA . PHE A 1 362 ? 9.774 6.771 -7.490 1.00 56.12 362 PHE A CA 1
ATOM 2870 C C . PHE A 1 362 ? 8.685 7.077 -8.531 1.00 56.12 362 PHE A C 1
ATOM 2872 O O . PHE A 1 362 ? 7.508 6.760 -8.324 1.00 56.12 362 PHE A O 1
ATOM 2879 N N . PHE A 1 363 ? 9.071 7.663 -9.669 1.00 59.66 363 PHE A N 1
ATOM 2880 C CA . PHE A 1 363 ? 8.154 8.131 -10.702 1.00 59.66 363 PHE A CA 1
ATOM 2881 C C . PHE A 1 363 ? 8.471 7.525 -12.066 1.00 59.66 363 PHE A C 1
ATOM 2883 O O . PHE A 1 363 ? 9.540 7.746 -12.633 1.00 59.66 363 PHE A O 1
ATOM 2890 N N . SER A 1 364 ? 7.494 6.834 -12.653 1.00 56.88 364 SER A N 1
ATOM 2891 C CA . SER A 1 364 ? 7.512 6.531 -14.083 1.00 56.88 364 SER A CA 1
ATOM 2892 C C . SER A 1 364 ? 7.396 7.826 -14.881 1.00 56.88 364 SER A C 1
ATOM 2894 O O . SER A 1 364 ? 6.461 8.595 -14.670 1.00 56.88 364 SER A O 1
ATOM 2896 N N . LYS A 1 365 ? 8.351 8.066 -15.786 1.00 59.00 365 LYS A N 1
ATOM 2897 C CA . LYS A 1 365 ? 8.371 9.228 -16.683 1.00 59.00 365 LYS A CA 1
ATOM 2898 C C . LYS A 1 365 ? 8.097 8.771 -18.109 1.00 59.00 365 LYS A C 1
ATOM 2900 O O . LYS A 1 365 ? 8.781 7.882 -18.621 1.00 59.00 365 LYS A O 1
ATOM 2905 N N . SER A 1 366 ? 7.118 9.394 -18.759 1.00 55.12 366 SER A N 1
ATOM 2906 C CA . SER A 1 366 ? 6.881 9.167 -20.184 1.00 55.12 366 SER A CA 1
ATOM 2907 C C . SER A 1 366 ? 8.033 9.733 -21.018 1.00 55.12 366 SER A C 1
ATOM 2909 O O . SER A 1 366 ? 8.651 10.738 -20.665 1.00 55.12 366 SER A O 1
ATOM 2911 N N . ARG A 1 367 ? 8.302 9.097 -22.157 1.00 57.97 367 ARG A N 1
ATOM 2912 C CA . ARG A 1 367 ? 9.238 9.582 -23.180 1.00 57.97 367 ARG A CA 1
ATOM 2913 C C . ARG A 1 367 ? 8.597 10.573 -24.152 1.00 57.97 367 ARG A C 1
ATOM 2915 O O . ARG A 1 367 ? 9.306 11.155 -24.970 1.00 57.97 367 ARG A O 1
ATOM 2922 N N . TRP A 1 368 ? 7.284 10.767 -24.071 1.00 50.25 368 TRP A N 1
ATOM 2923 C CA . TRP A 1 368 ? 6.544 11.703 -24.911 1.00 50.25 368 TRP A CA 1
ATOM 2924 C C . TRP A 1 368 ? 6.587 13.130 -24.355 1.00 50.25 368 TRP A C 1
ATOM 2926 O O . TRP A 1 368 ? 6.625 13.348 -23.148 1.00 50.25 368 TRP A O 1
ATOM 2936 N N . SER A 1 369 ? 6.555 14.127 -25.242 1.00 44.72 369 SER A N 1
ATOM 2937 C CA . SER A 1 369 ? 6.590 15.550 -24.867 1.00 44.72 369 SER A CA 1
ATOM 2938 C C . SER A 1 369 ? 5.211 16.129 -24.509 1.00 44.72 369 SER A C 1
ATOM 2940 O O . SER A 1 369 ? 5.127 17.065 -23.706 1.00 44.72 369 SER A O 1
ATOM 2942 N N . LYS A 1 370 ? 4.134 15.561 -25.074 1.00 56.69 370 LYS A N 1
ATOM 2943 C CA . LYS A 1 370 ? 2.722 15.870 -24.782 1.00 56.69 370 LYS A CA 1
ATOM 2944 C C . LYS A 1 370 ? 2.115 14.751 -23.932 1.00 56.69 370 LYS A C 1
ATOM 2946 O O . LYS A 1 370 ? 1.536 13.806 -24.458 1.00 56.69 370 LYS A O 1
ATOM 2951 N N . VAL A 1 371 ? 2.313 14.844 -22.623 1.00 64.94 371 VAL A N 1
ATOM 2952 C CA . VAL A 1 371 ? 1.872 13.855 -21.624 1.00 64.94 371 VAL A CA 1
ATOM 2953 C C . VAL A 1 371 ? 0.715 14.400 -20.803 1.00 64.94 371 VAL A C 1
ATOM 2955 O O . VAL A 1 371 ? 0.573 15.614 -20.674 1.00 64.94 371 VAL A O 1
ATOM 2958 N N . TRP A 1 372 ? -0.086 13.504 -20.226 1.00 70.12 372 TRP A N 1
ATOM 2959 C CA . TRP A 1 372 ? -1.211 13.874 -19.357 1.00 70.12 372 TRP A CA 1
ATOM 2960 C C . TRP A 1 372 ? -0.775 14.686 -18.121 1.00 70.12 372 TRP A C 1
ATOM 2962 O O . TRP A 1 372 ? -1.501 15.573 -17.685 1.00 70.12 372 TRP A O 1
ATOM 2972 N N . SER A 1 373 ? 0.414 14.406 -17.578 1.00 70.62 373 SER A N 1
ATOM 2973 C CA . SER A 1 373 ? 1.089 15.223 -16.572 1.00 70.62 373 SER A CA 1
ATOM 2974 C C . SER A 1 373 ? 2.598 15.033 -16.685 1.00 70.62 373 SER A C 1
ATOM 2976 O O . SER A 1 373 ? 3.078 13.920 -16.892 1.00 70.62 373 SER A O 1
ATOM 2978 N N . LYS A 1 374 ? 3.354 16.129 -16.571 1.00 68.75 374 LYS A N 1
ATOM 2979 C CA . LYS A 1 374 ? 4.827 16.101 -16.528 1.00 68.75 374 LYS A CA 1
ATOM 2980 C C . LYS A 1 374 ? 5.364 15.906 -15.112 1.00 68.75 374 LYS A C 1
ATOM 2982 O O . LYS A 1 374 ? 6.497 15.459 -14.960 1.00 68.75 374 LYS A O 1
ATOM 2987 N N . ASN A 1 375 ? 4.542 16.250 -14.120 1.00 74.00 375 ASN A N 1
ATOM 2988 C CA . ASN A 1 375 ? 4.971 16.480 -12.749 1.00 74.00 375 ASN A CA 1
ATOM 2989 C C . ASN A 1 375 ? 4.171 15.666 -11.730 1.00 74.00 375 ASN A C 1
ATOM 2991 O O . ASN A 1 375 ? 4.377 15.867 -10.548 1.00 74.00 375 ASN A O 1
ATOM 2995 N N . ALA A 1 376 ? 3.249 14.785 -12.126 1.00 82.44 376 ALA A N 1
ATOM 2996 C CA . ALA A 1 376 ? 2.443 14.019 -11.176 1.00 82.44 376 ALA A CA 1
ATOM 2997 C C . ALA A 1 376 ? 2.270 12.573 -11.627 1.00 82.44 376 ALA A C 1
ATOM 2999 O O . ALA A 1 376 ? 2.043 12.332 -12.810 1.00 82.44 376 ALA A O 1
ATOM 3000 N N . ASN A 1 377 ? 2.295 11.643 -10.671 1.00 88.06 377 ASN A N 1
ATOM 3001 C CA . ASN A 1 377 ? 1.867 10.265 -10.885 1.00 88.06 377 ASN A CA 1
ATOM 3002 C C . ASN A 1 377 ? 0.704 9.914 -9.968 1.00 88.06 377 ASN A C 1
ATOM 3004 O O . ASN A 1 377 ? 0.635 10.361 -8.823 1.00 88.06 377 ASN A O 1
ATOM 3008 N N . TRP A 1 378 ? -0.165 9.042 -10.467 1.00 91.44 378 TRP A N 1
ATOM 3009 C CA . TRP A 1 378 ? -1.147 8.349 -9.649 1.00 91.44 378 TRP A CA 1
ATOM 3010 C C . TRP A 1 378 ? -0.424 7.496 -8.603 1.00 91.44 378 TRP A C 1
ATOM 3012 O O . TRP A 1 378 ? 0.526 6.779 -8.931 1.00 91.44 378 TRP A O 1
ATOM 3022 N N . MET A 1 379 ? -0.836 7.609 -7.347 1.00 92.75 379 MET A N 1
ATOM 3023 C CA . MET A 1 379 ? -0.172 7.004 -6.192 1.00 92.75 379 MET A CA 1
ATOM 3024 C C . MET A 1 379 ? -1.102 6.095 -5.385 1.00 92.75 379 MET A C 1
ATOM 3026 O O . MET A 1 379 ? -0.651 5.466 -4.435 1.00 92.75 379 MET A O 1
ATOM 3030 N N . GLY A 1 380 ? -2.374 5.983 -5.757 1.00 96.12 380 GLY A N 1
ATOM 3031 C CA . GLY A 1 380 ? -3.322 5.128 -5.056 1.00 96.12 380 GLY A CA 1
ATOM 3032 C C . GLY A 1 380 ? -4.733 5.689 -5.068 1.00 96.12 380 GLY A C 1
ATOM 3033 O O . GLY A 1 380 ? -5.079 6.527 -5.906 1.00 96.12 380 GLY A O 1
ATOM 3034 N N . TYR A 1 381 ? -5.549 5.232 -4.128 1.00 97.31 381 TYR A N 1
ATOM 3035 C CA . TYR A 1 381 ? -6.954 5.605 -4.050 1.00 97.31 381 TYR A CA 1
ATOM 3036 C C . TYR A 1 381 ? -7.508 5.524 -2.625 1.00 97.31 381 TYR A C 1
ATOM 3038 O O . TYR A 1 381 ? -6.964 4.842 -1.759 1.00 97.31 381 TYR A O 1
ATOM 3046 N N . VAL A 1 382 ? -8.618 6.227 -2.409 1.00 98.00 382 VAL A N 1
ATOM 3047 C CA . VAL A 1 382 ? -9.502 6.075 -1.253 1.00 98.00 382 VAL A CA 1
ATOM 3048 C C . VAL A 1 382 ? -10.774 5.400 -1.745 1.00 98.00 382 VAL A C 1
ATOM 3050 O O . VAL A 1 382 ? -11.379 5.853 -2.720 1.00 98.00 382 VAL A O 1
ATOM 3053 N N . ALA A 1 383 ? -11.169 4.326 -1.079 1.00 97.12 383 ALA A N 1
ATOM 3054 C CA . ALA A 1 383 ? -12.399 3.595 -1.310 1.00 97.12 383 ALA A CA 1
ATOM 3055 C C . ALA A 1 383 ? -13.211 3.506 -0.015 1.00 97.12 383 ALA A C 1
ATOM 3057 O O . ALA A 1 383 ? -12.669 3.616 1.082 1.00 97.12 383 ALA A O 1
ATOM 3058 N N . VAL A 1 384 ? -14.516 3.309 -0.141 1.00 96.69 384 VAL A N 1
ATOM 3059 C CA . VAL A 1 384 ? -15.421 3.099 0.992 1.00 96.69 384 VAL A CA 1
ATOM 3060 C C . VAL A 1 384 ? -16.280 1.880 0.703 1.00 96.69 384 VAL A C 1
ATOM 3062 O O . VAL A 1 384 ? -16.634 1.654 -0.453 1.00 96.69 384 VAL A O 1
ATOM 3065 N N . SER A 1 385 ? -16.566 1.070 1.720 1.00 95.62 385 SER A N 1
ATOM 3066 C CA . SER A 1 385 ? -17.465 -0.067 1.543 1.00 95.62 385 SER A CA 1
ATOM 3067 C C . SER A 1 385 ? -18.845 0.419 1.093 1.00 95.62 385 SER A C 1
ATOM 3069 O O . SER A 1 385 ? -19.310 1.454 1.579 1.00 95.62 385 SER A O 1
ATOM 3071 N N . ASP A 1 386 ? -19.479 -0.298 0.171 1.00 91.25 386 ASP A N 1
ATOM 3072 C CA . ASP A 1 386 ? -20.755 0.083 -0.442 1.00 91.25 386 ASP A CA 1
ATOM 3073 C C . ASP A 1 386 ? -21.965 -0.135 0.484 1.00 91.25 386 ASP A C 1
ATOM 3075 O O . ASP A 1 386 ? -21.878 -0.746 1.552 1.00 91.25 386 ASP A O 1
ATOM 3079 N N . ASP A 1 387 ? -23.115 0.421 0.105 1.00 87.06 387 ASP A N 1
ATOM 3080 C CA . ASP A 1 387 ? -24.370 0.302 0.861 1.00 87.06 387 ASP A CA 1
ATOM 3081 C C . ASP A 1 387 ? -25.073 -1.053 0.659 1.00 87.06 387 ASP A C 1
ATOM 3083 O O . ASP A 1 387 ? -26.187 -1.249 1.145 1.00 87.06 387 ASP A O 1
ATOM 3087 N N . ASN A 1 388 ? -24.443 -2.008 -0.034 1.00 89.62 388 ASN A N 1
ATOM 3088 C CA . ASN A 1 388 ? -25.034 -3.317 -0.275 1.00 89.62 388 ASN A CA 1
ATOM 3089 C C . ASN A 1 388 ? -25.154 -4.099 1.039 1.00 89.62 388 ASN A C 1
ATOM 3091 O O . ASN A 1 388 ? -24.167 -4.314 1.747 1.00 89.62 388 ASN A O 1
ATOM 3095 N N . GLU A 1 389 ? -26.356 -4.591 1.340 1.00 84.44 389 GLU A N 1
ATOM 3096 C CA . GLU A 1 389 ? -26.638 -5.336 2.569 1.00 84.44 389 GLU A CA 1
ATOM 3097 C C . GLU A 1 389 ? -25.700 -6.540 2.766 1.00 84.44 389 GLU A C 1
ATOM 3099 O O . GLU A 1 389 ? -25.276 -6.819 3.887 1.00 84.44 389 GLU A O 1
ATOM 3104 N N . ALA A 1 390 ? -25.285 -7.215 1.688 1.00 85.88 390 ALA A N 1
ATOM 3105 C CA . ALA A 1 390 ? -24.326 -8.316 1.764 1.00 85.88 390 ALA A CA 1
ATOM 3106 C C . ALA A 1 390 ? -22.946 -7.852 2.265 1.00 85.88 390 ALA A C 1
ATOM 3108 O O . ALA A 1 390 ? -22.341 -8.503 3.123 1.00 85.88 390 ALA A O 1
ATOM 3109 N N . THR A 1 391 ? -22.458 -6.705 1.781 1.00 89.38 391 THR A N 1
ATOM 3110 C CA . THR A 1 391 ? -21.205 -6.087 2.240 1.00 89.38 391 THR A CA 1
ATOM 3111 C C . THR A 1 391 ? -21.310 -5.684 3.705 1.00 89.38 391 THR A C 1
ATOM 3113 O O . THR A 1 391 ? -20.427 -6.013 4.502 1.00 89.38 391 THR A O 1
ATOM 3116 N N . ARG A 1 392 ? -22.413 -5.028 4.081 1.00 86.69 392 ARG A N 1
ATOM 3117 C CA . ARG A 1 392 ? -22.675 -4.581 5.455 1.00 86.69 392 ARG A CA 1
ATOM 3118 C C . ARG A 1 392 ? -22.716 -5.755 6.428 1.00 86.69 392 ARG A C 1
ATOM 3120 O O . ARG A 1 392 ? -22.012 -5.750 7.438 1.00 86.69 392 ARG A O 1
ATOM 3127 N N . CYS A 1 393 ? -23.459 -6.806 6.083 1.00 87.38 393 CYS A N 1
ATOM 3128 C CA . CYS A 1 393 ? -23.542 -8.035 6.865 1.00 87.38 393 CYS A CA 1
ATOM 3129 C C . CYS A 1 393 ? -22.196 -8.761 6.987 1.00 87.38 393 CYS A C 1
ATOM 3131 O O . CYS A 1 393 ? -21.929 -9.364 8.027 1.00 87.38 393 CYS A O 1
ATOM 3133 N N . ARG A 1 394 ? -21.343 -8.703 5.957 1.00 90.25 394 ARG A N 1
ATOM 3134 C CA . ARG A 1 394 ? -20.011 -9.324 5.967 1.00 90.25 394 ARG A CA 1
ATOM 3135 C C . ARG A 1 394 ? -19.013 -8.552 6.830 1.00 90.25 394 ARG A C 1
ATOM 3137 O O . ARG A 1 394 ? -18.313 -9.167 7.631 1.00 90.25 394 ARG A O 1
ATOM 3144 N N . LEU A 1 395 ? -18.916 -7.233 6.654 1.00 92.75 395 LEU A N 1
ATOM 3145 C CA . LEU A 1 395 ? -17.908 -6.399 7.321 1.00 92.75 395 LEU A CA 1
ATOM 3146 C C . LEU A 1 395 ? -18.304 -5.989 8.744 1.00 92.75 395 LEU A C 1
ATOM 3148 O O . LEU A 1 395 ? -17.418 -5.795 9.578 1.00 92.75 395 LEU A O 1
ATOM 3152 N N . GLY A 1 396 ? -19.603 -5.825 9.009 1.00 92.38 396 GLY A N 1
ATOM 3153 C CA . GLY A 1 396 ? -20.126 -5.335 10.287 1.00 92.38 396 GLY A CA 1
ATOM 3154 C C . GLY A 1 396 ? -19.874 -3.863 10.580 1.00 92.38 396 GLY A C 1
ATOM 3155 O O . GLY A 1 396 ? -20.037 -3.435 11.719 1.00 92.38 396 GLY A O 1
ATOM 3156 N N . ARG A 1 397 ? -19.405 -3.117 9.579 1.00 94.19 397 ARG A N 1
ATOM 3157 C CA . ARG A 1 397 ? -18.977 -1.724 9.686 1.00 94.19 397 ARG A CA 1
ATOM 3158 C C . ARG A 1 397 ? -18.899 -1.092 8.298 1.00 94.19 397 ARG A C 1
ATOM 3160 O O . ARG A 1 397 ? -18.713 -1.800 7.305 1.00 94.19 397 ARG A O 1
ATOM 3167 N N . ARG A 1 398 ? -18.921 0.235 8.260 1.00 95.94 398 ARG A N 1
ATOM 3168 C CA . ARG A 1 398 ? -18.482 1.052 7.133 1.00 95.94 398 ARG A CA 1
ATOM 3169 C C . ARG A 1 398 ? -16.962 1.180 7.171 1.00 95.94 398 ARG A C 1
ATOM 3171 O O . ARG A 1 398 ? -16.412 1.826 8.061 1.00 95.94 398 ARG A O 1
ATOM 3178 N N . ASP A 1 399 ? -16.265 0.582 6.215 1.00 97.62 399 ASP 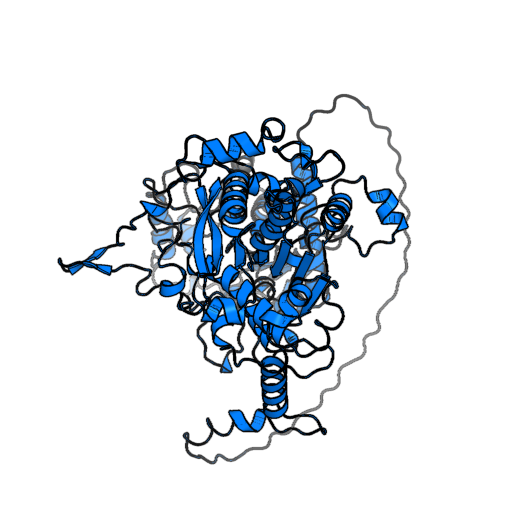A N 1
ATOM 3179 C CA . ASP A 1 399 ? -14.804 0.666 6.156 1.00 97.62 399 ASP A CA 1
ATOM 3180 C C . ASP A 1 399 ? -14.354 1.669 5.093 1.00 97.62 399 ASP A C 1
ATOM 3182 O O . ASP A 1 399 ? -14.729 1.563 3.925 1.00 97.62 399 ASP A O 1
ATOM 3186 N N . ILE A 1 400 ? -13.525 2.630 5.495 1.00 98.50 400 ILE A N 1
ATOM 3187 C CA . ILE A 1 400 ? -12.825 3.551 4.599 1.00 98.50 400 ILE A CA 1
ATOM 3188 C C . ILE A 1 400 ? -11.433 2.969 4.351 1.00 98.50 400 ILE A C 1
ATOM 3190 O O . ILE A 1 400 ? -10.587 2.981 5.243 1.00 98.50 400 ILE A O 1
ATOM 3194 N N . ALA A 1 401 ? -11.188 2.473 3.142 1.00 98.38 401 ALA A N 1
ATOM 3195 C CA . ALA A 1 401 ? -9.919 1.884 2.741 1.00 98.38 401 ALA A CA 1
ATOM 3196 C C . ALA A 1 401 ? -9.059 2.893 1.963 1.00 98.38 401 ALA A C 1
ATOM 3198 O O . ALA A 1 401 ? -9.489 3.456 0.959 1.00 98.38 401 ALA A O 1
ATOM 3199 N N . ILE A 1 402 ? -7.818 3.102 2.390 1.00 98.81 402 ILE A N 1
ATOM 3200 C CA . ILE A 1 402 ? -6.835 3.949 1.706 1.00 98.81 402 ILE A CA 1
ATOM 3201 C C . ILE A 1 402 ? -5.719 3.042 1.198 1.00 98.81 402 ILE A C 1
ATOM 3203 O O . ILE A 1 402 ? -4.946 2.505 1.989 1.00 98.81 402 ILE A O 1
ATOM 3207 N N . ALA A 1 403 ? -5.622 2.868 -0.116 1.00 98.50 403 ALA A N 1
ATOM 3208 C CA . ALA A 1 403 ? -4.623 2.008 -0.737 1.00 98.50 403 ALA A CA 1
ATOM 3209 C C . ALA A 1 403 ? -3.535 2.843 -1.414 1.00 98.50 403 ALA A C 1
ATOM 3211 O O . ALA A 1 403 ? -3.814 3.643 -2.309 1.00 98.50 403 ALA A O 1
ATOM 3212 N N . TRP A 1 404 ? -2.283 2.618 -1.019 1.00 97.94 404 TRP A N 1
ATOM 3213 C CA . TRP A 1 404 ? -1.111 3.280 -1.584 1.00 97.94 404 TRP A CA 1
ATOM 3214 C C . TRP A 1 404 ? -0.317 2.354 -2.498 1.00 97.94 404 TRP A C 1
ATOM 3216 O O . TRP A 1 404 ? 0.032 1.223 -2.148 1.00 97.94 404 TRP A O 1
ATOM 3226 N N . ARG A 1 405 ? 0.039 2.872 -3.671 1.00 93.88 405 ARG A N 1
ATOM 3227 C CA . ARG A 1 405 ? 0.923 2.218 -4.632 1.00 93.88 405 ARG A CA 1
ATOM 3228 C C . ARG A 1 405 ? 2.370 2.287 -4.143 1.00 93.88 405 ARG A C 1
ATOM 3230 O O . ARG A 1 405 ? 2.858 3.353 -3.772 1.00 93.88 405 ARG A O 1
ATOM 3237 N N . GLY A 1 406 ? 3.094 1.176 -4.239 1.00 84.00 406 GLY A N 1
ATOM 3238 C CA . GLY A 1 406 ? 4.551 1.192 -4.116 1.00 84.00 406 GLY A CA 1
ATOM 3239 C C . GLY A 1 406 ? 5.263 1.581 -5.415 1.00 84.00 406 GLY A C 1
ATOM 3240 O O . GLY A 1 406 ? 4.659 2.071 -6.374 1.00 84.00 406 GLY A O 1
ATOM 3241 N N . THR A 1 407 ? 6.572 1.361 -5.465 1.00 69.50 407 THR A N 1
ATOM 3242 C CA . THR A 1 407 ? 7.377 1.485 -6.689 1.00 69.50 407 THR A CA 1
ATOM 3243 C C . THR A 1 407 ? 7.421 0.149 -7.434 1.00 69.50 407 THR A C 1
ATOM 3245 O O . THR A 1 407 ? 7.285 -0.911 -6.828 1.00 69.50 407 THR A O 1
ATOM 3248 N N . VAL A 1 408 ? 7.578 0.197 -8.761 1.00 57.78 408 VAL A N 1
ATOM 3249 C CA . VAL A 1 408 ? 7.878 -0.990 -9.600 1.00 57.78 408 VAL A CA 1
ATOM 3250 C C . VAL A 1 408 ? 9.342 -1.029 -10.023 1.00 57.78 408 VAL A C 1
ATOM 3252 O O . VAL A 1 408 ? 9.855 -2.070 -10.428 1.00 57.78 408 VAL A O 1
ATOM 3255 N N . THR A 1 409 ? 10.048 0.098 -9.919 1.00 50.38 409 THR A N 1
ATOM 3256 C CA . THR A 1 409 ? 11.490 0.139 -10.136 1.00 50.38 409 THR A CA 1
ATOM 3257 C C . THR A 1 409 ? 12.166 -0.796 -9.134 1.00 50.38 409 THR A C 1
ATOM 3259 O O . THR A 1 409 ? 11.803 -0.839 -7.957 1.00 50.38 409 THR A O 1
ATOM 3262 N N . ARG A 1 410 ? 13.137 -1.583 -9.624 1.00 51.91 410 ARG A N 1
ATOM 3263 C CA . ARG A 1 410 ? 14.002 -2.444 -8.797 1.00 51.91 410 ARG A CA 1
ATOM 3264 C C . ARG A 1 410 ? 14.533 -1.632 -7.603 1.00 51.91 410 ARG A C 1
ATOM 3266 O O . ARG A 1 410 ? 14.549 -0.409 -7.678 1.00 51.91 410 ARG A O 1
ATOM 3273 N N . LEU A 1 411 ? 15.005 -2.304 -6.546 1.00 51.59 411 LEU A N 1
ATOM 3274 C CA . LEU A 1 411 ? 15.485 -1.771 -5.244 1.00 51.59 411 LEU A CA 1
ATOM 3275 C C . LEU A 1 411 ? 16.355 -0.484 -5.265 1.00 51.59 411 LEU A C 1
ATOM 3277 O O . LEU A 1 411 ? 16.631 0.089 -4.218 1.00 51.59 411 LEU A O 1
ATOM 3281 N N . GLU A 1 412 ? 16.777 -0.014 -6.437 1.00 51.59 412 GLU A N 1
ATOM 3282 C CA . GLU A 1 412 ? 17.369 1.292 -6.734 1.00 51.59 412 GLU A CA 1
ATOM 3283 C C . GLU A 1 412 ? 16.619 2.484 -6.118 1.00 51.59 412 GLU A C 1
ATOM 3285 O O . GLU A 1 412 ? 17.271 3.457 -5.755 1.00 51.59 412 GLU A O 1
ATOM 3290 N N . TRP A 1 413 ? 15.293 2.422 -5.935 1.00 60.47 413 TRP A N 1
ATOM 3291 C CA . TRP A 1 413 ? 14.552 3.507 -5.272 1.00 60.47 413 TRP A CA 1
ATOM 3292 C C . TRP A 1 413 ? 15.007 3.748 -3.827 1.00 60.47 413 TRP A C 1
ATOM 3294 O O . TRP A 1 413 ? 14.951 4.878 -3.353 1.00 60.47 413 TRP A O 1
ATOM 3304 N N . ILE A 1 414 ? 15.500 2.715 -3.133 1.00 58.94 414 ILE A N 1
ATOM 3305 C CA . ILE A 1 414 ? 15.993 2.837 -1.753 1.00 58.94 414 ILE A CA 1
ATOM 3306 C C . ILE A 1 414 ? 17.190 3.788 -1.708 1.00 58.94 414 ILE A C 1
ATOM 3308 O O . ILE A 1 414 ? 17.350 4.515 -0.739 1.00 58.94 414 ILE A O 1
ATOM 3312 N N . ALA A 1 415 ? 17.998 3.830 -2.773 1.00 51.56 415 ALA A N 1
ATOM 3313 C CA . ALA A 1 415 ? 19.132 4.745 -2.871 1.00 51.56 415 ALA A CA 1
ATOM 3314 C C . ALA A 1 415 ? 18.720 6.208 -3.114 1.00 51.56 415 ALA A C 1
ATOM 3316 O O . ALA A 1 415 ? 19.553 7.096 -2.950 1.00 51.56 415 ALA A O 1
ATOM 3317 N N . ASP A 1 416 ? 17.470 6.459 -3.520 1.00 56.12 416 ASP A N 1
ATOM 3318 C CA . ASP A 1 416 ? 16.920 7.812 -3.640 1.00 56.12 416 ASP A CA 1
ATOM 3319 C C . ASP A 1 416 ? 16.333 8.314 -2.308 1.00 56.12 416 ASP A C 1
ATOM 3321 O O . ASP A 1 416 ? 16.050 9.507 -2.183 1.00 56.12 416 ASP A O 1
ATOM 3325 N N . LEU A 1 417 ? 16.157 7.442 -1.303 1.00 61.41 417 LEU A N 1
ATOM 3326 C CA . LEU A 1 417 ? 15.869 7.895 0.058 1.00 61.41 417 LEU A CA 1
ATOM 3327 C C . LEU A 1 417 ? 17.036 8.746 0.540 1.00 61.41 417 LEU A C 1
ATOM 3329 O O . LEU A 1 417 ? 18.200 8.423 0.305 1.00 61.41 417 LEU A O 1
ATOM 3333 N N . LYS A 1 418 ? 16.739 9.849 1.225 1.00 57.38 418 LYS A N 1
ATOM 3334 C CA . LYS A 1 418 ? 17.798 10.797 1.594 1.00 57.38 418 LYS A CA 1
ATOM 3335 C C . LYS A 1 418 ? 18.559 10.348 2.846 1.00 57.38 418 LYS A C 1
ATOM 3337 O O . LYS A 1 418 ? 19.467 11.050 3.270 1.00 57.38 418 LYS A O 1
ATOM 3342 N N . ASP A 1 419 ? 18.173 9.213 3.436 1.00 59.50 419 ASP A N 1
ATOM 3343 C CA . ASP A 1 419 ? 18.768 8.576 4.620 1.00 59.50 419 ASP A CA 1
ATOM 3344 C C . ASP A 1 419 ? 18.898 9.489 5.855 1.00 59.50 419 ASP A C 1
ATOM 3346 O O . ASP A 1 419 ? 19.589 9.168 6.821 1.00 59.50 419 ASP A O 1
ATOM 3350 N N . PHE A 1 420 ? 18.142 10.593 5.899 1.00 70.06 420 PHE A N 1
ATOM 3351 C CA . PHE A 1 420 ? 18.019 11.440 7.079 1.00 70.06 420 PHE A CA 1
ATOM 3352 C C . PHE A 1 420 ? 16.561 11.732 7.436 1.00 70.06 420 PHE A C 1
ATOM 3354 O O . PHE A 1 420 ? 15.672 11.897 6.596 1.00 70.06 420 PHE A O 1
ATOM 3361 N N . LEU A 1 421 ? 16.347 11.819 8.743 1.00 79.12 421 LEU A N 1
ATOM 3362 C CA . LEU A 1 421 ? 15.065 12.077 9.374 1.00 79.12 421 LEU A CA 1
ATOM 3363 C C . LEU A 1 421 ? 14.772 13.583 9.438 1.00 79.12 421 LEU A C 1
ATOM 3365 O O . LEU A 1 421 ? 15.570 14.350 9.986 1.00 79.12 421 LEU A O 1
ATOM 3369 N N . LYS A 1 422 ? 13.601 14.006 8.949 1.00 85.00 422 LYS A N 1
ATOM 3370 C CA . LYS A 1 422 ? 13.090 15.378 9.107 1.00 85.00 422 LYS A CA 1
ATOM 3371 C C . LYS A 1 422 ? 11.999 15.428 10.181 1.00 85.00 422 LYS A C 1
ATOM 3373 O O . LYS A 1 422 ? 11.185 14.505 10.246 1.00 85.00 422 LYS A O 1
ATOM 3378 N N . PRO A 1 423 ? 11.948 16.492 11.006 1.00 85.88 423 PRO A N 1
ATOM 3379 C CA . PRO A 1 423 ? 10.796 16.751 11.862 1.00 85.88 423 PRO A CA 1
ATOM 3380 C C . PRO A 1 423 ? 9.513 16.789 11.043 1.00 85.88 423 PRO A C 1
ATOM 3382 O O . PRO A 1 423 ? 9.459 17.445 10.002 1.00 85.88 423 PRO A O 1
ATOM 3385 N N . VAL A 1 424 ? 8.472 16.118 11.528 1.00 84.44 424 VAL A N 1
ATOM 3386 C CA . VAL A 1 424 ? 7.155 16.182 10.880 1.00 84.44 424 VAL A CA 1
ATOM 3387 C C . VAL A 1 424 ? 6.533 17.581 11.034 1.00 84.44 424 VAL A C 1
ATOM 3389 O O . VAL A 1 424 ? 5.814 18.040 10.151 1.00 84.44 424 VAL A O 1
ATOM 3392 N N . SER A 1 425 ? 6.892 18.310 12.099 1.00 72.56 425 SER A N 1
ATOM 3393 C CA . SER A 1 425 ? 6.331 19.608 12.515 1.00 72.56 425 SER A CA 1
ATOM 3394 C C . SER A 1 425 ? 6.579 20.802 11.570 1.00 72.56 425 SER A C 1
ATOM 3396 O O . SER A 1 425 ? 6.105 21.899 11.846 1.00 72.56 425 SER A O 1
ATOM 3398 N N . GLY A 1 426 ? 7.266 20.616 10.437 1.00 63.06 426 GLY A N 1
ATOM 3399 C CA . GLY A 1 426 ? 7.525 21.667 9.437 1.00 63.06 426 GLY A CA 1
ATOM 3400 C C . GLY A 1 426 ? 6.645 21.627 8.178 1.00 63.06 426 GLY A C 1
ATOM 3401 O O . GLY A 1 426 ? 6.595 22.615 7.452 1.00 63.06 426 GLY A O 1
ATOM 3402 N N . ASN A 1 427 ? 5.923 20.527 7.921 1.00 59.47 427 ASN A N 1
ATOM 3403 C CA . ASN A 1 427 ? 5.231 20.285 6.639 1.00 59.47 427 ASN A CA 1
ATOM 3404 C C . ASN A 1 427 ? 3.692 20.374 6.751 1.00 59.47 427 ASN A C 1
ATOM 3406 O O . ASN A 1 427 ? 2.955 19.621 6.113 1.00 59.47 427 ASN A O 1
ATOM 3410 N N . GLY A 1 428 ? 3.187 21.264 7.611 1.00 60.16 428 GLY A N 1
ATOM 3411 C CA . GLY A 1 428 ? 1.748 21.413 7.872 1.00 60.16 428 GLY A CA 1
ATOM 3412 C C . GLY A 1 428 ? 1.149 20.352 8.807 1.00 60.16 428 GLY A C 1
ATOM 3413 O O . GLY A 1 428 ? -0.075 20.302 8.959 1.00 60.16 428 GLY A O 1
ATOM 3414 N N . PHE A 1 429 ? 1.978 19.512 9.433 1.00 66.69 429 PHE A N 1
ATOM 3415 C CA . PHE A 1 429 ? 1.572 18.648 10.542 1.00 66.69 429 PHE A CA 1
ATOM 3416 C C . PHE A 1 429 ? 1.500 19.462 11.834 1.00 66.69 429 PHE A C 1
ATOM 3418 O O . PHE A 1 429 ? 2.437 20.188 12.168 1.00 66.69 429 PHE A O 1
ATOM 3425 N N . ARG A 1 430 ? 0.430 19.285 12.612 1.00 67.88 430 ARG A N 1
ATOM 3426 C CA . ARG A 1 430 ? 0.335 19.827 13.974 1.00 67.88 430 ARG A CA 1
ATOM 3427 C C . ARG A 1 430 ? 0.956 18.868 14.985 1.00 67.88 430 ARG A C 1
ATOM 3429 O O . ARG A 1 430 ? 0.278 18.430 15.905 1.00 67.88 430 ARG A O 1
ATOM 3436 N N . CYS A 1 431 ? 2.232 18.530 14.811 1.00 72.88 431 CYS A N 1
ATOM 3437 C CA . CYS A 1 431 ? 2.943 17.771 15.833 1.00 72.88 431 CYS A CA 1
ATOM 3438 C C . CYS A 1 431 ? 3.657 18.739 16.786 1.00 72.88 431 CYS A C 1
ATOM 3440 O O . CYS A 1 431 ? 4.565 19.446 16.342 1.00 72.88 431 CYS A O 1
ATOM 3442 N N . PRO A 1 432 ? 3.280 18.798 18.078 1.00 70.50 432 PRO A N 1
ATOM 3443 C CA . PRO A 1 432 ? 3.919 19.701 19.036 1.00 70.50 432 PRO A CA 1
ATOM 3444 C C . PRO A 1 432 ? 5.363 19.305 19.357 1.00 70.50 432 PRO A C 1
ATOM 3446 O O . PRO A 1 432 ? 6.135 20.136 19.825 1.00 70.50 432 PRO A O 1
ATOM 3449 N N . ASP A 1 433 ? 5.720 18.036 19.136 1.00 82.00 433 ASP A N 1
ATOM 3450 C CA . ASP A 1 433 ? 7.031 17.491 19.470 1.00 82.00 433 ASP A CA 1
ATOM 3451 C C . ASP A 1 433 ? 7.964 17.498 18.240 1.00 82.00 433 ASP A C 1
ATOM 3453 O O . ASP A 1 433 ? 7.814 16.666 17.340 1.00 82.00 433 ASP A O 1
ATOM 3457 N N . PRO A 1 434 ? 8.972 18.391 18.184 1.00 83.00 434 PRO A N 1
ATOM 3458 C CA . PRO A 1 434 ? 9.929 18.444 17.078 1.00 83.00 434 PRO A CA 1
ATOM 3459 C C . PRO A 1 434 ? 10.882 17.237 17.040 1.00 83.00 434 PRO A C 1
ATOM 3461 O O . PRO A 1 434 ? 11.621 17.061 16.064 1.00 83.00 434 PRO A O 1
ATOM 3464 N N . ALA A 1 435 ? 10.901 16.403 18.086 1.00 86.12 435 ALA A N 1
ATOM 3465 C CA . ALA A 1 435 ? 11.665 15.164 18.108 1.00 86.12 435 ALA A CA 1
ATOM 3466 C C . ALA A 1 435 ? 10.978 14.032 17.330 1.00 86.12 435 ALA A C 1
ATOM 3468 O O . ALA A 1 435 ? 11.644 13.043 17.014 1.00 86.12 435 ALA A O 1
ATOM 3469 N N . VAL A 1 436 ? 9.696 14.170 16.974 1.00 89.56 436 VAL A N 1
ATOM 3470 C CA . VAL A 1 436 ? 8.993 13.245 16.078 1.00 89.56 436 VAL A CA 1
ATOM 3471 C C . VAL A 1 436 ? 9.478 13.478 14.651 1.00 89.56 436 VAL A C 1
ATOM 3473 O O . VAL A 1 436 ? 9.236 14.529 14.050 1.00 89.56 436 VAL A O 1
ATOM 3476 N N . LYS A 1 437 ? 10.195 12.495 14.100 1.00 89.38 437 LYS A N 1
ATOM 3477 C CA . LYS A 1 437 ? 10.803 12.607 12.772 1.00 89.38 437 LYS A CA 1
ATOM 3478 C C . LYS A 1 437 ? 10.473 11.406 11.898 1.00 89.38 437 LYS A C 1
ATOM 3480 O O . LYS A 1 437 ? 10.502 10.270 12.372 1.00 89.38 437 LYS A O 1
ATOM 3485 N N . ALA A 1 438 ? 10.250 11.669 10.615 1.00 90.56 438 ALA A N 1
ATOM 3486 C CA . ALA A 1 438 ? 10.053 10.656 9.584 1.00 90.56 438 ALA A CA 1
ATOM 3487 C C . ALA A 1 438 ? 11.090 10.808 8.458 1.00 90.56 438 ALA A C 1
ATOM 3489 O O . ALA A 1 438 ? 11.768 11.837 8.352 1.00 90.56 438 ALA A O 1
ATOM 3490 N N . GLU A 1 439 ? 11.260 9.759 7.655 1.00 87.62 439 GLU A N 1
ATOM 3491 C CA . GLU A 1 439 ? 12.165 9.754 6.507 1.00 87.62 439 GLU A CA 1
ATOM 3492 C C . GLU A 1 439 ? 11.745 10.854 5.530 1.00 87.62 439 GLU A C 1
ATOM 3494 O O . GLU A 1 439 ? 10.570 11.029 5.194 1.00 87.62 439 GLU A O 1
ATOM 3499 N N . SER A 1 440 ? 12.724 11.652 5.123 1.00 84.06 440 SER A N 1
ATOM 3500 C CA . SER A 1 440 ? 12.449 12.875 4.386 1.00 84.06 440 SER A CA 1
ATOM 3501 C C . SER A 1 440 ? 11.921 12.662 2.968 1.00 84.06 440 SER A C 1
ATOM 3503 O O . SER A 1 440 ? 11.118 13.470 2.520 1.00 84.06 440 SER A O 1
ATOM 3505 N N . GLY A 1 441 ? 12.330 11.608 2.263 1.00 82.50 441 GLY A N 1
ATOM 3506 C CA . GLY A 1 441 ? 11.787 11.241 0.959 1.00 82.50 441 GLY A CA 1
ATOM 3507 C C . GLY A 1 441 ? 10.306 10.864 1.026 1.00 82.50 441 GLY A C 1
ATOM 3508 O O . GLY A 1 441 ? 9.526 11.339 0.202 1.00 82.50 441 GLY A O 1
ATOM 3509 N N . PHE A 1 442 ? 9.889 10.085 2.028 1.00 87.94 442 PHE A N 1
ATOM 3510 C CA . PHE A 1 442 ? 8.475 9.760 2.250 1.00 87.94 442 PHE A CA 1
ATOM 3511 C C . PHE A 1 442 ? 7.653 11.001 2.597 1.00 87.94 442 PHE A C 1
ATOM 3513 O O . PHE A 1 442 ? 6.566 11.182 2.050 1.00 87.94 442 PHE A O 1
ATOM 3520 N N . LEU A 1 443 ? 8.179 11.872 3.466 1.00 88.06 443 LEU A N 1
ATOM 3521 C CA . LEU A 1 443 ? 7.532 13.141 3.798 1.00 88.06 443 LEU A CA 1
ATOM 3522 C C . LEU A 1 443 ? 7.386 14.036 2.569 1.00 88.06 443 LEU A C 1
ATOM 3524 O O . LEU A 1 443 ? 6.279 14.478 2.286 1.00 88.06 443 LEU A O 1
ATOM 3528 N N . ASP A 1 444 ? 8.471 14.259 1.825 1.00 86.12 444 ASP A N 1
ATOM 3529 C CA . ASP A 1 444 ? 8.468 15.092 0.622 1.00 86.12 444 ASP A CA 1
ATOM 3530 C C . ASP A 1 444 ? 7.460 14.526 -0.402 1.00 86.12 444 ASP A C 1
ATOM 3532 O O . ASP A 1 444 ? 6.617 15.257 -0.910 1.00 86.12 444 ASP A O 1
ATOM 3536 N N . LEU A 1 445 ? 7.432 13.206 -0.626 1.00 86.38 445 LEU A N 1
ATOM 3537 C CA . LEU A 1 445 ? 6.455 12.571 -1.520 1.00 86.38 445 LEU A CA 1
ATOM 3538 C C . LEU A 1 445 ? 4.996 12.782 -1.078 1.00 86.38 445 LEU A C 1
ATOM 3540 O O . LEU A 1 445 ? 4.105 12.947 -1.913 1.00 86.38 445 LEU A O 1
ATOM 3544 N N . TYR A 1 446 ? 4.748 12.743 0.229 1.00 91.19 446 TYR A N 1
ATOM 3545 C CA . TYR A 1 446 ? 3.415 12.877 0.804 1.00 91.19 446 TYR A CA 1
ATOM 3546 C C . TYR A 1 446 ? 2.937 14.339 0.844 1.00 91.19 446 TYR A C 1
ATOM 3548 O O . TYR A 1 446 ? 1.746 14.599 0.651 1.00 91.19 446 TYR A O 1
ATOM 3556 N N . THR A 1 447 ? 3.842 15.302 1.058 1.00 90.19 447 THR A N 1
ATOM 3557 C CA . THR A 1 447 ? 3.493 16.714 1.290 1.00 90.19 447 THR A CA 1
ATOM 3558 C C . THR A 1 447 ? 3.788 17.665 0.138 1.00 90.19 447 THR A C 1
ATOM 3560 O O . THR A 1 447 ? 3.176 18.733 0.094 1.00 90.19 447 THR A O 1
ATOM 3563 N N . ASP A 1 448 ? 4.678 17.313 -0.791 1.00 87.50 448 ASP A N 1
ATOM 3564 C CA . ASP A 1 448 ? 4.995 18.175 -1.928 1.00 87.50 448 ASP A CA 1
ATOM 3565 C C . ASP A 1 448 ? 3.781 18.323 -2.858 1.00 87.50 448 ASP A C 1
ATOM 3567 O O . ASP A 1 448 ? 2.973 17.409 -3.059 1.00 87.50 448 ASP A O 1
ATOM 3571 N N . LYS A 1 449 ? 3.670 19.506 -3.460 1.00 87.75 449 LYS A N 1
ATOM 3572 C CA . LYS A 1 449 ? 2.638 19.850 -4.437 1.00 87.75 449 LYS A CA 1
ATOM 3573 C C . LYS A 1 449 ? 3.185 20.803 -5.485 1.00 87.75 449 LYS A C 1
ATOM 3575 O O . LYS A 1 449 ? 4.166 21.504 -5.258 1.00 87.75 449 LYS A O 1
ATOM 3580 N N . ASP A 1 450 ? 2.528 20.824 -6.631 1.00 85.12 450 ASP A N 1
ATOM 3581 C CA . ASP A 1 450 ? 2.814 21.733 -7.733 1.00 85.12 450 ASP A CA 1
ATOM 3582 C C . ASP A 1 450 ? 1.513 22.431 -8.120 1.00 85.12 450 ASP A C 1
ATOM 3584 O O . ASP A 1 450 ? 0.638 21.835 -8.748 1.00 85.12 450 ASP A O 1
ATOM 3588 N N . THR A 1 451 ? 1.389 23.702 -7.738 1.00 83.69 451 THR A N 1
ATOM 3589 C CA . THR A 1 451 ? 0.191 24.517 -7.980 1.00 83.69 451 THR A CA 1
ATOM 3590 C C . THR A 1 451 ? -0.077 24.767 -9.462 1.00 83.69 451 THR A C 1
ATOM 3592 O O . THR A 1 451 ? -1.202 25.120 -9.812 1.00 83.69 451 THR A O 1
ATOM 3595 N N . SER A 1 452 ? 0.921 24.562 -10.330 1.00 82.69 452 SER A N 1
ATOM 3596 C CA . SER A 1 452 ? 0.772 24.654 -11.785 1.00 82.69 452 SER A CA 1
ATOM 3597 C C . SER A 1 452 ? 0.222 23.371 -12.421 1.00 82.69 452 SER A C 1
ATOM 3599 O O . SER A 1 452 ? -0.211 23.386 -13.574 1.00 82.69 452 SER A O 1
ATOM 3601 N N . CYS A 1 453 ? 0.205 22.255 -11.683 1.00 80.88 453 CYS A N 1
ATOM 3602 C CA . CYS A 1 453 ? -0.304 20.973 -12.152 1.00 80.88 453 CYS A CA 1
ATOM 3603 C C . CYS A 1 453 ? -1.724 20.720 -11.630 1.00 80.88 453 CYS A C 1
ATOM 3605 O O . CYS A 1 453 ? -1.952 20.700 -10.427 1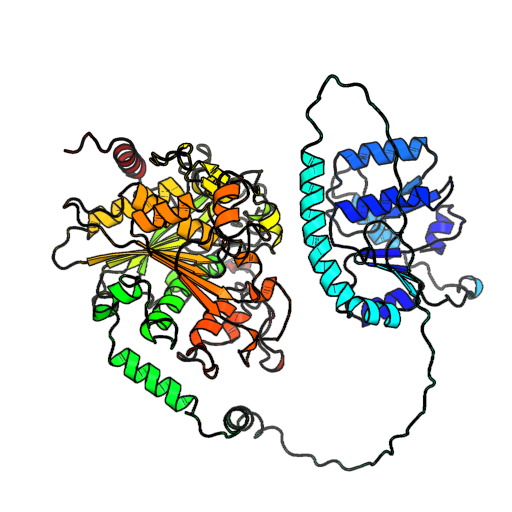.00 80.88 453 CYS A O 1
ATOM 3607 N N . ASN A 1 454 ? -2.674 20.411 -12.516 1.00 81.12 454 ASN A N 1
ATOM 3608 C CA . ASN A 1 454 ? -4.067 20.156 -12.121 1.00 81.12 454 ASN A CA 1
ATOM 3609 C C . ASN A 1 454 ? -4.268 18.924 -11.221 1.00 81.12 454 ASN A C 1
ATOM 3611 O O . ASN A 1 454 ? -5.280 18.860 -10.537 1.00 81.12 454 ASN A O 1
ATOM 3615 N N . PHE A 1 455 ? -3.342 17.958 -11.231 1.00 81.00 455 PHE A N 1
ATOM 3616 C CA . PHE A 1 455 ? -3.452 16.711 -10.456 1.00 81.00 455 PHE A CA 1
ATOM 3617 C C . PHE A 1 455 ? -2.727 16.778 -9.111 1.00 81.00 455 PHE A C 1
ATOM 3619 O O . PHE A 1 455 ? -3.138 16.135 -8.152 1.00 81.00 455 PHE A O 1
ATOM 3626 N N . SER A 1 456 ? -1.635 17.540 -9.044 1.00 83.06 456 SER A N 1
ATOM 3627 C CA . SER A 1 456 ? -0.847 17.738 -7.826 1.00 83.06 456 SER A CA 1
ATOM 3628 C C . SER A 1 456 ? -0.931 19.175 -7.318 1.00 83.06 456 SER A C 1
ATOM 3630 O O . SER A 1 456 ? -0.029 19.616 -6.610 1.00 83.06 456 SER A O 1
ATOM 3632 N N . LYS A 1 457 ? -2.004 19.905 -7.666 1.00 86.88 457 LYS A N 1
ATOM 3633 C CA . LYS A 1 457 ? -2.312 21.235 -7.113 1.00 86.88 457 LYS A CA 1
ATOM 3634 C C . LYS A 1 457 ? -2.424 21.164 -5.594 1.00 86.88 457 LYS A C 1
ATOM 3636 O O . LYS A 1 457 ? -2.010 22.087 -4.895 1.00 86.88 457 LYS A O 1
ATOM 3641 N N . PHE A 1 458 ? -2.967 20.050 -5.114 1.00 89.44 458 PHE A N 1
ATOM 3642 C CA . PHE A 1 458 ? -2.961 19.647 -3.718 1.00 89.44 458 PHE A CA 1
ATOM 3643 C C . PHE A 1 458 ? -2.010 18.473 -3.527 1.00 89.44 458 PHE A C 1
ATOM 3645 O O . PHE A 1 458 ? -1.905 17.609 -4.402 1.00 89.44 458 PHE A O 1
ATOM 3652 N N . SER A 1 459 ? -1.339 18.424 -2.382 1.00 91.56 459 SER A N 1
ATOM 3653 C CA . SER A 1 459 ? -0.447 17.310 -2.055 1.00 91.56 459 SER A CA 1
ATOM 3654 C C . SER A 1 459 ? -1.230 16.020 -1.819 1.00 91.56 459 SER A C 1
ATOM 3656 O O . SER A 1 459 ? -2.442 16.042 -1.580 1.00 91.56 459 SER A O 1
ATOM 3658 N N . ALA A 1 460 ? -0.543 14.878 -1.864 1.00 93.31 460 ALA A N 1
ATOM 3659 C CA . ALA A 1 460 ? -1.165 13.586 -1.583 1.00 93.31 460 ALA A CA 1
ATOM 3660 C C . ALA A 1 460 ? -1.787 13.568 -0.169 1.00 93.31 460 ALA A C 1
ATOM 3662 O O . ALA A 1 460 ? -2.899 13.078 0.018 1.00 93.31 460 ALA A O 1
ATOM 3663 N N . ARG A 1 461 ? -1.119 14.218 0.792 1.00 93.81 461 ARG A N 1
ATOM 3664 C CA . ARG A 1 461 ? -1.627 14.512 2.136 1.00 93.81 461 ARG A CA 1
ATOM 3665 C C . ARG A 1 461 ? -2.967 15.239 2.134 1.00 93.81 461 ARG A C 1
ATOM 3667 O O . ARG A 1 461 ? -3.929 14.774 2.736 1.00 93.81 461 ARG A O 1
ATOM 3674 N N . GLU A 1 462 ? -3.036 16.388 1.465 1.00 93.00 462 GLU A N 1
ATOM 3675 C CA . GLU A 1 462 ? -4.250 17.210 1.409 1.00 93.00 462 GLU A CA 1
ATOM 3676 C C . GLU A 1 462 ? -5.414 16.436 0.769 1.00 93.00 462 GLU A C 1
ATOM 3678 O O . GLU A 1 462 ? -6.552 16.518 1.234 1.00 93.00 462 GLU A O 1
ATOM 3683 N N . GLN A 1 463 ? -5.129 15.636 -0.262 1.00 94.25 463 GLN A N 1
ATOM 3684 C CA . GLN A 1 463 ? -6.125 14.791 -0.925 1.00 94.25 463 GLN A CA 1
ATOM 3685 C C . GLN A 1 463 ? -6.694 13.715 0.013 1.00 94.25 463 GLN A C 1
ATOM 3687 O O . GLN A 1 463 ? -7.906 13.518 0.029 1.00 94.25 463 GLN A O 1
ATOM 3692 N N . VAL A 1 464 ? -5.851 13.059 0.817 1.00 96.31 464 VAL A N 1
ATOM 3693 C CA . VAL A 1 464 ? -6.274 12.024 1.777 1.00 96.31 464 VAL A CA 1
ATOM 3694 C C . VAL A 1 464 ? -7.064 12.626 2.928 1.00 96.31 464 VAL A C 1
ATOM 3696 O O . VAL A 1 464 ? -8.182 12.192 3.185 1.00 96.31 464 VAL A O 1
ATOM 3699 N N . LEU A 1 465 ? -6.518 13.642 3.605 1.00 95.25 465 LEU A N 1
ATOM 3700 C CA . LEU A 1 465 ? -7.152 14.220 4.794 1.00 95.25 465 LEU A CA 1
ATOM 3701 C C . LEU A 1 465 ? -8.536 14.792 4.481 1.00 95.25 465 LEU A C 1
ATOM 3703 O O . LEU A 1 465 ? -9.463 14.623 5.270 1.00 95.25 465 LEU A O 1
ATOM 3707 N N . THR A 1 466 ? -8.685 15.450 3.329 1.00 94.62 466 THR A N 1
ATOM 3708 C CA . THR A 1 466 ? -9.982 15.998 2.912 1.00 94.62 466 THR A CA 1
ATOM 3709 C C . THR A 1 466 ? -10.985 14.904 2.586 1.00 94.62 466 THR A C 1
ATOM 3711 O O . THR A 1 466 ? -12.133 15.003 3.005 1.00 94.62 466 THR A O 1
ATOM 3714 N N . GLU A 1 467 ? -10.563 13.841 1.902 1.00 95.69 467 GLU A N 1
ATOM 3715 C CA . GLU A 1 467 ? -11.466 12.751 1.542 1.00 95.69 467 GLU A CA 1
ATOM 3716 C C . GLU A 1 467 ? -11.901 11.926 2.750 1.00 95.69 467 GLU A C 1
ATOM 3718 O O . GLU A 1 467 ? -13.085 11.640 2.906 1.00 95.69 467 GLU A O 1
ATOM 3723 N N . VAL A 1 468 ? -10.964 11.600 3.643 1.00 96.81 468 VAL A N 1
ATOM 3724 C CA . VAL A 1 468 ? -11.272 10.911 4.902 1.00 96.81 468 VAL A CA 1
ATOM 3725 C C . VAL A 1 468 ? -12.235 11.750 5.724 1.00 96.81 468 VAL A C 1
ATOM 3727 O O . VAL A 1 468 ? -13.260 11.236 6.154 1.00 96.81 468 VAL A O 1
ATOM 3730 N N . LYS A 1 469 ? -11.967 13.052 5.878 1.00 95.19 469 LYS A N 1
ATOM 3731 C CA . LYS A 1 469 ? -12.868 13.957 6.592 1.00 95.19 469 LYS A CA 1
ATOM 3732 C C . LYS A 1 469 ? -14.266 13.979 5.969 1.00 95.19 469 LYS A C 1
ATOM 3734 O O . LYS A 1 469 ? -15.246 13.853 6.694 1.00 95.19 469 LYS A O 1
ATOM 3739 N N . ARG A 1 470 ? -14.367 14.077 4.640 1.00 94.88 470 ARG A N 1
ATOM 3740 C CA . ARG A 1 470 ? -15.646 14.055 3.913 1.00 94.88 470 ARG A CA 1
ATOM 3741 C C . ARG A 1 470 ? -16.435 12.770 4.186 1.00 94.88 470 ARG A C 1
ATOM 3743 O O . ARG A 1 470 ? -17.637 12.833 4.422 1.00 94.88 470 ARG A O 1
ATOM 3750 N N . LEU A 1 471 ? -15.772 11.613 4.166 1.00 95.38 471 LEU A N 1
ATOM 3751 C CA . LEU A 1 471 ? -16.402 10.313 4.418 1.00 95.38 471 LEU A CA 1
ATOM 3752 C C . LEU A 1 471 ? -16.775 10.126 5.897 1.00 95.38 471 LEU A C 1
ATOM 3754 O O . LEU A 1 471 ? -17.857 9.627 6.192 1.00 95.38 471 LEU A O 1
ATOM 3758 N N . VAL A 1 472 ? -15.927 10.573 6.824 1.00 95.56 472 VAL A N 1
ATOM 3759 C CA . VAL A 1 472 ? -16.209 10.546 8.267 1.00 95.56 472 VAL A CA 1
ATOM 3760 C C . VAL A 1 472 ? -17.382 11.457 8.619 1.00 95.56 472 VAL A C 1
ATOM 3762 O O . VAL A 1 472 ? -18.244 11.053 9.388 1.00 95.56 472 VAL A O 1
ATOM 3765 N N . GLU A 1 473 ? -17.472 12.653 8.039 1.00 92.94 473 GLU A N 1
ATOM 3766 C CA . GLU A 1 473 ? -18.627 13.534 8.247 1.00 92.94 473 GLU A CA 1
ATOM 3767 C C . GLU A 1 473 ? -19.911 12.992 7.621 1.00 92.94 473 GLU A C 1
ATOM 3769 O O . GLU A 1 473 ? -20.996 13.278 8.124 1.00 92.94 473 GLU A O 1
ATOM 3774 N N . ARG A 1 474 ? -19.793 12.233 6.526 1.00 92.56 474 ARG A N 1
ATOM 3775 C CA . ARG A 1 474 ? -20.938 11.627 5.849 1.00 92.56 474 ARG A CA 1
ATOM 3776 C C . ARG A 1 474 ? -21.529 10.473 6.653 1.00 92.56 474 ARG A C 1
ATOM 3778 O O . ARG A 1 474 ? -22.727 10.481 6.879 1.00 92.56 474 ARG A O 1
ATOM 3785 N N . TYR A 1 475 ? -20.697 9.523 7.076 1.00 92.81 475 TYR A N 1
ATOM 3786 C CA . TYR A 1 475 ? -21.162 8.258 7.659 1.00 92.81 475 TYR A CA 1
ATOM 3787 C C . TYR A 1 475 ? -20.976 8.170 9.182 1.00 92.81 475 TYR A C 1
ATOM 3789 O O . TYR A 1 475 ? -21.587 7.337 9.838 1.00 92.81 475 TYR A O 1
ATOM 3797 N N . GLY A 1 476 ? -20.109 8.993 9.776 1.00 88.69 476 GLY A N 1
ATOM 3798 C CA . GLY A 1 476 ? -19.611 8.784 11.140 1.00 88.69 476 GLY A CA 1
ATOM 3799 C C . GLY A 1 476 ? -20.630 8.959 12.263 1.00 88.69 476 GLY A C 1
ATOM 3800 O O . GLY A 1 476 ? -20.436 8.404 13.342 1.00 88.69 476 GLY A O 1
ATOM 3801 N N . ASP A 1 477 ? -21.696 9.718 12.028 1.00 87.69 477 ASP A N 1
ATOM 3802 C CA . ASP A 1 477 ? -22.738 9.994 13.022 1.00 87.69 477 ASP A CA 1
ATOM 3803 C C . ASP A 1 477 ? -24.090 9.338 12.679 1.00 87.69 477 ASP A C 1
ATOM 3805 O O . ASP A 1 477 ? -25.076 9.605 13.378 1.00 87.69 477 ASP A O 1
ATOM 3809 N N . GLU A 1 478 ? -24.131 8.489 11.641 1.00 86.44 478 GLU A N 1
ATOM 3810 C CA . GLU A 1 478 ? -25.302 7.689 11.264 1.00 86.44 478 GLU A CA 1
ATOM 3811 C C . GLU A 1 478 ? -25.626 6.653 12.358 1.00 86.44 478 GLU A C 1
ATOM 3813 O O . GLU A 1 478 ? -24.744 5.998 12.921 1.00 86.44 478 GLU A O 1
ATOM 3818 N N . GLU A 1 479 ? -26.905 6.525 12.716 1.00 81.50 479 GLU A N 1
ATOM 3819 C CA . GLU A 1 479 ? -27.330 5.612 13.780 1.00 81.50 479 GLU A CA 1
ATOM 3820 C C . GLU A 1 479 ? -27.184 4.146 13.355 1.00 81.50 479 GLU A C 1
ATOM 3822 O O . GLU A 1 479 ? -27.586 3.755 12.263 1.00 81.50 479 GLU A O 1
ATOM 3827 N N . GLY A 1 480 ? -26.615 3.319 14.237 1.00 79.19 480 GLY A N 1
ATOM 3828 C CA . GLY A 1 480 ? -26.376 1.897 13.963 1.00 79.19 480 GLY A CA 1
ATOM 3829 C C . GLY A 1 480 ? -25.176 1.611 13.052 1.00 79.19 480 GLY A C 1
ATOM 3830 O O . GLY A 1 480 ? -24.877 0.444 12.810 1.00 79.19 480 GLY A O 1
ATOM 3831 N N . GLU A 1 481 ? -24.466 2.642 12.589 1.00 83.25 481 GLU A N 1
ATOM 3832 C CA . GLU A 1 481 ? -23.276 2.513 11.751 1.00 83.25 481 GLU A CA 1
ATOM 3833 C C . GLU A 1 481 ? -21.988 2.661 12.566 1.00 83.25 481 GLU A C 1
ATOM 3835 O O . GLU A 1 481 ? -21.775 3.610 13.327 1.00 83.25 481 GLU A O 1
ATOM 3840 N N . GLU A 1 482 ? -21.080 1.705 12.394 1.00 92.31 482 GLU A N 1
ATOM 3841 C CA . GLU A 1 482 ? -19.727 1.781 12.936 1.00 92.31 482 GLU A CA 1
ATOM 3842 C C . GLU A 1 482 ? -18.735 2.023 11.809 1.00 92.31 482 GLU A C 1
ATOM 3844 O O . GLU A 1 482 ? -18.850 1.412 10.751 1.00 92.31 482 GLU A O 1
ATOM 3849 N N . LEU A 1 483 ? -17.748 2.893 12.030 1.00 95.75 483 LEU A N 1
ATOM 3850 C CA . LEU A 1 483 ? -16.718 3.190 11.037 1.00 95.75 483 LEU A CA 1
ATOM 3851 C C . LEU A 1 483 ? -15.378 2.559 11.416 1.00 95.75 483 LEU A C 1
ATOM 3853 O O . LEU A 1 483 ? -15.023 2.484 12.594 1.00 95.75 483 LEU A O 1
ATOM 3857 N N . SER A 1 484 ? -14.600 2.201 10.398 1.00 97.81 484 SER A N 1
ATOM 3858 C CA . SER A 1 484 ? -13.157 1.968 10.494 1.00 97.81 484 SER A CA 1
ATOM 3859 C C . SER A 1 484 ? -12.422 2.696 9.374 1.00 97.81 484 SER A C 1
ATOM 3861 O O . SER A 1 484 ? -12.970 2.894 8.290 1.00 97.81 484 SER A O 1
ATOM 3863 N N . ILE A 1 485 ? -11.175 3.090 9.627 1.00 98.75 485 ILE A N 1
ATOM 3864 C CA . ILE A 1 485 ? -10.266 3.587 8.592 1.00 98.75 485 ILE A CA 1
ATOM 3865 C C . ILE A 1 485 ? -9.124 2.587 8.472 1.00 98.75 485 ILE A C 1
ATOM 3867 O O . ILE A 1 485 ? -8.319 2.440 9.391 1.00 98.75 485 ILE A O 1
ATOM 3871 N N . THR A 1 486 ? -9.037 1.921 7.328 1.00 98.75 486 THR A N 1
ATOM 3872 C CA . THR A 1 486 ? -7.973 0.964 7.046 1.00 98.75 486 THR A CA 1
ATOM 3873 C C . THR A 1 486 ? -7.042 1.509 5.974 1.00 98.75 486 THR A C 1
ATOM 3875 O O . THR A 1 486 ? -7.474 1.939 4.910 1.00 98.75 486 THR A O 1
ATOM 3878 N N . VAL A 1 487 ? -5.741 1.473 6.225 1.00 98.81 487 VAL A N 1
ATOM 3879 C CA . VAL A 1 487 ? -4.711 1.938 5.300 1.00 98.81 487 VAL A CA 1
ATOM 3880 C C . VAL A 1 487 ? -3.868 0.748 4.863 1.00 98.81 487 VAL A C 1
ATOM 3882 O O . VAL A 1 487 ? -3.463 -0.068 5.684 1.00 98.81 487 VAL A O 1
ATOM 3885 N N . THR A 1 488 ? -3.594 0.621 3.571 1.00 98.75 488 THR A N 1
ATOM 3886 C CA . THR A 1 488 ? -2.826 -0.501 3.030 1.00 98.75 488 THR A CA 1
ATOM 3887 C C . THR A 1 488 ? -1.814 -0.052 1.996 1.00 98.75 488 THR A C 1
ATOM 3889 O O . THR A 1 488 ? -1.997 0.948 1.298 1.00 98.75 488 THR A O 1
ATOM 3892 N N . GLY A 1 489 ? -0.720 -0.795 1.894 1.00 97.94 489 GLY A N 1
ATOM 3893 C CA . GLY A 1 489 ? 0.278 -0.552 0.872 1.00 97.94 489 GLY A CA 1
ATOM 3894 C C . GLY A 1 489 ? 1.458 -1.506 0.946 1.00 97.94 489 GLY A C 1
ATOM 3895 O O . GLY A 1 489 ? 1.794 -2.061 1.995 1.00 97.94 489 GLY A O 1
ATOM 3896 N N . HIS A 1 490 ? 2.110 -1.663 -0.200 1.00 95.25 490 HIS A N 1
ATOM 3897 C CA . HIS A 1 490 ? 3.297 -2.492 -0.359 1.00 95.25 490 HIS A CA 1
ATOM 3898 C C . HIS A 1 490 ? 4.530 -1.644 -0.671 1.00 95.25 490 HIS A C 1
ATOM 3900 O O . HIS A 1 490 ? 4.425 -0.649 -1.394 1.00 95.25 490 HIS A O 1
ATOM 3906 N N . SER A 1 491 ? 5.706 -2.042 -0.174 1.00 90.62 491 SER A N 1
ATOM 3907 C CA . SER A 1 491 ? 6.971 -1.338 -0.433 1.00 90.62 491 SER A CA 1
ATOM 3908 C C . SER A 1 491 ? 6.890 0.140 -0.005 1.00 90.62 491 SER A C 1
ATOM 3910 O O . SER A 1 491 ? 6.462 0.421 1.116 1.00 90.62 491 SER A O 1
ATOM 3912 N N . LEU A 1 492 ? 7.215 1.102 -0.885 1.00 89.44 492 LEU A N 1
ATOM 3913 C CA . LEU A 1 492 ? 6.940 2.534 -0.664 1.00 89.44 492 LEU A CA 1
ATOM 3914 C C . LEU A 1 492 ? 5.494 2.787 -0.195 1.00 89.44 492 LEU A C 1
ATOM 3916 O O . LEU A 1 492 ? 5.271 3.610 0.690 1.00 89.44 492 LEU A O 1
ATOM 3920 N N . GLY A 1 493 ? 4.511 2.091 -0.768 1.00 94.44 493 GLY A N 1
ATOM 3921 C CA . GLY A 1 493 ? 3.110 2.242 -0.391 1.00 94.44 493 GLY A CA 1
ATOM 3922 C C . GLY A 1 493 ? 2.871 1.876 1.073 1.00 94.44 493 GLY A C 1
ATOM 3923 O O . GLY A 1 493 ? 2.061 2.513 1.732 1.00 94.44 493 GLY A O 1
ATOM 3924 N N . GLY A 1 494 ? 3.626 0.918 1.621 1.00 95.88 494 GLY A N 1
ATOM 3925 C CA . GLY A 1 494 ? 3.589 0.587 3.047 1.00 95.88 494 GLY A CA 1
ATOM 3926 C C . GLY A 1 494 ? 4.128 1.720 3.926 1.00 95.88 494 GLY A C 1
ATOM 3927 O O . GLY A 1 494 ? 3.568 2.004 4.982 1.00 95.88 494 GLY A O 1
ATOM 3928 N N . ALA A 1 495 ? 5.162 2.433 3.466 1.00 93.62 495 ALA A N 1
ATOM 3929 C CA . ALA A 1 495 ? 5.671 3.612 4.166 1.00 93.62 495 ALA A CA 1
ATOM 3930 C C . ALA A 1 495 ? 4.640 4.753 4.191 1.00 93.62 495 ALA A C 1
ATOM 3932 O O . ALA A 1 495 ? 4.372 5.335 5.244 1.00 93.62 495 ALA A O 1
ATOM 3933 N N . LEU A 1 496 ? 4.022 5.031 3.037 1.00 96.31 496 LEU A N 1
ATOM 3934 C CA . LEU A 1 496 ? 2.949 6.021 2.912 1.00 96.31 496 LEU A CA 1
ATOM 3935 C C . LEU A 1 496 ? 1.701 5.618 3.704 1.00 96.31 496 LEU A C 1
ATOM 3937 O O . LEU A 1 496 ? 1.032 6.485 4.263 1.00 96.31 496 LEU A O 1
ATOM 3941 N N . ALA A 1 497 ? 1.412 4.320 3.818 1.00 98.31 497 ALA A N 1
ATOM 3942 C CA . ALA A 1 497 ? 0.311 3.820 4.627 1.00 98.31 497 ALA A CA 1
ATOM 3943 C C . ALA A 1 497 ? 0.497 4.162 6.113 1.00 98.31 497 ALA A C 1
ATOM 3945 O O . ALA A 1 497 ? -0.387 4.760 6.719 1.00 98.31 497 ALA A O 1
ATOM 3946 N N . VAL A 1 498 ? 1.673 3.886 6.685 1.00 98.00 498 VAL A N 1
ATOM 3947 C CA . VAL A 1 498 ? 1.972 4.253 8.082 1.00 98.00 498 VAL A CA 1
ATOM 3948 C C . VAL A 1 498 ? 1.976 5.772 8.271 1.00 98.00 498 VAL A C 1
ATOM 3950 O O . VAL A 1 498 ? 1.407 6.271 9.240 1.00 98.00 498 VAL A O 1
ATOM 3953 N N . LEU A 1 499 ? 2.586 6.521 7.344 1.00 95.75 499 LEU A N 1
ATOM 3954 C CA . LEU A 1 499 ? 2.657 7.982 7.430 1.00 95.75 499 LEU A CA 1
ATOM 3955 C C . LEU A 1 499 ? 1.269 8.642 7.358 1.00 95.75 499 LEU A C 1
ATOM 3957 O O . LEU A 1 499 ? 0.985 9.556 8.128 1.00 95.75 499 LEU A O 1
ATOM 3961 N N . SER A 1 500 ? 0.401 8.170 6.463 1.00 97.19 500 SER A N 1
ATOM 3962 C CA . SER A 1 500 ? -0.967 8.686 6.332 1.00 97.19 500 SER A CA 1
ATOM 3963 C C . SER A 1 500 ? -1.872 8.253 7.486 1.00 97.19 500 SER A C 1
ATOM 3965 O O . SER A 1 500 ? -2.652 9.074 7.956 1.00 97.19 500 SER A O 1
ATOM 3967 N N . ALA A 1 501 ? -1.732 7.030 8.011 1.00 98.25 501 ALA A N 1
ATOM 3968 C CA . ALA A 1 501 ? -2.449 6.589 9.212 1.00 98.25 501 ALA A CA 1
ATOM 3969 C C . ALA A 1 501 ? -2.097 7.456 10.435 1.00 98.25 501 ALA A C 1
ATOM 3971 O O . ALA A 1 501 ? -2.987 7.896 11.165 1.00 98.25 501 ALA A O 1
ATOM 3972 N N . TYR A 1 502 ? -0.806 7.759 10.614 1.00 96.38 502 TYR A N 1
ATOM 3973 C CA . TYR A 1 502 ? -0.333 8.713 11.617 1.00 96.38 502 TYR A CA 1
ATOM 3974 C C . TYR A 1 502 ? -0.982 10.090 11.446 1.00 96.38 502 TYR A C 1
ATOM 3976 O O . TYR A 1 502 ? -1.541 10.622 12.400 1.00 96.38 502 TYR A O 1
ATOM 3984 N N . ASP A 1 503 ? -0.932 10.658 10.241 1.00 94.88 503 ASP A N 1
ATOM 3985 C CA . ASP A 1 503 ? -1.452 12.000 9.958 1.00 94.88 503 ASP A CA 1
ATOM 3986 C C . ASP A 1 503 ? -2.970 12.093 10.159 1.00 94.88 503 ASP A C 1
ATOM 3988 O O . ASP A 1 503 ? -3.462 13.059 10.734 1.00 94.88 503 ASP A O 1
ATOM 3992 N N . VAL A 1 504 ? -3.712 11.062 9.742 1.00 96.38 504 VAL A N 1
ATOM 3993 C CA . VAL A 1 504 ? -5.164 10.948 9.943 1.00 96.38 504 VAL A CA 1
ATOM 3994 C C . VAL A 1 504 ? -5.521 11.039 11.430 1.00 96.38 504 VAL A C 1
ATOM 3996 O O . VAL A 1 504 ? -6.424 11.791 11.807 1.00 96.38 504 VAL A O 1
ATOM 3999 N N . ALA A 1 505 ? -4.793 10.316 12.283 1.00 95.44 505 ALA A N 1
ATOM 4000 C CA . ALA A 1 505 ? -5.023 10.330 13.723 1.00 95.44 505 ALA A CA 1
ATOM 4001 C C . ALA A 1 505 ? -4.506 11.614 14.395 1.00 95.44 505 ALA A C 1
ATOM 4003 O O . ALA A 1 505 ? -5.193 12.189 15.238 1.00 95.44 505 ALA A O 1
ATOM 4004 N N . GLU A 1 506 ? -3.327 12.104 14.001 1.00 92.62 506 GLU A N 1
ATOM 4005 C CA . GLU A 1 506 ? -2.711 13.320 14.553 1.00 92.62 506 GLU A CA 1
ATOM 4006 C C . GLU A 1 506 ? -3.550 14.568 14.248 1.00 92.62 506 GLU A C 1
ATOM 4008 O O . GLU A 1 506 ? -3.719 15.437 15.103 1.00 92.62 506 GLU A O 1
ATOM 4013 N N . MET A 1 507 ? -4.123 14.649 13.043 1.00 90.81 507 MET A N 1
ATOM 4014 C CA . MET A 1 507 ? -5.019 15.736 12.645 1.00 90.81 507 MET A CA 1
ATOM 4015 C C . MET A 1 507 ? -6.440 15.579 13.198 1.00 90.81 507 MET A C 1
ATOM 4017 O O . MET A 1 507 ? -7.247 16.498 13.052 1.00 90.81 507 MET A O 1
ATOM 4021 N N . GLY A 1 508 ? -6.755 14.439 13.822 1.00 92.50 508 GLY A N 1
ATOM 4022 C CA . GLY A 1 508 ? -8.067 14.153 14.395 1.00 92.50 508 GLY A CA 1
ATOM 4023 C C . GLY A 1 508 ? -9.182 14.021 13.359 1.00 92.50 508 GLY A C 1
ATOM 4024 O O . GLY A 1 508 ? -10.346 14.186 13.712 1.00 92.50 508 GLY A O 1
ATOM 4025 N N . VAL A 1 509 ? -8.857 13.730 12.092 1.00 93.62 509 VAL A N 1
ATOM 4026 C CA . VAL A 1 509 ? -9.878 13.523 11.044 1.00 93.62 509 VAL A CA 1
ATOM 4027 C C . VAL A 1 509 ? -10.585 12.174 11.183 1.00 93.62 509 VAL A C 1
ATOM 4029 O O . VAL A 1 509 ? -11.612 11.954 10.555 1.00 93.62 509 VAL A O 1
ATOM 4032 N N . ASN A 1 510 ? -10.082 11.292 12.049 1.00 96.31 510 ASN A N 1
ATOM 4033 C CA . ASN A 1 510 ? -10.749 10.070 12.491 1.00 96.31 510 ASN A CA 1
ATOM 4034 C C . ASN A 1 510 ? -11.724 10.306 13.663 1.00 96.31 510 ASN A C 1
ATOM 4036 O O . ASN A 1 510 ? -11.949 9.401 14.465 1.00 96.31 510 ASN A O 1
ATOM 4040 N N . ARG A 1 511 ? -12.270 11.516 13.822 1.00 94.94 511 ARG A N 1
ATOM 4041 C CA . ARG A 1 511 ? -13.259 11.833 14.862 1.00 94.94 511 ARG A CA 1
ATOM 4042 C C . ARG A 1 511 ? -14.561 12.312 14.238 1.00 94.94 511 ARG A C 1
ATOM 4044 O O . ARG A 1 511 ? -14.546 13.148 13.339 1.00 94.94 511 ARG A O 1
ATOM 4051 N N . THR A 1 512 ? -15.676 11.785 14.731 1.00 92.88 512 THR A N 1
ATOM 4052 C CA . THR A 1 512 ? -17.022 12.194 14.297 1.00 92.88 512 THR A CA 1
ATOM 4053 C C . THR A 1 512 ? -17.402 13.549 14.891 1.00 92.88 512 THR A C 1
ATOM 4055 O O . THR A 1 512 ? -16.713 14.048 15.787 1.00 92.88 512 THR A O 1
ATOM 4058 N N . ARG A 1 513 ? -18.518 14.153 14.453 1.00 88.25 513 ARG A N 1
ATOM 4059 C CA . ARG A 1 513 ? -18.982 15.434 15.021 1.00 88.25 513 ARG A CA 1
ATOM 4060 C C . ARG A 1 513 ? -19.375 15.277 16.487 1.00 88.25 513 ARG A C 1
ATOM 4062 O O . ARG A 1 513 ? -19.139 16.180 17.282 1.00 88.25 513 ARG A O 1
ATOM 4069 N N . LYS A 1 514 ? -19.891 14.101 16.863 1.00 88.25 514 LYS A N 1
ATOM 4070 C CA . LYS A 1 514 ? -20.165 13.718 18.260 1.00 88.25 514 LYS A CA 1
ATOM 4071 C C . LYS A 1 514 ? -18.899 13.370 19.063 1.00 88.25 514 LYS A C 1
ATOM 4073 O O . LYS A 1 514 ? -18.996 13.021 20.235 1.00 88.25 514 LYS A O 1
ATOM 4078 N N . GLY A 1 515 ? -17.712 13.436 18.457 1.00 89.06 515 GLY A N 1
ATOM 4079 C CA . GLY A 1 515 ? -16.433 13.176 19.119 1.00 89.06 515 GLY A CA 1
ATOM 4080 C C . GLY A 1 515 ? -16.061 11.695 19.259 1.00 89.06 515 GLY A C 1
ATOM 4081 O O . GLY A 1 515 ? -15.058 11.398 19.917 1.00 89.06 515 GLY A O 1
ATOM 4082 N N . LYS A 1 516 ? -16.807 10.766 18.635 1.00 92.25 516 LYS A N 1
ATOM 4083 C CA . LYS A 1 516 ? -16.460 9.333 18.617 1.00 92.25 516 LYS A CA 1
ATOM 4084 C C . LYS A 1 516 ? -15.156 9.158 17.843 1.00 92.25 516 LYS A C 1
ATOM 4086 O O . LYS A 1 516 ? -15.014 9.668 16.733 1.00 92.25 516 LYS A O 1
ATOM 4091 N N . VAL A 1 517 ? -14.201 8.447 18.439 1.00 95.06 517 VAL A N 1
ATOM 4092 C CA . VAL A 1 517 ? -12.923 8.127 17.794 1.00 95.06 517 VAL A CA 1
ATOM 4093 C C . VAL A 1 517 ? -13.102 6.884 16.932 1.00 95.06 517 VAL A C 1
ATOM 4095 O O . VAL A 1 517 ? -13.527 5.838 17.419 1.00 95.06 517 VAL A O 1
ATOM 4098 N N . ILE A 1 518 ? -12.776 7.012 15.653 1.00 97.38 518 ILE A N 1
ATOM 4099 C CA . ILE A 1 518 ? -12.811 5.938 14.666 1.00 97.38 518 ILE A CA 1
ATOM 4100 C C . ILE A 1 518 ? -11.447 5.230 14.684 1.00 97.38 518 ILE A C 1
ATOM 4102 O O . ILE A 1 518 ? -10.417 5.913 14.602 1.00 97.38 518 ILE A O 1
ATOM 4106 N N . PRO A 1 519 ? -11.405 3.889 14.798 1.00 97.56 519 PRO A N 1
ATOM 4107 C CA . PRO A 1 519 ? -10.155 3.137 14.774 1.00 97.56 519 PRO A CA 1
ATOM 4108 C C . PRO A 1 519 ? -9.448 3.290 13.424 1.00 97.56 519 PRO A C 1
ATOM 4110 O O . PRO A 1 519 ? -10.084 3.245 12.367 1.00 97.56 519 PRO A O 1
ATOM 4113 N N . VAL A 1 520 ? -8.126 3.465 13.483 1.00 98.69 520 VAL A N 1
ATOM 4114 C CA . VAL A 1 520 ? -7.250 3.592 12.315 1.00 98.69 520 VAL A CA 1
ATOM 4115 C C . VAL A 1 520 ? -6.228 2.465 12.347 1.00 98.69 520 VAL A C 1
ATOM 4117 O O . VAL A 1 520 ? -5.456 2.357 13.304 1.00 98.69 520 VAL A O 1
ATOM 4120 N N . THR A 1 521 ? -6.186 1.676 11.280 1.00 98.81 521 THR A N 1
ATOM 4121 C CA . THR A 1 521 ? -5.312 0.503 11.183 1.00 98.81 521 THR A CA 1
ATOM 4122 C C . THR A 1 521 ? -4.540 0.519 9.880 1.00 98.81 521 THR A C 1
ATOM 4124 O O . THR A 1 521 ? -5.114 0.778 8.827 1.00 98.81 521 THR A O 1
ATOM 4127 N N . ALA A 1 522 ? -3.249 0.203 9.923 1.00 98.75 522 ALA A N 1
ATOM 4128 C CA . ALA A 1 522 ? -2.425 0.029 8.738 1.00 98.75 522 ALA A CA 1
ATOM 4129 C C . ALA A 1 522 ? -1.992 -1.434 8.563 1.00 98.75 522 ALA A C 1
ATOM 4131 O O . ALA A 1 522 ? -1.299 -1.985 9.419 1.00 98.75 522 ALA A O 1
ATOM 4132 N N . PHE A 1 523 ? -2.332 -2.035 7.423 1.00 98.75 523 PHE A N 1
ATOM 4133 C CA . PHE A 1 523 ? -1.805 -3.328 6.983 1.00 98.75 523 PHE A CA 1
ATOM 4134 C C . PHE A 1 523 ? -0.758 -3.099 5.902 1.00 98.75 523 PHE A C 1
ATOM 4136 O O . PHE A 1 523 ? -1.060 -2.605 4.818 1.00 98.75 523 PHE A O 1
ATOM 4143 N N . THR A 1 524 ? 0.495 -3.430 6.188 1.00 98.19 524 THR A N 1
ATOM 4144 C CA . THR A 1 524 ? 1.602 -3.142 5.267 1.00 98.19 524 THR A CA 1
ATOM 4145 C C . THR A 1 524 ? 2.327 -4.406 4.847 1.00 98.19 524 THR A C 1
ATOM 4147 O O . THR A 1 524 ? 2.472 -5.337 5.635 1.00 98.19 524 THR A O 1
ATOM 4150 N N . TYR A 1 525 ? 2.815 -4.414 3.608 1.00 97.31 525 TYR A N 1
ATOM 4151 C CA . TYR A 1 525 ? 3.459 -5.570 2.986 1.00 97.31 525 TYR A CA 1
ATOM 4152 C C . TYR A 1 525 ? 4.864 -5.170 2.536 1.00 97.31 525 TYR A C 1
ATOM 4154 O O . TYR A 1 525 ? 5.017 -4.267 1.713 1.00 97.31 525 TYR A O 1
ATOM 4162 N N . GLY A 1 526 ? 5.906 -5.770 3.114 1.00 91.62 526 GLY A N 1
ATOM 4163 C CA . GLY A 1 526 ? 7.297 -5.419 2.781 1.00 91.62 526 GLY A CA 1
ATOM 4164 C C . GLY A 1 526 ? 7.643 -3.932 2.998 1.00 91.62 526 GLY A C 1
ATOM 4165 O O . GLY A 1 526 ? 8.530 -3.394 2.340 1.00 91.62 526 GLY A O 1
ATOM 4166 N N . GLY A 1 527 ? 6.915 -3.222 3.867 1.00 90.19 527 GLY A N 1
ATOM 4167 C CA . GLY A 1 527 ? 7.118 -1.789 4.095 1.00 90.19 527 GLY A CA 1
ATOM 4168 C C . GLY A 1 527 ? 8.443 -1.485 4.821 1.00 90.19 527 GLY A C 1
ATOM 4169 O O . GLY A 1 527 ? 8.785 -2.194 5.774 1.00 90.19 527 GLY A O 1
ATOM 4170 N N . PRO A 1 528 ? 9.191 -0.435 4.424 1.00 88.50 528 PRO A N 1
ATOM 4171 C CA . PRO A 1 528 ? 10.403 -0.000 5.123 1.00 88.50 528 PRO A CA 1
ATOM 4172 C C . PRO A 1 528 ? 10.073 0.700 6.459 1.00 88.50 528 PRO A C 1
ATOM 4174 O O . PRO A 1 528 ? 8.917 0.996 6.768 1.00 88.50 528 PRO A O 1
ATOM 4177 N N . ARG A 1 529 ? 11.096 1.011 7.264 1.00 87.56 529 ARG A N 1
ATOM 4178 C CA . ARG A 1 529 ? 10.962 1.889 8.440 1.00 87.56 529 ARG A CA 1
ATOM 4179 C C . ARG A 1 529 ? 10.642 3.312 7.998 1.00 87.56 529 ARG A C 1
ATOM 4181 O O . ARG A 1 529 ? 11.242 3.822 7.059 1.00 87.56 529 ARG A O 1
ATOM 4188 N N . VAL A 1 530 ? 9.731 3.961 8.719 1.00 91.12 530 VAL A N 1
ATOM 4189 C CA . VAL A 1 530 ? 9.195 5.276 8.331 1.00 91.12 530 VAL A CA 1
ATOM 4190 C C . VAL A 1 530 ? 9.765 6.414 9.164 1.00 91.12 530 VAL A C 1
ATOM 4192 O O . VAL A 1 530 ? 9.959 7.504 8.639 1.00 91.12 530 VAL A O 1
ATOM 4195 N N . GLY A 1 531 ? 10.069 6.188 10.440 1.00 89.62 531 GLY A N 1
ATOM 4196 C CA . GLY A 1 531 ? 10.524 7.251 11.329 1.00 89.62 531 GLY A CA 1
ATOM 4197 C C . GLY A 1 531 ? 11.364 6.756 12.492 1.00 89.62 531 GLY A C 1
ATOM 4198 O O . GLY A 1 531 ? 11.761 5.590 12.549 1.00 89.62 531 GLY A O 1
ATOM 4199 N N . ASN A 1 532 ? 11.668 7.668 13.409 1.00 88.25 532 ASN A N 1
ATOM 4200 C CA . ASN A 1 532 ? 12.435 7.360 14.611 1.00 88.25 532 ASN A CA 1
ATOM 4201 C C . ASN A 1 532 ? 11.572 6.755 15.727 1.00 88.25 532 ASN A C 1
ATOM 4203 O O . ASN A 1 532 ? 10.361 6.593 15.606 1.00 88.25 532 ASN A O 1
ATOM 4207 N N . ILE A 1 533 ? 12.204 6.447 16.860 1.00 86.75 533 ILE A N 1
ATOM 4208 C CA . ILE A 1 533 ? 11.503 5.920 18.037 1.00 86.75 533 ILE A CA 1
ATOM 4209 C C . ILE A 1 533 ? 10.410 6.868 18.558 1.00 86.75 533 ILE A C 1
ATOM 4211 O O . ILE A 1 533 ? 9.351 6.406 18.958 1.00 86.75 533 ILE A O 1
ATOM 4215 N N . ARG A 1 534 ? 10.604 8.193 18.473 1.00 89.62 534 ARG A N 1
ATOM 4216 C CA . ARG A 1 534 ? 9.575 9.176 18.861 1.00 89.62 534 ARG A CA 1
ATOM 4217 C C . ARG A 1 534 ? 8.355 9.125 17.949 1.00 89.62 534 ARG A C 1
ATOM 4219 O O . ARG A 1 534 ? 7.233 9.265 18.419 1.00 89.62 534 ARG A O 1
ATOM 4226 N N . PHE A 1 535 ? 8.568 8.890 16.658 1.00 92.44 535 PHE A N 1
ATOM 4227 C CA . PHE A 1 535 ? 7.489 8.657 15.706 1.00 92.44 535 PHE A CA 1
ATOM 4228 C C . PHE A 1 535 ? 6.697 7.390 16.043 1.00 92.44 535 PHE A C 1
ATOM 4230 O O . PHE A 1 535 ? 5.471 7.448 16.085 1.00 92.44 535 PHE A O 1
ATOM 4237 N N . LYS A 1 536 ? 7.377 6.288 16.389 1.00 92.94 536 LYS A N 1
ATOM 4238 C CA . LYS A 1 536 ? 6.729 5.066 16.898 1.00 92.94 536 LYS A CA 1
ATOM 4239 C C . LYS A 1 536 ? 5.879 5.345 18.142 1.00 92.94 536 LYS A C 1
ATOM 4241 O O . LYS A 1 536 ? 4.676 5.107 18.113 1.00 92.94 536 LYS A O 1
ATOM 4246 N N . GLU A 1 537 ? 6.486 5.913 19.185 1.00 92.50 537 GLU A N 1
ATOM 4247 C CA . GLU A 1 537 ? 5.814 6.233 20.454 1.00 92.50 537 GLU A CA 1
ATOM 4248 C C . GLU A 1 537 ? 4.592 7.141 20.238 1.00 92.50 537 GLU A C 1
ATOM 4250 O O . GLU A 1 537 ? 3.562 6.994 20.898 1.00 92.50 537 GLU A O 1
ATOM 4255 N N . ARG A 1 538 ? 4.684 8.090 19.296 1.00 93.62 538 ARG A N 1
ATOM 4256 C CA . ARG A 1 538 ? 3.574 8.987 18.973 1.00 93.62 538 ARG A CA 1
ATOM 4257 C C . ARG A 1 538 ? 2.419 8.253 18.294 1.00 93.62 538 ARG A C 1
ATOM 4259 O O . ARG A 1 538 ? 1.282 8.494 18.684 1.00 93.62 538 ARG A O 1
ATOM 4266 N N . ILE A 1 539 ? 2.688 7.378 17.322 1.00 95.25 539 ILE A N 1
ATOM 4267 C CA . ILE A 1 539 ? 1.651 6.569 16.656 1.00 95.25 539 ILE A CA 1
ATOM 4268 C C . ILE A 1 539 ? 0.929 5.678 17.670 1.00 95.25 539 ILE A C 1
ATOM 4270 O O . ILE A 1 539 ? -0.301 5.660 17.699 1.00 95.25 539 ILE A O 1
ATOM 4274 N N . GLU A 1 540 ? 1.682 5.006 18.541 1.00 94.19 540 GLU A N 1
ATOM 4275 C CA . GLU A 1 540 ? 1.128 4.149 19.597 1.00 94.19 540 GLU A CA 1
ATOM 4276 C C . GLU A 1 540 ? 0.244 4.959 20.558 1.00 94.19 540 GLU A C 1
ATOM 4278 O O . GLU A 1 540 ? -0.880 4.561 20.862 1.00 94.19 540 GLU A O 1
ATOM 4283 N N . LYS A 1 541 ? 0.686 6.160 20.960 1.00 95.12 541 LYS A N 1
ATOM 4284 C CA . LYS A 1 541 ? -0.103 7.072 21.805 1.00 95.12 541 LYS A CA 1
ATOM 4285 C C . LYS A 1 541 ? -1.390 7.570 21.134 1.00 95.12 541 LYS A C 1
ATOM 4287 O O . LYS A 1 541 ? -2.352 7.883 21.832 1.00 95.12 541 LYS A O 1
ATOM 4292 N N . LEU A 1 542 ? -1.410 7.676 19.806 1.00 94.75 542 LEU A N 1
ATOM 4293 C CA . LEU A 1 542 ? -2.604 8.041 19.037 1.00 94.75 542 LEU A CA 1
ATOM 4294 C C . LEU A 1 542 ? -3.593 6.876 18.879 1.00 94.75 542 LEU A C 1
ATOM 4296 O O . LEU A 1 542 ? -4.698 7.095 18.387 1.00 94.75 542 LEU A O 1
ATOM 4300 N N . GLY A 1 543 ? -3.220 5.661 19.294 1.00 96.12 543 GLY A N 1
ATOM 4301 C CA . GLY A 1 543 ? -4.058 4.467 19.181 1.00 96.12 543 GLY A CA 1
ATOM 4302 C C . GLY A 1 543 ? -4.135 3.894 17.765 1.00 96.12 543 GLY A C 1
ATOM 4303 O O . GLY A 1 543 ? -5.030 3.102 17.481 1.00 96.12 543 GLY A O 1
ATOM 4304 N N . VAL A 1 544 ? -3.226 4.289 16.869 1.00 98.12 544 VAL A N 1
ATOM 4305 C CA . VAL A 1 544 ? -3.144 3.729 15.514 1.00 98.12 544 VAL A CA 1
ATOM 4306 C C . VAL A 1 544 ? -2.505 2.346 15.587 1.00 98.12 544 VAL A C 1
ATOM 4308 O O . VAL A 1 544 ? -1.420 2.184 16.149 1.00 98.12 544 VAL A O 1
ATOM 4311 N N . LYS A 1 545 ? -3.153 1.354 14.978 1.00 98.38 545 LYS A N 1
ATOM 4312 C CA . LYS A 1 545 ? -2.662 -0.026 14.932 1.00 98.38 545 LYS A CA 1
ATOM 4313 C C . LYS A 1 545 ? -1.931 -0.278 13.620 1.00 98.38 545 LYS A C 1
ATOM 4315 O O . LYS A 1 545 ? -2.370 0.164 12.563 1.00 98.38 545 LYS A O 1
ATOM 4320 N N . VAL A 1 546 ? -0.797 -0.974 13.661 1.00 98.56 546 VAL A N 1
ATOM 4321 C CA . VAL A 1 546 ? -0.012 -1.297 12.459 1.00 98.56 546 VAL A CA 1
ATOM 4322 C C . VAL A 1 546 ? 0.383 -2.768 12.497 1.00 98.56 546 VAL A C 1
ATOM 4324 O O . VAL A 1 546 ? 1.037 -3.189 13.446 1.00 98.56 546 VAL A O 1
ATOM 4327 N N . LEU A 1 547 ? 0.028 -3.530 11.461 1.00 98.50 547 LEU A N 1
ATOM 4328 C CA . LEU A 1 547 ? 0.502 -4.898 11.256 1.00 98.50 547 LEU A CA 1
ATOM 4329 C C . LEU A 1 547 ? 1.328 -4.971 9.972 1.00 98.50 547 LEU A C 1
ATOM 4331 O O . LEU A 1 547 ? 0.918 -4.532 8.892 1.00 98.50 547 LEU A O 1
ATOM 4335 N N . ARG A 1 548 ? 2.538 -5.508 10.110 1.00 97.88 548 ARG A N 1
ATOM 4336 C CA . ARG A 1 548 ? 3.555 -5.575 9.061 1.00 97.88 548 ARG A CA 1
ATOM 4337 C C . ARG A 1 548 ? 3.749 -7.018 8.627 1.00 97.88 548 ARG A C 1
ATOM 4339 O O . ARG A 1 548 ? 4.340 -7.810 9.358 1.00 97.88 548 ARG A O 1
ATOM 4346 N N . VAL A 1 549 ? 3.300 -7.337 7.421 1.00 97.81 549 VAL A N 1
ATOM 4347 C CA . VAL A 1 549 ? 3.546 -8.620 6.764 1.00 97.81 549 VAL A CA 1
ATOM 4348 C C . VAL A 1 549 ? 4.883 -8.546 6.036 1.00 97.81 549 VAL A C 1
ATOM 4350 O O . VAL A 1 549 ? 5.082 -7.710 5.150 1.00 97.81 549 VAL A O 1
ATOM 4353 N N . VAL A 1 550 ? 5.828 -9.396 6.430 1.00 93.69 550 VAL A N 1
ATOM 4354 C CA . VAL A 1 550 ? 7.219 -9.313 5.966 1.00 93.69 550 VAL A CA 1
ATOM 4355 C C . VAL A 1 550 ? 7.732 -10.693 5.590 1.00 93.69 550 VAL A C 1
ATOM 4357 O O . VAL A 1 550 ? 7.589 -11.633 6.360 1.00 93.69 550 VAL A O 1
ATOM 4360 N N . ASN A 1 551 ? 8.397 -10.803 4.441 1.00 91.62 551 ASN A N 1
ATOM 4361 C CA . ASN A 1 551 ? 9.196 -11.980 4.113 1.00 91.62 551 ASN A CA 1
ATOM 4362 C C . ASN A 1 551 ? 10.540 -11.875 4.848 1.00 91.62 551 ASN A C 1
ATOM 4364 O O . ASN A 1 551 ? 11.225 -10.860 4.733 1.00 91.62 551 ASN A O 1
ATOM 4368 N N . GLU A 1 552 ? 10.953 -12.902 5.586 1.00 88.31 552 GLU A N 1
ATOM 4369 C CA . GLU A 1 552 ? 12.189 -12.886 6.386 1.00 88.31 552 GLU A CA 1
ATOM 4370 C C . GLU A 1 552 ? 13.449 -12.586 5.552 1.00 88.31 552 GLU A C 1
ATOM 4372 O O . GLU A 1 552 ? 14.435 -12.019 6.049 1.00 88.31 552 GLU A O 1
ATOM 4377 N N . HIS A 1 553 ? 13.392 -12.903 4.259 1.00 82.81 553 HIS A N 1
ATOM 4378 C CA . HIS A 1 553 ? 14.461 -12.681 3.291 1.00 82.81 553 HIS A CA 1
ATOM 4379 C C . HIS A 1 553 ? 14.363 -11.344 2.541 1.00 82.81 553 HIS A C 1
ATOM 4381 O O . HIS A 1 553 ? 15.261 -11.014 1.769 1.00 82.81 553 HIS A O 1
ATOM 4387 N N . ASP A 1 554 ? 13.323 -10.546 2.787 1.00 81.12 554 ASP A N 1
ATOM 4388 C CA . ASP A 1 554 ? 13.194 -9.203 2.230 1.00 81.12 554 ASP A CA 1
ATOM 4389 C C . ASP A 1 554 ? 14.141 -8.220 2.946 1.00 81.12 554 ASP A C 1
ATOM 4391 O O . ASP A 1 554 ? 14.170 -8.099 4.177 1.00 81.12 554 ASP A O 1
ATOM 4395 N N . VAL A 1 555 ? 14.960 -7.516 2.163 1.00 69.12 555 VAL A N 1
ATOM 4396 C CA . VAL A 1 555 ? 15.913 -6.507 2.652 1.00 69.12 555 VAL A CA 1
ATOM 4397 C C . VAL A 1 555 ? 15.263 -5.125 2.748 1.00 69.12 555 VAL A C 1
ATOM 4399 O O . VAL A 1 555 ? 15.694 -4.316 3.571 1.00 69.12 555 VAL A O 1
ATOM 4402 N N . VAL A 1 556 ? 14.198 -4.852 1.985 1.00 65.88 556 VAL A N 1
ATOM 4403 C CA . VAL A 1 556 ? 13.473 -3.570 2.023 1.00 65.88 556 VAL A CA 1
ATOM 4404 C C . VAL A 1 556 ? 12.864 -3.339 3.390 1.00 65.88 556 VAL A C 1
ATOM 4406 O O . VAL A 1 556 ? 13.077 -2.289 3.994 1.00 65.88 556 VAL A O 1
ATOM 4409 N N . ALA A 1 557 ? 12.204 -4.362 3.928 1.00 66.12 557 ALA A N 1
ATOM 4410 C CA . ALA A 1 557 ? 11.636 -4.332 5.267 1.00 66.12 557 ALA A CA 1
ATOM 4411 C C . ALA A 1 557 ? 12.692 -4.135 6.374 1.00 66.12 557 ALA A C 1
ATOM 4413 O O . ALA A 1 557 ? 12.341 -3.907 7.523 1.00 66.12 557 ALA A O 1
ATOM 4414 N N . LYS A 1 558 ? 13.994 -4.207 6.065 1.00 66.69 558 LYS A N 1
ATOM 4415 C CA . LYS A 1 558 ? 15.095 -3.964 7.013 1.00 66.69 558 LYS A CA 1
ATOM 4416 C C . LYS A 1 558 ? 15.724 -2.576 6.854 1.00 66.69 558 LYS A C 1
ATOM 4418 O O . LYS A 1 558 ? 16.658 -2.271 7.596 1.00 66.69 558 LYS A O 1
ATOM 4423 N N . SER A 1 559 ? 15.225 -1.749 5.936 1.00 58.16 559 SER A N 1
ATOM 4424 C CA . SER A 1 559 ? 15.718 -0.405 5.605 1.00 58.16 559 SER A CA 1
ATOM 4425 C C . SER A 1 559 ? 14.721 0.684 6.038 1.00 58.16 559 SER A C 1
ATOM 4427 O O . SER A 1 559 ? 13.532 0.378 6.109 1.00 58.16 559 SER A O 1
ATOM 4429 N N . PRO A 1 560 ? 15.137 1.942 6.295 1.00 53.97 560 PRO A N 1
ATOM 4430 C CA . PRO A 1 560 ? 16.507 2.417 6.545 1.00 53.97 560 PRO A CA 1
ATOM 4431 C C . PRO A 1 560 ? 17.081 1.926 7.886 1.00 53.97 560 PRO A C 1
ATOM 4433 O O . PRO A 1 560 ? 16.340 1.474 8.758 1.00 53.97 560 PRO A O 1
ATOM 4436 N N . GLY A 1 561 ? 18.404 1.999 8.077 1.00 50.31 561 GLY A N 1
ATOM 4437 C CA . GLY A 1 561 ? 19.050 1.688 9.369 1.00 50.31 561 GLY A CA 1
ATOM 4438 C C . GLY A 1 561 ? 19.525 0.235 9.559 1.00 50.31 561 GLY A C 1
ATOM 4439 O O . GLY A 1 561 ? 19.268 -0.380 10.595 1.00 50.31 561 GLY A O 1
ATOM 4440 N N . LEU A 1 562 ? 20.255 -0.330 8.586 1.00 48.97 562 LEU A N 1
ATOM 4441 C CA . LEU A 1 562 ? 20.782 -1.709 8.651 1.00 48.97 562 LEU A CA 1
ATOM 4442 C C . LEU A 1 562 ? 21.694 -2.000 9.871 1.00 48.97 562 LEU A C 1
ATOM 4444 O O . LEU A 1 562 ? 21.794 -3.159 10.266 1.00 48.97 562 LEU A O 1
ATOM 4448 N N . PHE A 1 563 ? 22.328 -0.987 10.483 1.00 37.91 563 PHE A N 1
ATOM 4449 C CA . PHE A 1 563 ? 23.291 -1.166 11.590 1.00 37.91 563 PHE A CA 1
ATOM 4450 C C . PHE A 1 563 ? 22.873 -0.576 12.949 1.00 37.91 563 PHE A C 1
ATOM 4452 O O . PHE A 1 563 ? 23.353 -1.053 13.973 1.00 37.91 563 PHE A O 1
ATOM 4459 N N . LEU A 1 564 ? 21.999 0.438 12.984 1.00 44.66 564 LEU A N 1
ATOM 4460 C CA . LEU A 1 564 ? 21.467 1.047 14.213 1.00 44.66 564 LEU A CA 1
ATOM 4461 C C . LEU A 1 564 ? 19.939 0.982 14.158 1.00 44.66 564 LEU A C 1
ATOM 4463 O O . LEU A 1 564 ? 19.289 1.828 13.548 1.00 44.66 564 LEU A O 1
ATOM 4467 N N . ASN A 1 565 ? 19.382 -0.070 14.746 1.00 51.06 565 ASN A N 1
ATOM 4468 C CA . ASN A 1 565 ? 17.945 -0.329 14.795 1.00 51.06 565 ASN A CA 1
ATOM 4469 C C . ASN A 1 565 ? 17.545 -0.870 16.174 1.00 51.06 565 ASN A C 1
ATOM 4471 O O . ASN A 1 565 ? 18.384 -1.036 17.054 1.00 51.06 565 ASN A O 1
ATOM 4475 N N . GLU A 1 566 ? 16.262 -1.183 16.341 1.00 51.78 566 GLU A N 1
ATOM 4476 C CA . GLU A 1 566 ? 15.638 -1.688 17.575 1.00 51.78 566 GLU A CA 1
ATOM 4477 C C . GLU A 1 566 ? 16.299 -2.935 18.187 1.00 51.78 566 GLU A C 1
ATOM 4479 O O . GLU A 1 566 ? 16.055 -3.237 19.350 1.00 51.78 566 GLU A O 1
ATOM 4484 N N . ARG A 1 567 ? 17.135 -3.665 17.433 1.00 46.34 567 ARG A N 1
ATOM 4485 C CA . ARG A 1 567 ? 17.901 -4.814 17.946 1.00 46.34 567 ARG A CA 1
ATOM 4486 C C . ARG A 1 567 ? 19.184 -4.401 18.674 1.00 46.34 567 ARG A C 1
ATOM 4488 O O . ARG A 1 567 ? 19.853 -5.254 19.253 1.00 46.34 567 ARG A O 1
ATOM 4495 N N . ALA A 1 568 ? 19.559 -3.125 18.627 1.00 49.78 568 ALA A N 1
ATOM 4496 C CA . ALA A 1 568 ? 20.685 -2.599 19.382 1.00 49.78 568 ALA A CA 1
ATOM 4497 C C . ALA A 1 568 ? 20.343 -2.517 20.886 1.00 49.78 568 ALA A C 1
ATOM 4499 O O . ALA A 1 568 ? 19.195 -2.236 21.237 1.00 49.78 568 ALA A O 1
ATOM 4500 N N . PRO A 1 569 ? 21.319 -2.720 21.793 1.00 54.53 569 PRO A N 1
ATOM 4501 C CA . PRO A 1 569 ? 21.082 -2.665 23.234 1.00 54.53 569 PRO A CA 1
ATOM 4502 C C . PRO A 1 569 ? 20.378 -1.371 23.661 1.00 54.53 569 PRO A C 1
ATOM 4504 O O . PRO A 1 569 ? 20.735 -0.282 23.209 1.00 54.53 569 PRO A O 1
ATOM 4507 N N . GLN A 1 570 ? 19.417 -1.463 24.581 1.00 50.81 570 GLN A N 1
ATOM 4508 C CA . GLN A 1 570 ? 18.553 -0.338 24.968 1.00 50.81 570 GLN A CA 1
ATOM 4509 C C . GLN A 1 570 ? 19.330 0.863 25.545 1.00 50.81 570 GLN A C 1
ATOM 4511 O O . GLN A 1 570 ? 18.936 2.013 25.351 1.00 50.81 570 GLN A O 1
ATOM 4516 N N . ALA A 1 571 ? 20.480 0.613 26.182 1.00 53.84 571 ALA A N 1
ATOM 4517 C CA . ALA A 1 571 ? 21.416 1.653 26.618 1.00 53.84 571 ALA A CA 1
ATOM 4518 C C . ALA A 1 571 ? 22.059 2.407 25.435 1.00 53.84 571 ALA A C 1
ATOM 4520 O O . ALA A 1 571 ? 22.165 3.632 25.468 1.00 53.84 571 ALA A O 1
ATOM 4521 N N . LEU A 1 572 ? 22.418 1.695 24.360 1.00 53.62 572 LEU A N 1
ATOM 4522 C CA . LEU A 1 572 ? 22.953 2.280 23.129 1.00 53.62 572 LEU A CA 1
ATOM 4523 C C . LEU A 1 572 ? 21.868 3.062 22.379 1.00 53.62 572 LEU A C 1
ATOM 4525 O O . LEU A 1 572 ? 22.141 4.150 21.891 1.00 53.62 572 LEU A O 1
ATOM 4529 N N . MET A 1 573 ? 20.627 2.565 22.353 1.00 54.06 573 MET A N 1
ATOM 4530 C CA . MET A 1 573 ? 19.487 3.266 21.745 1.00 54.06 573 MET A CA 1
ATOM 4531 C C . MET A 1 573 ? 19.118 4.559 22.485 1.00 54.06 573 MET A C 1
ATOM 4533 O O . MET A 1 573 ? 18.779 5.547 21.839 1.00 54.06 573 MET A O 1
ATOM 4537 N N . LYS A 1 574 ? 19.235 4.605 23.821 1.00 53.66 574 LYS A N 1
ATOM 4538 C CA . LYS A 1 574 ? 19.048 5.849 24.593 1.00 53.66 574 LYS A CA 1
ATOM 4539 C C . LYS A 1 574 ? 20.145 6.884 24.317 1.00 53.66 574 LYS A C 1
ATOM 4541 O O . LYS A 1 574 ? 19.835 8.067 24.225 1.00 53.66 574 LYS A O 1
ATOM 4546 N N . LEU A 1 575 ? 21.395 6.449 24.139 1.00 51.53 575 LEU A N 1
ATOM 4547 C CA . LEU A 1 575 ? 22.524 7.326 23.787 1.00 51.53 575 LEU A CA 1
ATOM 4548 C C . LEU A 1 575 ? 22.490 7.775 22.315 1.00 51.53 575 LEU A C 1
ATOM 4550 O O . LEU A 1 575 ? 22.846 8.907 22.001 1.00 51.53 575 LEU A O 1
ATOM 4554 N N . ALA A 1 576 ? 22.035 6.904 21.415 1.00 48.16 576 ALA A N 1
ATOM 4555 C CA . ALA A 1 576 ? 21.960 7.145 19.976 1.00 48.16 576 ALA A CA 1
ATOM 4556 C C . ALA A 1 576 ? 20.617 7.738 19.518 1.00 48.16 576 ALA A C 1
ATOM 4558 O O . ALA A 1 576 ? 20.498 8.120 18.358 1.00 48.16 576 ALA A O 1
ATOM 4559 N N . GLY A 1 577 ? 19.605 7.845 20.386 1.00 44.25 577 GLY A N 1
ATOM 4560 C CA . GLY A 1 577 ? 18.258 8.319 20.032 1.00 44.25 577 GLY A CA 1
ATOM 4561 C C . GLY A 1 577 ? 18.207 9.753 19.489 1.00 44.25 577 GLY A C 1
ATOM 4562 O O . GLY A 1 577 ? 17.241 10.124 18.825 1.00 44.25 577 GLY A O 1
ATOM 4563 N N . GLY A 1 578 ? 19.259 10.545 19.728 1.00 46.53 578 GLY A N 1
ATOM 4564 C CA . GLY A 1 578 ? 19.452 11.872 19.134 1.00 46.53 578 GLY A CA 1
ATOM 4565 C C . GLY A 1 578 ? 20.140 11.876 17.762 1.00 46.53 578 GLY A C 1
ATOM 4566 O O . GLY A 1 578 ? 20.172 12.918 17.108 1.00 46.53 578 GLY A O 1
ATOM 4567 N N . LEU A 1 579 ? 20.691 10.746 17.306 1.00 53.47 579 LEU A N 1
ATOM 4568 C CA . LEU A 1 579 ? 21.387 10.654 16.025 1.00 53.47 579 LEU A CA 1
ATOM 4569 C C . LEU A 1 579 ? 20.382 10.530 14.861 1.00 53.47 579 LEU A C 1
ATOM 4571 O O . LEU A 1 579 ? 19.396 9.798 14.971 1.00 53.47 579 LEU A O 1
ATOM 4575 N N . PRO A 1 580 ? 20.632 11.190 13.715 1.00 48.19 580 PRO A N 1
ATOM 4576 C CA . PRO A 1 580 ? 19.696 11.249 12.584 1.00 48.19 580 PRO A CA 1
ATOM 4577 C C . PRO A 1 580 ? 19.476 9.916 11.841 1.00 48.19 580 PRO A C 1
ATOM 4579 O O . PRO A 1 580 ? 18.695 9.882 10.894 1.00 48.19 580 PRO A O 1
ATOM 4582 N N . TRP A 1 581 ? 20.120 8.832 12.283 1.00 52.28 581 TRP A N 1
ATOM 4583 C CA . TRP A 1 581 ? 20.170 7.520 11.622 1.00 52.28 581 TRP A CA 1
ATOM 4584 C C . TRP A 1 581 ? 19.366 6.424 12.348 1.00 52.28 581 TRP A C 1
ATOM 4586 O O . TRP A 1 581 ? 19.379 5.271 11.922 1.00 52.28 581 TRP A O 1
ATOM 4596 N N . CYS A 1 582 ? 18.708 6.748 13.467 1.00 66.44 582 CYS A N 1
ATOM 4597 C CA . CYS A 1 582 ? 17.984 5.774 14.288 1.00 66.44 582 CYS A CA 1
ATOM 4598 C C . CYS A 1 582 ? 16.528 5.639 13.832 1.00 66.44 582 CYS A C 1
ATOM 4600 O O . CYS A 1 582 ? 15.659 6.410 14.247 1.00 66.44 582 CYS A O 1
ATOM 4602 N N . TYR A 1 583 ? 16.267 4.632 13.002 1.00 75.06 583 TYR A N 1
ATOM 4603 C CA . TYR A 1 583 ? 14.927 4.280 12.538 1.00 75.06 583 TYR A CA 1
ATOM 4604 C C . TYR A 1 583 ? 14.325 3.161 13.390 1.00 75.06 583 TYR A C 1
ATOM 4606 O O . TYR A 1 583 ? 15.021 2.232 13.803 1.00 75.06 583 TYR A O 1
ATOM 4614 N N . SER A 1 584 ? 13.013 3.227 13.600 1.00 81.94 584 SER A N 1
ATOM 4615 C CA . SER A 1 584 ? 12.237 2.206 14.299 1.00 81.94 584 SER A CA 1
ATOM 4616 C C . SER A 1 584 ? 11.053 1.778 13.443 1.00 81.94 584 SER A C 1
ATOM 4618 O O . SER A 1 584 ? 10.399 2.597 12.796 1.00 81.94 584 SER A O 1
ATOM 4620 N N . HIS A 1 585 ? 10.763 0.485 13.439 1.00 87.31 585 HIS A N 1
ATOM 4621 C CA . HIS A 1 585 ? 9.479 -0.016 12.998 1.00 87.31 585 HIS A CA 1
ATOM 4622 C C . HIS A 1 585 ? 8.380 0.364 13.979 1.00 87.31 585 HIS A C 1
ATOM 4624 O O . HIS A 1 585 ? 8.619 0.590 15.166 1.00 87.31 585 HIS A O 1
ATOM 4630 N N . VAL A 1 586 ? 7.167 0.393 13.440 1.00 90.00 586 VAL A N 1
ATOM 4631 C CA . VAL A 1 586 ? 5.935 0.685 14.157 1.00 90.00 586 VAL A CA 1
ATOM 4632 C C . VAL A 1 586 ? 5.026 -0.535 14.053 1.00 90.00 586 VAL A C 1
ATOM 4634 O O . VAL A 1 586 ? 4.904 -1.111 12.968 1.00 90.00 586 VAL A O 1
ATOM 4637 N N . GLY A 1 587 ? 4.435 -0.925 15.180 1.00 91.88 587 GLY A N 1
ATOM 4638 C CA . GLY A 1 587 ? 3.491 -2.034 15.289 1.00 91.88 587 GLY A CA 1
ATOM 4639 C C . GLY A 1 587 ? 4.062 -3.439 15.081 1.00 91.88 587 GLY A C 1
ATOM 4640 O O . GLY A 1 587 ? 5.279 -3.655 14.946 1.00 91.88 587 GLY A O 1
ATOM 4641 N N . GLU A 1 588 ? 3.136 -4.391 15.043 1.00 95.56 588 GLU A N 1
ATOM 4642 C CA . GLU A 1 588 ? 3.380 -5.828 15.117 1.00 95.56 588 GLU A CA 1
ATOM 4643 C C . GLU A 1 588 ? 3.866 -6.411 13.791 1.00 95.56 588 GLU A C 1
ATOM 4645 O O . GLU A 1 588 ? 3.524 -5.942 12.703 1.00 95.56 588 GLU A O 1
ATOM 4650 N N . MET A 1 589 ? 4.713 -7.437 13.875 1.00 94.56 589 MET A N 1
ATOM 4651 C CA . MET A 1 589 ? 5.309 -8.091 12.710 1.00 94.56 589 MET A CA 1
ATOM 4652 C C . MET A 1 589 ? 4.773 -9.510 12.561 1.00 94.56 589 MET A C 1
ATOM 4654 O O . MET A 1 589 ? 4.938 -10.330 13.461 1.00 94.56 589 MET A O 1
ATOM 4658 N N . LEU A 1 590 ? 4.253 -9.813 11.375 1.00 96.50 590 LEU A N 1
ATOM 4659 C CA . LEU A 1 590 ? 3.963 -11.164 10.918 1.00 96.50 590 LEU A CA 1
ATOM 4660 C C . LEU A 1 590 ? 5.075 -11.611 9.951 1.00 96.50 590 LEU A C 1
ATOM 4662 O O . LEU A 1 590 ? 5.055 -11.225 8.775 1.00 96.50 590 LEU A O 1
ATOM 4666 N N . PRO A 1 591 ? 6.076 -12.375 10.429 1.00 94.69 591 PRO A N 1
ATOM 4667 C CA . PRO A 1 591 ? 7.134 -12.893 9.578 1.00 94.69 591 PRO A CA 1
ATOM 4668 C C . PRO A 1 591 ? 6.642 -14.106 8.782 1.00 94.69 591 PRO A C 1
ATOM 4670 O O . PRO A 1 591 ? 6.074 -15.048 9.333 1.00 94.69 591 PRO A O 1
ATOM 4673 N N . LEU A 1 592 ? 6.905 -14.088 7.483 1.00 94.81 592 LEU A N 1
ATOM 4674 C CA . LEU A 1 592 ? 6.657 -15.180 6.553 1.00 94.81 592 LEU A CA 1
ATOM 4675 C C . LEU A 1 592 ? 7.977 -15.611 5.929 1.00 94.81 592 LEU A C 1
ATOM 4677 O O . LEU A 1 592 ? 8.872 -14.799 5.709 1.00 94.81 592 LEU A O 1
ATOM 4681 N N . ASP A 1 593 ? 8.084 -16.888 5.599 1.00 92.38 593 ASP A N 1
ATOM 4682 C CA . ASP A 1 593 ? 9.288 -17.446 5.000 1.00 92.38 593 ASP A CA 1
ATOM 4683 C C . ASP A 1 593 ? 8.926 -18.125 3.682 1.00 92.38 593 ASP A C 1
ATOM 4685 O O . ASP A 1 593 ? 8.223 -19.139 3.650 1.00 92.38 593 ASP A O 1
ATOM 4689 N N . HIS A 1 594 ? 9.407 -17.539 2.586 1.00 91.81 594 HIS A N 1
ATOM 4690 C CA . HIS A 1 594 ? 9.137 -18.043 1.249 1.00 91.81 594 HIS A CA 1
ATOM 4691 C C . HIS A 1 594 ? 9.758 -19.418 0.981 1.00 91.81 594 HIS A C 1
ATOM 4693 O O . HIS A 1 594 ? 9.227 -20.165 0.159 1.00 91.81 594 HIS A O 1
ATOM 4699 N N . GLN A 1 595 ? 10.825 -19.786 1.697 1.00 90.88 595 GLN A N 1
ATOM 4700 C CA . GLN A 1 595 ? 11.491 -21.080 1.544 1.00 90.88 595 GLN A CA 1
ATOM 4701 C C . GLN A 1 595 ? 10.614 -22.244 2.020 1.00 90.88 595 GLN A C 1
ATOM 4703 O O . GLN A 1 595 ? 10.825 -23.383 1.607 1.00 90.88 595 GLN A O 1
ATOM 4708 N N . LYS A 1 596 ? 9.593 -21.967 2.842 1.00 91.75 596 LYS A N 1
ATOM 4709 C CA . LYS A 1 596 ? 8.618 -22.968 3.305 1.00 91.75 596 LYS A CA 1
ATOM 4710 C C . LYS A 1 596 ? 7.569 -23.318 2.257 1.00 91.75 596 LYS A C 1
ATOM 4712 O O . LYS A 1 596 ? 6.869 -24.316 2.411 1.00 91.75 596 LYS A O 1
ATOM 4717 N N . SER A 1 597 ? 7.427 -22.510 1.208 1.00 94.06 597 SER A N 1
ATOM 4718 C CA . SER A 1 597 ? 6.439 -22.775 0.173 1.00 94.06 597 SER A CA 1
ATOM 4719 C C . SER A 1 597 ? 6.955 -23.823 -0.817 1.00 94.06 597 SER A C 1
ATOM 4721 O O . SER A 1 597 ? 8.003 -23.619 -1.434 1.00 94.06 597 SER A O 1
ATOM 4723 N N . PRO A 1 598 ? 6.213 -24.915 -1.073 1.00 93.19 598 PRO A N 1
ATOM 4724 C CA . PRO A 1 598 ? 6.605 -25.888 -2.087 1.00 93.19 598 PRO A CA 1
ATOM 4725 C C . PRO A 1 598 ? 6.485 -25.324 -3.511 1.00 93.19 598 PRO A C 1
ATOM 4727 O O . PRO A 1 598 ? 7.061 -25.906 -4.430 1.00 93.19 598 PRO A O 1
ATOM 4730 N N . PHE A 1 599 ? 5.798 -24.189 -3.690 1.00 94.31 599 PHE A N 1
ATOM 4731 C CA . PHE A 1 599 ? 5.539 -23.560 -4.986 1.00 94.31 599 PHE A CA 1
ATOM 4732 C C . PHE A 1 599 ? 6.658 -22.620 -5.451 1.00 94.31 599 PHE A C 1
ATOM 4734 O O . PHE A 1 599 ? 6.876 -22.468 -6.652 1.00 94.31 599 PHE A O 1
ATOM 4741 N N . LEU A 1 600 ? 7.369 -21.986 -4.514 1.00 92.75 600 LEU A N 1
ATOM 4742 C CA . LEU A 1 600 ? 8.319 -20.911 -4.809 1.00 92.75 600 LEU A CA 1
ATOM 4743 C C . LEU A 1 600 ? 9.744 -21.439 -4.994 1.00 92.75 600 LEU A C 1
ATOM 4745 O O . LEU A 1 600 ? 10.160 -22.408 -4.353 1.00 92.75 600 LEU A O 1
ATOM 4749 N N . LYS A 1 601 ? 10.516 -20.799 -5.875 1.00 88.31 601 LYS A N 1
ATOM 4750 C CA . LYS A 1 601 ? 11.946 -21.079 -6.038 1.00 88.31 601 LYS A CA 1
ATOM 4751 C C . LYS A 1 601 ? 12.687 -20.702 -4.736 1.00 88.31 601 LYS A C 1
ATOM 4753 O O . LYS A 1 601 ? 12.362 -19.683 -4.133 1.00 88.31 601 LYS A O 1
ATOM 4758 N N . PRO A 1 602 ? 13.721 -21.451 -4.308 1.00 80.12 602 PRO A N 1
ATOM 4759 C CA . PRO A 1 602 ? 14.515 -21.131 -3.111 1.00 80.12 602 PRO A CA 1
ATOM 4760 C C . PRO A 1 602 ? 15.515 -19.971 -3.343 1.00 80.12 602 PRO A C 1
ATOM 4762 O O . PRO A 1 602 ? 16.629 -19.972 -2.824 1.00 80.12 602 PRO A O 1
ATOM 4765 N N . THR A 1 603 ? 15.171 -19.007 -4.198 1.00 67.31 603 THR A N 1
ATOM 4766 C CA . THR A 1 603 ? 16.098 -18.028 -4.781 1.00 67.31 603 THR A CA 1
ATOM 4767 C C . THR A 1 603 ? 16.454 -16.874 -3.844 1.00 67.31 603 THR A C 1
ATOM 4769 O O . THR A 1 603 ? 15.612 -16.349 -3.128 1.00 67.31 603 THR A O 1
ATOM 4772 N N . VAL A 1 604 ? 17.701 -16.393 -3.939 1.00 56.19 604 VAL A N 1
ATOM 4773 C CA . VAL A 1 604 ? 18.237 -15.231 -3.192 1.00 56.19 604 VAL A CA 1
ATOM 4774 C C . VAL A 1 604 ? 17.992 -13.898 -3.932 1.00 56.19 604 VAL A C 1
ATOM 4776 O O . VAL A 1 604 ? 18.553 -12.865 -3.564 1.00 56.19 604 VAL A O 1
ATOM 4779 N N . ASP A 1 605 ? 17.182 -13.876 -5.003 1.00 65.38 605 ASP A N 1
ATOM 4780 C CA . ASP A 1 605 ? 16.872 -12.610 -5.674 1.00 65.38 605 ASP A CA 1
ATOM 4781 C C . ASP A 1 605 ? 16.002 -11.734 -4.768 1.00 65.38 605 ASP A C 1
ATOM 4783 O O . ASP A 1 605 ? 14.810 -11.976 -4.573 1.00 65.38 605 ASP A O 1
ATOM 4787 N N . LEU A 1 606 ? 16.613 -10.671 -4.251 1.00 67.75 606 LEU A N 1
ATOM 4788 C CA . LEU A 1 606 ? 15.978 -9.705 -3.364 1.00 67.75 606 LEU A CA 1
ATOM 4789 C C . LEU A 1 606 ? 14.705 -9.097 -3.970 1.00 67.75 606 LEU A C 1
ATOM 4791 O O . LEU A 1 606 ? 13.814 -8.702 -3.226 1.00 67.75 606 LEU A O 1
ATOM 4795 N N . SER A 1 607 ? 14.601 -9.028 -5.305 1.00 69.75 607 SER A N 1
ATOM 4796 C CA . SER A 1 607 ? 13.394 -8.524 -5.965 1.00 69.75 607 SER A CA 1
ATOM 4797 C C . SER A 1 607 ? 12.214 -9.499 -5.871 1.00 69.75 607 SER A C 1
ATOM 4799 O O . SER A 1 607 ? 11.087 -9.066 -5.646 1.00 69.75 607 SER A O 1
ATOM 4801 N N . THR A 1 608 ? 12.474 -10.810 -5.950 1.00 80.12 608 THR A N 1
ATOM 4802 C CA . THR A 1 608 ? 11.456 -11.857 -5.754 1.00 80.12 608 THR A CA 1
ATOM 4803 C C . THR A 1 608 ? 11.014 -11.963 -4.297 1.00 80.12 608 THR A C 1
ATOM 4805 O O . THR A 1 608 ? 9.818 -12.038 -4.026 1.00 80.12 608 THR A O 1
ATOM 4808 N N . ALA A 1 609 ? 11.947 -11.854 -3.344 1.00 82.25 609 ALA A N 1
ATOM 4809 C CA . ALA A 1 609 ? 11.620 -11.864 -1.918 1.00 82.25 609 ALA A CA 1
ATOM 4810 C C . ALA A 1 609 ? 10.721 -10.682 -1.501 1.00 82.25 609 ALA A C 1
ATOM 4812 O O . ALA A 1 609 ? 9.954 -10.805 -0.547 1.00 82.25 609 ALA A O 1
ATOM 4813 N N . HIS A 1 610 ? 10.798 -9.572 -2.238 1.00 86.19 610 HIS A N 1
ATOM 4814 C CA . HIS A 1 610 ? 10.014 -8.352 -2.052 1.00 86.19 610 HIS A CA 1
ATOM 4815 C C . HIS A 1 610 ? 8.748 -8.294 -2.938 1.00 86.19 610 HIS A C 1
ATOM 4817 O O . HIS A 1 610 ? 8.191 -7.228 -3.181 1.00 86.19 610 HIS A O 1
ATOM 4823 N N . ASN A 1 611 ? 8.305 -9.416 -3.505 1.00 89.50 611 ASN A N 1
ATOM 4824 C CA . ASN A 1 611 ? 7.117 -9.453 -4.353 1.00 89.50 611 ASN A CA 1
ATOM 4825 C C . ASN A 1 611 ? 5.826 -9.508 -3.505 1.00 89.50 611 ASN A C 1
ATOM 4827 O O . ASN A 1 611 ? 5.688 -10.372 -2.638 1.00 89.50 611 ASN A O 1
ATOM 4831 N N . LEU A 1 612 ? 4.861 -8.619 -3.786 1.00 94.62 612 LEU A N 1
ATOM 4832 C CA . LEU A 1 612 ? 3.579 -8.569 -3.070 1.00 94.62 612 LEU A CA 1
ATOM 4833 C C . LEU A 1 612 ? 2.755 -9.847 -3.254 1.00 94.62 612 LEU A C 1
ATOM 4835 O O . LEU A 1 612 ? 2.317 -10.426 -2.269 1.00 94.62 612 LEU A O 1
ATOM 4839 N N . GLU A 1 613 ? 2.576 -10.320 -4.486 1.00 96.12 613 GLU A N 1
ATOM 4840 C CA . GLU A 1 613 ? 1.820 -11.550 -4.762 1.00 96.12 613 GLU A CA 1
ATOM 4841 C C . GLU A 1 613 ? 2.444 -12.777 -4.092 1.00 96.12 613 GLU A C 1
ATOM 4843 O O . GLU A 1 613 ? 1.729 -13.652 -3.607 1.00 96.12 613 GLU A O 1
ATOM 4848 N N . ALA A 1 614 ? 3.773 -12.809 -3.966 1.00 95.06 614 ALA A N 1
ATOM 4849 C CA . ALA A 1 614 ? 4.460 -13.819 -3.173 1.00 95.06 614 ALA A CA 1
ATOM 4850 C C . ALA A 1 614 ? 4.119 -13.703 -1.681 1.00 95.06 614 ALA A C 1
ATOM 4852 O O . ALA A 1 614 ? 3.848 -14.719 -1.052 1.00 95.06 614 ALA A O 1
ATOM 4853 N N . LEU A 1 615 ? 4.066 -12.497 -1.102 1.00 96.06 615 LEU A N 1
ATOM 4854 C CA . LEU A 1 615 ? 3.609 -12.312 0.283 1.00 96.06 615 LEU A CA 1
ATOM 4855 C C . LEU A 1 615 ? 2.160 -12.779 0.480 1.00 96.06 615 LEU A C 1
ATOM 4857 O O . LEU A 1 615 ? 1.877 -13.433 1.481 1.00 96.06 615 LEU A O 1
ATOM 4861 N N . LEU A 1 616 ? 1.257 -12.494 -0.465 1.00 97.94 616 LEU A N 1
ATOM 4862 C CA . LEU A 1 616 ? -0.145 -12.927 -0.384 1.00 97.94 616 LEU A CA 1
ATOM 4863 C C . LEU A 1 616 ? -0.286 -14.448 -0.520 1.00 97.94 616 LEU A C 1
ATOM 4865 O O . LEU A 1 616 ? -1.053 -15.063 0.218 1.00 97.94 616 LEU A O 1
ATOM 4869 N N . HIS A 1 617 ? 0.502 -15.069 -1.399 1.00 97.25 617 HIS A N 1
ATOM 4870 C CA . HIS A 1 617 ? 0.623 -16.527 -1.499 1.00 97.25 617 HIS A CA 1
ATOM 4871 C C . HIS A 1 617 ? 1.126 -17.149 -0.192 1.00 97.25 617 HIS A C 1
ATOM 4873 O O . HIS A 1 617 ? 0.604 -18.162 0.271 1.00 97.25 617 HIS A O 1
ATOM 4879 N N . LEU A 1 618 ? 2.120 -16.524 0.443 1.00 96.50 618 LEU A N 1
ATOM 4880 C CA . LEU A 1 618 ? 2.643 -17.003 1.718 1.00 96.50 618 LEU A CA 1
ATOM 4881 C C . LEU A 1 618 ? 1.642 -16.851 2.857 1.00 96.50 618 LEU A C 1
ATOM 4883 O O . LEU A 1 618 ? 1.557 -17.751 3.686 1.00 96.50 618 LEU A O 1
ATOM 4887 N N . LEU A 1 619 ? 0.876 -15.758 2.884 1.00 97.12 619 LEU A N 1
ATOM 4888 C CA . LEU A 1 619 ? -0.223 -15.578 3.832 1.00 97.12 619 LEU A CA 1
ATOM 4889 C C . LEU A 1 619 ? -1.274 -16.675 3.685 1.00 97.12 619 LEU A C 1
ATOM 4891 O O . LEU A 1 619 ? -1.682 -17.253 4.692 1.00 97.12 619 LEU A O 1
ATOM 4895 N N . ASP A 1 620 ? -1.684 -16.981 2.449 1.00 96.56 620 ASP A N 1
ATOM 4896 C CA . ASP A 1 620 ? -2.694 -18.012 2.194 1.00 96.56 620 ASP A CA 1
ATOM 4897 C C . ASP A 1 620 ? -2.242 -19.396 2.674 1.00 96.56 620 ASP A C 1
ATOM 4899 O O . ASP A 1 620 ? -3.041 -20.175 3.191 1.00 96.56 620 ASP A O 1
ATOM 4903 N N . GLY A 1 621 ? -0.946 -19.689 2.538 1.00 95.25 621 GLY A N 1
ATOM 4904 C CA . GLY A 1 621 ? -0.370 -20.969 2.934 1.00 95.25 621 GLY A CA 1
ATOM 4905 C C . GLY A 1 621 ? 0.097 -21.086 4.387 1.00 95.25 621 GLY A C 1
ATOM 4906 O O . GLY A 1 621 ? 0.505 -22.174 4.805 1.00 95.25 621 GLY A O 1
ATOM 4907 N N . TYR A 1 622 ? 0.098 -19.990 5.151 1.00 95.75 622 TYR A N 1
ATOM 4908 C CA . TYR A 1 622 ? 0.658 -19.948 6.500 1.00 95.75 622 TYR A CA 1
ATOM 4909 C C . TYR A 1 622 ? -0.378 -20.317 7.574 1.00 95.75 622 TYR A C 1
ATOM 4911 O O . TYR A 1 622 ? -1.450 -19.713 7.675 1.00 95.75 622 TYR A O 1
ATOM 4919 N N . HIS A 1 623 ? -0.018 -21.287 8.422 1.00 93.31 623 HIS A N 1
ATOM 4920 C CA . HIS A 1 623 ? -0.866 -21.824 9.503 1.00 93.31 623 HIS A CA 1
ATOM 4921 C C . HIS A 1 623 ? -0.302 -21.617 10.910 1.00 93.31 623 HIS A C 1
ATOM 4923 O O . HIS A 1 623 ? -0.999 -21.849 11.893 1.00 93.31 623 HIS A O 1
ATOM 4929 N N . GLY A 1 624 ? 0.942 -21.157 11.025 1.00 92.31 624 GLY A N 1
ATOM 4930 C CA . GLY A 1 624 ? 1.645 -21.006 12.299 1.00 92.31 624 GLY A CA 1
ATOM 4931 C C . GLY A 1 624 ? 3.070 -21.545 12.239 1.00 92.31 624 GLY A C 1
ATOM 4932 O O . GLY A 1 624 ? 3.488 -22.189 11.270 1.00 92.31 624 GLY A O 1
ATOM 4933 N N . LYS A 1 625 ? 3.849 -21.292 13.288 1.00 89.88 625 LYS A N 1
ATOM 4934 C CA . LYS A 1 625 ? 5.231 -21.772 13.370 1.00 89.88 625 LYS A CA 1
ATOM 4935 C C . LYS A 1 625 ? 5.272 -23.293 13.473 1.00 89.88 625 LYS A C 1
ATOM 4937 O O . LYS A 1 625 ? 4.533 -23.910 14.231 1.00 89.88 625 LYS A O 1
ATOM 4942 N N . GLY A 1 626 ? 6.159 -23.899 12.684 1.00 86.62 626 GLY A N 1
ATOM 4943 C CA . GLY A 1 626 ? 6.311 -25.355 12.608 1.00 86.62 626 GLY A CA 1
ATOM 4944 C C . GLY A 1 626 ? 5.168 -26.084 11.893 1.00 86.62 626 GLY A C 1
ATOM 4945 O O . GLY A 1 626 ? 5.261 -27.293 11.716 1.00 86.62 626 GLY A O 1
ATOM 4946 N N . GLN A 1 627 ? 4.121 -25.376 11.455 1.00 88.75 627 GLN A N 1
ATOM 4947 C CA . GLN A 1 627 ? 3.012 -25.971 10.712 1.00 88.75 627 GLN A CA 1
ATOM 4948 C C . GLN A 1 627 ? 3.364 -26.150 9.232 1.00 88.75 627 GLN A C 1
ATOM 4950 O O . GLN A 1 627 ? 4.160 -25.396 8.662 1.00 88.75 627 GLN A O 1
ATOM 4955 N N . ARG A 1 628 ? 2.744 -27.153 8.602 1.00 90.00 628 ARG A N 1
ATOM 4956 C CA . ARG A 1 628 ? 2.885 -27.420 7.166 1.00 90.00 628 ARG A CA 1
ATOM 4957 C C . ARG A 1 628 ? 2.320 -26.252 6.354 1.00 90.00 628 ARG A C 1
ATOM 4959 O O . ARG A 1 628 ? 1.257 -25.727 6.672 1.00 90.00 628 ARG A O 1
ATOM 4966 N N . PHE A 1 629 ? 3.006 -25.895 5.268 1.00 93.12 629 PHE A N 1
ATOM 4967 C CA . PHE A 1 629 ? 2.482 -24.945 4.290 1.00 93.12 629 PHE A CA 1
ATOM 4968 C C . PHE A 1 629 ? 1.350 -25.590 3.482 1.00 93.12 629 PHE A C 1
ATOM 4970 O O . PHE A 1 629 ? 1.584 -26.573 2.773 1.00 93.12 629 PHE A O 1
ATOM 4977 N N . VAL A 1 630 ? 0.140 -25.039 3.575 1.00 92.31 630 VAL A N 1
ATOM 4978 C CA . VAL A 1 630 ? -1.052 -25.525 2.860 1.00 92.31 630 VAL A CA 1
ATOM 4979 C C . VAL A 1 630 ? -1.905 -24.331 2.468 1.00 92.31 630 VAL A C 1
ATOM 4981 O O . VAL A 1 630 ? -2.316 -23.581 3.342 1.00 92.31 630 VAL A O 1
ATOM 4984 N N . LEU A 1 631 ? -2.201 -24.155 1.181 1.00 92.12 631 LEU A N 1
ATOM 4985 C CA . LEU A 1 631 ? -3.079 -23.071 0.728 1.00 92.12 631 LEU A CA 1
ATOM 4986 C C . LEU A 1 631 ? -4.476 -23.227 1.347 1.00 92.12 631 LEU A C 1
ATOM 4988 O O . LEU A 1 631 ? -5.132 -24.252 1.144 1.00 92.12 631 LEU A O 1
ATOM 4992 N N . SER A 1 632 ? -4.886 -22.225 2.127 1.00 89.94 632 SER A N 1
ATOM 4993 C CA . SER A 1 632 ? -6.131 -22.218 2.900 1.00 89.94 632 SER A CA 1
ATOM 4994 C C . SER A 1 632 ? -7.339 -21.922 2.014 1.00 89.94 632 SER A C 1
ATOM 4996 O O . SER A 1 632 ? -8.292 -22.697 1.986 1.00 89.94 632 SER A O 1
ATOM 4998 N N . SER A 1 633 ? -7.283 -20.830 1.246 1.00 83.50 633 SER A N 1
ATOM 4999 C CA . SER A 1 633 ? -8.378 -20.402 0.365 1.00 83.50 633 SER A CA 1
ATOM 5000 C C . SER A 1 633 ? -8.289 -20.974 -1.050 1.00 83.50 633 SER A C 1
ATOM 5002 O O . SER A 1 633 ? -9.243 -20.853 -1.815 1.00 83.50 633 SER A O 1
ATOM 5004 N N . GLY A 1 634 ? -7.160 -21.601 -1.399 1.00 82.19 634 GLY A N 1
ATOM 5005 C CA . GLY A 1 634 ? -6.898 -22.064 -2.762 1.00 82.19 634 GLY A CA 1
ATOM 5006 C C . GLY A 1 634 ? -6.497 -20.926 -3.698 1.00 82.19 634 GLY A C 1
ATOM 5007 O O . GLY A 1 634 ? -6.778 -20.999 -4.893 1.00 82.19 634 GLY A O 1
ATOM 5008 N N . ARG A 1 635 ? -5.855 -19.871 -3.168 1.00 91.50 635 ARG A N 1
ATOM 5009 C CA . ARG A 1 635 ? -5.327 -18.767 -3.976 1.00 91.50 635 ARG A CA 1
ATOM 5010 C C . ARG A 1 635 ? -4.431 -19.324 -5.081 1.00 91.50 635 ARG A C 1
ATOM 5012 O O . ARG A 1 635 ? -3.508 -20.084 -4.798 1.00 91.50 635 ARG A O 1
ATOM 5019 N N . ASP A 1 636 ? -4.682 -18.910 -6.321 1.00 94.56 636 ASP A N 1
ATOM 5020 C CA . ASP A 1 636 ? -3.935 -19.402 -7.477 1.00 94.56 636 ASP A CA 1
ATOM 5021 C C . ASP A 1 636 ? -2.447 -18.999 -7.385 1.00 94.56 636 ASP A C 1
ATOM 5023 O O . ASP A 1 636 ? -2.133 -17.798 -7.414 1.00 94.56 636 ASP A O 1
ATOM 5027 N N . PRO A 1 637 ? -1.510 -19.968 -7.311 1.00 95.06 637 PRO A N 1
ATOM 5028 C CA . PRO A 1 637 ? -0.082 -19.681 -7.288 1.00 95.06 637 PRO A CA 1
ATOM 5029 C C . PRO A 1 637 ? 0.387 -18.867 -8.496 1.00 95.06 637 PRO A C 1
ATOM 5031 O O . PRO A 1 637 ? 1.342 -18.103 -8.365 1.00 95.06 637 PRO A O 1
ATOM 5034 N N . ALA A 1 638 ? -0.282 -18.965 -9.654 1.00 96.06 638 ALA A N 1
ATOM 5035 C CA . ALA A 1 638 ? 0.092 -18.256 -10.876 1.00 96.06 638 ALA A CA 1
ATOM 5036 C C . ALA A 1 638 ? 0.186 -16.733 -10.686 1.00 96.06 638 ALA A C 1
ATOM 5038 O O . ALA A 1 638 ? 0.986 -16.074 -11.360 1.00 96.06 638 ALA A O 1
ATOM 5039 N N . LEU A 1 639 ? -0.564 -16.167 -9.732 1.00 95.94 639 LEU A N 1
ATOM 5040 C CA . LEU A 1 639 ? -0.538 -14.742 -9.390 1.00 95.94 639 LEU A CA 1
ATOM 5041 C C . LEU A 1 639 ? 0.864 -14.253 -8.988 1.00 95.94 639 LEU A C 1
ATOM 5043 O O . LEU A 1 639 ? 1.243 -13.130 -9.319 1.00 95.94 639 LEU A O 1
ATOM 5047 N N . VAL A 1 640 ? 1.691 -15.110 -8.383 1.00 94.62 640 VAL A N 1
ATOM 5048 C CA . VAL A 1 640 ? 3.078 -14.789 -8.002 1.00 94.62 640 VAL A CA 1
ATOM 5049 C C . VAL A 1 640 ? 3.909 -14.303 -9.201 1.00 94.62 640 VAL A C 1
ATOM 5051 O O . VAL A 1 640 ? 4.702 -13.357 -9.095 1.00 94.62 640 VAL A O 1
ATOM 5054 N N . ASN A 1 641 ? 3.690 -14.898 -10.375 1.00 94.06 641 ASN A N 1
ATOM 5055 C CA . ASN A 1 641 ? 4.423 -14.570 -11.596 1.00 94.06 641 ASN A CA 1
ATOM 5056 C C . ASN A 1 641 ? 3.856 -13.352 -12.353 1.00 94.06 641 ASN A C 1
ATOM 5058 O O . ASN A 1 641 ? 4.370 -13.031 -13.425 1.00 94.06 641 ASN A O 1
ATOM 5062 N N . LYS A 1 642 ? 2.877 -12.604 -11.804 1.00 91.81 642 LYS A N 1
ATOM 5063 C CA . LYS A 1 642 ? 2.372 -11.357 -12.425 1.00 91.81 642 LYS A CA 1
ATOM 5064 C C . LYS A 1 642 ? 3.512 -10.425 -12.837 1.00 91.81 642 LYS A C 1
ATOM 5066 O O . LYS A 1 642 ? 3.552 -9.950 -13.968 1.00 91.81 642 LYS A O 1
ATOM 5071 N N . ALA A 1 643 ? 4.447 -10.193 -11.917 1.00 85.00 643 ALA A N 1
ATOM 5072 C CA . ALA A 1 643 ? 5.582 -9.288 -12.092 1.00 85.00 643 ALA A CA 1
ATOM 5073 C C . ALA A 1 643 ? 6.919 -9.917 -11.656 1.00 85.00 643 ALA A C 1
ATOM 5075 O O . ALA A 1 643 ? 7.852 -9.198 -11.297 1.00 85.00 643 ALA A O 1
ATOM 5076 N N . SER A 1 644 ? 7.017 -11.250 -11.644 1.00 86.81 644 SER A N 1
ATOM 5077 C CA . SER A 1 644 ? 8.240 -11.966 -11.264 1.00 86.81 644 SER A CA 1
ATOM 5078 C C . SER A 1 644 ? 8.386 -13.311 -11.979 1.00 86.81 644 SER A C 1
ATOM 5080 O O . SER A 1 644 ? 7.494 -13.726 -12.719 1.00 86.81 644 SER A O 1
ATOM 5082 N N . ASP A 1 645 ? 9.525 -13.962 -11.749 1.00 89.44 645 ASP A N 1
ATOM 5083 C CA . ASP A 1 645 ? 9.806 -15.352 -12.111 1.00 89.44 645 ASP A CA 1
ATOM 5084 C C . ASP A 1 645 ? 10.107 -16.169 -10.841 1.00 89.44 645 ASP A C 1
ATOM 5086 O O . ASP A 1 645 ? 11.233 -16.617 -10.616 1.00 89.44 645 ASP A O 1
ATOM 5090 N N . PHE A 1 646 ? 9.130 -16.259 -9.935 1.00 90.81 646 PHE A N 1
ATOM 5091 C CA . PHE A 1 646 ? 9.360 -16.786 -8.586 1.00 90.81 646 PHE A CA 1
ATOM 5092 C C . PHE A 1 646 ? 8.735 -18.165 -8.340 1.00 90.81 646 PHE A C 1
ATOM 5094 O O . PHE A 1 646 ? 9.167 -18.875 -7.434 1.00 90.81 646 PHE A O 1
ATOM 5101 N N . LEU A 1 647 ? 7.767 -18.592 -9.152 1.00 92.44 647 LEU A N 1
ATOM 5102 C CA . LEU A 1 647 ? 7.245 -19.964 -9.111 1.00 92.44 647 LEU A CA 1
ATOM 5103 C C . LEU A 1 647 ? 8.244 -20.956 -9.697 1.00 92.44 647 LEU A C 1
ATOM 5105 O O . LEU A 1 647 ? 8.907 -20.648 -10.678 1.00 92.44 647 LEU A O 1
ATOM 5109 N N . LYS A 1 648 ? 8.331 -22.168 -9.145 1.00 92.38 648 LYS A N 1
ATOM 5110 C CA . LYS A 1 648 ? 9.184 -23.228 -9.707 1.00 92.38 648 LYS A CA 1
ATOM 5111 C C . LYS A 1 648 ? 8.785 -23.563 -11.148 1.00 92.38 648 LYS A C 1
ATOM 5113 O O . LYS A 1 648 ? 7.605 -23.643 -11.476 1.00 92.38 648 LYS A O 1
ATOM 5118 N N . ASP A 1 649 ? 9.783 -23.848 -11.980 1.00 90.88 649 ASP A N 1
ATOM 5119 C CA . ASP A 1 649 ? 9.596 -23.983 -13.432 1.00 90.88 649 ASP A CA 1
ATOM 5120 C C . ASP A 1 649 ? 8.646 -25.126 -13.828 1.00 90.88 649 ASP A C 1
ATOM 5122 O O . ASP A 1 649 ? 7.950 -25.023 -14.832 1.00 90.88 649 ASP A O 1
ATOM 5126 N N . HIS A 1 650 ? 8.547 -26.189 -13.020 1.00 90.31 650 HIS A N 1
ATOM 5127 C CA . HIS A 1 650 ? 7.660 -27.324 -13.306 1.00 90.31 650 HIS A CA 1
ATOM 5128 C C . HIS A 1 650 ? 6.163 -26.979 -13.253 1.00 90.31 650 HIS A C 1
ATOM 5130 O O . HIS A 1 650 ? 5.360 -27.752 -13.763 1.00 90.31 650 HIS A O 1
ATOM 5136 N N . PHE A 1 651 ? 5.778 -25.834 -12.674 1.00 90.62 651 PHE A N 1
ATOM 5137 C CA . PHE A 1 651 ? 4.398 -25.340 -12.753 1.00 90.62 651 PHE A CA 1
ATOM 5138 C C . PHE A 1 651 ? 4.071 -24.709 -14.113 1.00 90.62 651 PHE A C 1
ATOM 5140 O O . PHE A 1 651 ? 2.910 -24.414 -14.374 1.00 90.62 651 PHE A O 1
ATOM 5147 N N . MET A 1 652 ? 5.070 -24.491 -14.981 1.00 93.38 652 MET A N 1
ATOM 5148 C CA . MET A 1 652 ? 4.906 -24.000 -16.356 1.00 93.38 652 MET A CA 1
ATOM 5149 C C . MET A 1 652 ? 4.115 -22.682 -16.478 1.00 93.38 652 MET A C 1
ATOM 5151 O O . MET A 1 652 ? 3.551 -22.386 -17.531 1.00 93.38 652 MET A O 1
ATOM 5155 N N . VAL A 1 653 ? 4.103 -21.857 -15.424 1.00 94.94 653 VAL A N 1
ATOM 5156 C CA . VAL A 1 653 ? 3.481 -20.525 -15.436 1.00 94.94 653 VAL A CA 1
ATOM 5157 C C . VAL A 1 653 ? 4.468 -19.513 -16.023 1.00 94.94 653 VAL A C 1
ATOM 5159 O O . VAL A 1 653 ? 5.526 -19.293 -15.425 1.00 94.94 653 VAL A O 1
ATOM 5162 N N . PRO A 1 654 ? 4.139 -18.836 -17.138 1.00 93.50 654 PRO A N 1
ATOM 5163 C CA . PRO A 1 654 ? 5.030 -17.852 -17.736 1.00 93.50 654 PRO A CA 1
ATOM 5164 C C . PRO A 1 654 ? 5.401 -16.736 -16.745 1.00 93.50 654 PRO A C 1
ATOM 5166 O O . PRO A 1 654 ? 4.515 -16.183 -16.089 1.00 93.50 654 PRO A O 1
ATOM 5169 N N . PRO A 1 655 ? 6.684 -16.371 -16.619 1.00 91.69 655 PRO A N 1
ATOM 5170 C CA . PRO A 1 655 ? 7.092 -15.274 -15.754 1.00 91.69 655 PRO A CA 1
ATOM 5171 C C . PRO A 1 655 ? 6.680 -13.918 -16.335 1.00 91.69 655 PRO A C 1
ATOM 5173 O O . PRO A 1 655 ? 6.612 -13.744 -17.553 1.00 91.69 655 PRO A O 1
ATOM 5176 N N . TYR A 1 656 ? 6.455 -12.933 -15.461 1.00 89.94 656 TYR A N 1
ATOM 5177 C CA . TYR A 1 656 ? 6.048 -11.566 -15.824 1.00 89.94 656 TYR A CA 1
ATOM 5178 C C . TYR A 1 656 ? 4.824 -11.513 -16.755 1.00 89.94 656 TYR A C 1
ATOM 5180 O O . TYR A 1 656 ? 4.765 -10.697 -17.679 1.00 89.94 656 TYR A O 1
ATOM 5188 N N . TRP A 1 657 ? 3.852 -12.405 -16.547 1.00 92.19 657 TRP A N 1
ATOM 5189 C CA . TRP A 1 657 ? 2.750 -12.584 -17.494 1.00 92.19 657 TRP A CA 1
ATOM 5190 C C . TRP A 1 657 ? 1.767 -11.411 -17.516 1.00 92.19 657 TRP A C 1
ATOM 5192 O O . TRP A 1 657 ? 1.046 -11.245 -18.505 1.00 92.19 657 TRP A O 1
ATOM 5202 N N . ARG A 1 658 ? 1.703 -10.588 -16.456 1.00 90.25 658 ARG A N 1
ATOM 5203 C CA . ARG A 1 658 ? 0.716 -9.508 -16.385 1.00 90.25 658 ARG A CA 1
ATOM 5204 C C . ARG A 1 658 ? 1.065 -8.407 -17.381 1.00 90.25 658 ARG A C 1
ATOM 5206 O O . ARG A 1 658 ? 1.945 -7.580 -17.163 1.00 90.25 658 ARG A O 1
ATOM 5213 N N . GLN A 1 659 ? 0.288 -8.361 -18.453 1.00 87.75 659 GLN A N 1
ATOM 5214 C CA . GLN A 1 659 ? 0.279 -7.299 -19.452 1.00 87.75 659 GLN A CA 1
ATOM 5215 C C . GLN A 1 659 ? -1.133 -7.134 -20.009 1.00 87.75 659 GLN A C 1
ATOM 5217 O O . GLN A 1 659 ? -1.949 -8.053 -19.924 1.00 87.75 659 GLN A O 1
ATOM 5222 N N . ASP A 1 660 ? -1.437 -5.967 -20.569 1.00 85.12 660 ASP A N 1
ATOM 5223 C CA . ASP A 1 660 ? -2.686 -5.777 -21.304 1.00 85.12 660 ASP A CA 1
ATOM 5224 C C . ASP A 1 660 ? -2.565 -6.401 -22.696 1.00 85.12 660 ASP A C 1
ATOM 5226 O O . ASP A 1 660 ? -1.484 -6.398 -23.298 1.00 85.12 660 ASP A O 1
ATOM 5230 N N . ALA A 1 661 ? -3.679 -6.901 -23.232 1.00 88.81 661 ALA A N 1
ATOM 5231 C CA . ALA A 1 661 ? -3.728 -7.404 -24.599 1.00 88.81 661 ALA A CA 1
ATOM 5232 C C . ALA A 1 661 ? -3.177 -6.344 -25.567 1.00 88.81 661 ALA A C 1
ATOM 5234 O O . ALA A 1 661 ? -3.559 -5.174 -25.508 1.00 88.81 661 ALA A O 1
ATOM 5235 N N . ASN A 1 662 ? -2.232 -6.740 -26.425 1.00 91.19 662 ASN A N 1
ATOM 5236 C CA . ASN A 1 662 ? -1.548 -5.845 -27.367 1.00 91.19 662 ASN A CA 1
ATOM 5237 C C . ASN A 1 662 ? -0.947 -4.583 -26.711 1.00 91.19 662 ASN A C 1
ATOM 5239 O O . ASN A 1 662 ? -0.868 -3.532 -27.348 1.00 91.19 662 ASN A O 1
ATOM 5243 N N . LYS A 1 663 ? -0.565 -4.655 -25.427 1.00 88.06 663 LYS A N 1
ATOM 5244 C CA . LYS A 1 663 ? -0.095 -3.512 -24.622 1.00 88.06 663 LYS A CA 1
ATOM 5245 C C . LYS A 1 663 ? -1.098 -2.346 -24.560 1.00 88.06 663 LYS A C 1
ATOM 5247 O O . LYS A 1 663 ? -0.706 -1.189 -24.431 1.00 88.06 663 LYS A O 1
ATOM 5252 N N . GLY A 1 664 ? -2.392 -2.646 -24.673 1.00 88.12 664 GLY A N 1
ATOM 5253 C CA . GLY A 1 664 ? -3.474 -1.661 -24.641 1.00 88.12 664 GLY A CA 1
ATOM 5254 C C . GLY A 1 664 ? -3.750 -0.966 -25.978 1.00 88.12 664 GLY A C 1
ATOM 5255 O O . GLY A 1 664 ? -4.535 -0.020 -26.012 1.00 88.12 664 GLY A O 1
ATOM 5256 N N . MET A 1 665 ? -3.126 -1.402 -27.075 1.00 91.12 665 MET A N 1
ATOM 5257 C CA . MET A 1 665 ? -3.481 -0.939 -28.418 1.00 91.12 665 MET A CA 1
ATOM 5258 C C . MET A 1 665 ? -4.794 -1.587 -28.869 1.00 91.12 665 MET A C 1
ATOM 5260 O O . MET A 1 665 ? -5.011 -2.778 -28.642 1.00 91.12 665 MET A O 1
ATOM 5264 N N . VAL A 1 666 ? -5.648 -0.821 -29.548 1.00 92.62 666 VAL A N 1
ATOM 5265 C CA . VAL A 1 666 ? -6.923 -1.300 -30.104 1.00 92.62 666 VAL A CA 1
ATOM 5266 C C . VAL A 1 666 ? -7.023 -0.961 -31.585 1.00 92.62 666 VAL A C 1
ATOM 5268 O O . VAL A 1 666 ? -6.481 0.048 -32.040 1.00 92.62 666 VAL A O 1
ATOM 5271 N N . ARG A 1 667 ? -7.715 -1.808 -32.350 1.00 94.44 667 ARG A N 1
ATOM 5272 C CA . ARG A 1 667 ? -7.997 -1.559 -33.765 1.00 94.44 667 ARG A CA 1
ATOM 5273 C C . ARG A 1 667 ? -9.287 -0.747 -33.881 1.00 94.44 667 ARG A C 1
ATOM 5275 O O . ARG A 1 667 ? -10.327 -1.196 -33.409 1.00 94.44 667 ARG A O 1
ATOM 5282 N N . ASN A 1 668 ? -9.211 0.449 -34.459 1.00 92.88 668 ASN A N 1
ATOM 5283 C CA . ASN A 1 668 ? -10.373 1.315 -34.653 1.00 92.88 668 ASN A CA 1
ATOM 5284 C C . ASN A 1 668 ? -11.234 0.863 -35.853 1.00 92.88 668 ASN A C 1
ATOM 5286 O O . ASN A 1 668 ? -10.875 -0.074 -36.571 1.00 92.88 668 ASN A O 1
ATOM 5290 N N . THR A 1 669 ? -12.358 1.548 -36.085 1.00 94.12 669 THR A N 1
ATOM 5291 C CA . THR A 1 669 ? -13.292 1.277 -37.197 1.00 94.12 669 THR A CA 1
ATOM 5292 C C . THR A 1 669 ? -12.649 1.407 -38.578 1.00 94.12 669 THR A C 1
ATOM 5294 O O . THR A 1 669 ? -13.037 0.696 -39.497 1.00 94.12 669 THR A O 1
ATOM 5297 N N . ASP A 1 670 ? -11.614 2.239 -38.712 1.00 94.00 670 ASP A N 1
ATOM 5298 C CA . ASP A 1 670 ? -10.841 2.408 -39.953 1.00 94.00 670 ASP A CA 1
ATOM 5299 C C . ASP A 1 670 ? -9.763 1.322 -40.132 1.00 94.00 670 ASP A C 1
ATOM 5301 O O . ASP A 1 670 ? -8.927 1.387 -41.035 1.00 94.00 670 ASP A O 1
ATOM 5305 N N . GLY A 1 671 ? -9.715 0.342 -39.226 1.00 93.62 671 GLY A N 1
ATOM 5306 C CA . GLY A 1 671 ? -8.756 -0.753 -39.245 1.00 93.62 671 GLY A CA 1
ATOM 5307 C C . GLY A 1 671 ? -7.348 -0.391 -38.763 1.00 93.62 671 GLY A C 1
ATOM 5308 O O . GLY A 1 671 ? -6.465 -1.248 -38.855 1.00 93.62 671 GLY A O 1
ATOM 5309 N N . ARG A 1 672 ? -7.123 0.821 -38.238 1.00 94.81 672 ARG A N 1
ATOM 5310 C CA . ARG A 1 672 ? -5.831 1.301 -37.718 1.00 94.81 672 ARG A CA 1
ATOM 5311 C C . ARG A 1 672 ? -5.654 0.946 -36.244 1.00 94.81 672 ARG A C 1
ATOM 5313 O O . ARG A 1 672 ? -6.600 1.005 -35.465 1.00 94.81 672 ARG A O 1
ATOM 5320 N N . TRP A 1 673 ? -4.424 0.627 -35.846 1.00 94.00 673 TRP A N 1
ATOM 5321 C CA . TRP A 1 673 ? -4.075 0.416 -34.440 1.00 94.00 673 TRP A CA 1
ATOM 5322 C C . TRP A 1 673 ? -3.776 1.743 -33.753 1.00 94.00 673 TRP A C 1
ATOM 5324 O O . TRP A 1 673 ? -2.890 2.484 -34.181 1.00 94.00 673 TRP A O 1
ATOM 5334 N N . ILE A 1 674 ? -4.495 2.024 -32.672 1.00 90.88 674 ILE A N 1
ATOM 5335 C CA . ILE A 1 674 ? -4.364 3.252 -31.891 1.00 90.88 674 ILE A CA 1
ATOM 5336 C C . ILE A 1 674 ? -4.269 2.935 -30.400 1.00 90.88 674 ILE A C 1
ATOM 5338 O O . ILE A 1 674 ? -4.788 1.922 -29.930 1.00 90.88 674 ILE A O 1
ATOM 5342 N N . GLN A 1 675 ? -3.624 3.823 -29.645 1.00 87.69 675 GLN A N 1
ATOM 5343 C CA . GLN A 1 675 ? -3.784 3.839 -28.195 1.00 87.69 675 GLN A CA 1
ATOM 5344 C C . GLN A 1 675 ? -5.092 4.584 -27.897 1.00 87.69 675 GLN A C 1
ATOM 5346 O O . GLN A 1 675 ? -5.152 5.771 -28.230 1.00 87.69 675 GLN A O 1
ATOM 5351 N N . PRO A 1 676 ? -6.116 3.942 -27.310 1.00 85.12 676 PRO A N 1
ATOM 5352 C CA . PRO A 1 676 ? -7.408 4.578 -27.084 1.00 85.12 676 PRO A CA 1
ATOM 5353 C C . PRO A 1 676 ? -7.260 5.759 -26.128 1.00 85.12 676 PRO A C 1
ATOM 5355 O O . PRO A 1 676 ? -6.444 5.719 -25.200 1.00 85.12 676 PRO A O 1
ATOM 5358 N N . ASP A 1 677 ? -8.044 6.810 -26.356 1.00 83.12 677 ASP A N 1
ATOM 5359 C CA . ASP A 1 677 ? -8.027 7.955 -25.460 1.00 83.12 677 ASP A CA 1
ATOM 5360 C C . ASP A 1 677 ? -8.698 7.597 -24.124 1.00 83.12 677 ASP A C 1
ATOM 5362 O O . ASP A 1 677 ? -9.759 6.974 -24.086 1.00 83.12 677 ASP A O 1
ATOM 5366 N N . ARG A 1 678 ? -8.069 7.975 -23.006 1.00 81.44 678 ARG A N 1
ATOM 5367 C CA . ARG A 1 678 ? -8.620 7.747 -21.660 1.00 81.44 678 ARG A CA 1
ATOM 5368 C C . ARG A 1 678 ? -9.436 8.959 -21.219 1.00 81.44 678 ARG A C 1
ATOM 5370 O O . ARG A 1 678 ? -8.876 10.047 -21.076 1.00 81.44 678 ARG A O 1
ATOM 5377 N N . ILE A 1 679 ? -10.730 8.762 -20.961 1.00 66.62 679 ILE A N 1
ATOM 5378 C CA . ILE A 1 679 ? -11.607 9.782 -20.367 1.00 66.62 679 ILE A CA 1
ATOM 5379 C C . ILE A 1 679 ? -11.203 9.972 -18.899 1.00 66.62 679 ILE A C 1
ATOM 5381 O O . ILE A 1 679 ? -11.174 9.012 -18.136 1.00 66.62 679 ILE A O 1
ATOM 5385 N N . ARG A 1 680 ? -10.874 11.210 -18.510 1.00 66.19 680 ARG A N 1
ATOM 5386 C CA . ARG A 1 680 ? -10.381 11.564 -17.159 1.00 66.19 680 ARG A CA 1
ATOM 5387 C C . ARG A 1 680 ? -11.150 12.700 -16.495 1.00 66.19 680 ARG A C 1
ATOM 5389 O O . ARG A 1 680 ? -10.625 13.376 -15.616 1.00 66.19 680 ARG A O 1
ATOM 5396 N N . ALA A 1 681 ? -12.379 12.951 -16.939 1.00 57.66 681 ALA A N 1
ATOM 5397 C CA . ALA A 1 681 ? -13.214 13.997 -16.351 1.00 57.66 681 ALA A CA 1
ATOM 5398 C C . ALA A 1 681 ? -13.410 13.788 -14.833 1.00 57.66 681 ALA A C 1
ATOM 5400 O O . ALA A 1 681 ? -13.440 14.756 -14.081 1.00 57.66 681 ALA A O 1
ATOM 5401 N N . ASP A 1 682 ? -13.424 12.528 -14.389 1.00 58.72 682 ASP A N 1
ATOM 5402 C CA . ASP A 1 682 ? -13.668 12.128 -12.999 1.00 58.72 682 ASP A CA 1
ATOM 5403 C C . ASP A 1 682 ? -12.438 12.197 -12.071 1.00 58.72 682 ASP A C 1
ATOM 5405 O O . ASP A 1 682 ? -12.579 11.927 -10.873 1.00 58.72 682 ASP A O 1
ATOM 5409 N N . ASP A 1 683 ? -11.256 12.539 -12.600 1.00 66.94 683 ASP A N 1
ATOM 5410 C CA . ASP A 1 683 ? -9.992 12.646 -11.847 1.00 66.94 683 ASP A CA 1
ATOM 5411 C C . ASP A 1 683 ? -9.773 14.058 -11.262 1.00 66.94 683 ASP A C 1
ATOM 5413 O O . ASP A 1 683 ? -8.757 14.320 -10.613 1.00 66.94 683 ASP A O 1
ATOM 5417 N N . GLN A 1 684 ? -10.697 14.992 -11.513 1.00 66.38 684 GLN A N 1
ATOM 5418 C CA . GLN A 1 684 ? -10.608 16.356 -10.998 1.00 66.38 684 GLN A CA 1
ATOM 5419 C C . GLN A 1 684 ? -10.802 16.395 -9.479 1.00 66.38 684 GLN A C 1
ATOM 5421 O O . GLN A 1 684 ? -11.530 15.594 -8.891 1.00 66.38 684 GLN A O 1
ATOM 5426 N N . HIS A 1 685 ? -10.142 17.355 -8.831 1.00 70.81 685 HIS A N 1
ATOM 5427 C CA . HIS A 1 685 ? -10.317 17.578 -7.402 1.00 70.81 685 HIS A CA 1
ATOM 5428 C C . HIS A 1 685 ? -11.765 17.964 -7.085 1.00 70.81 685 HIS A C 1
ATOM 5430 O O . HIS A 1 685 ? -12.365 18.769 -7.798 1.00 70.81 685 HIS A O 1
ATOM 5436 N N . ALA A 1 686 ? -12.299 17.412 -5.994 1.00 71.06 686 ALA A N 1
ATOM 5437 C CA . ALA A 1 686 ? -13.634 17.751 -5.530 1.00 71.06 686 ALA A CA 1
ATOM 5438 C C . ALA A 1 686 ? -13.738 19.270 -5.262 1.00 71.06 686 ALA A C 1
ATOM 5440 O O . ALA A 1 686 ? -12.794 19.859 -4.723 1.00 71.06 686 ALA A O 1
ATOM 5441 N N . PRO A 1 687 ? -14.841 19.928 -5.6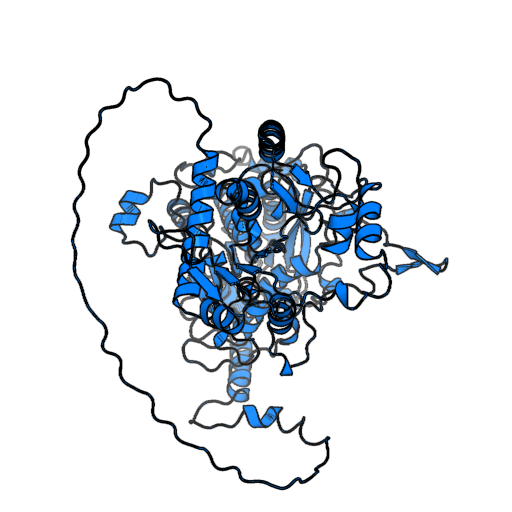58 1.00 72.38 687 PRO A N 1
ATOM 5442 C CA . PRO A 1 687 ? -14.969 21.386 -5.575 1.00 72.38 687 PRO A CA 1
ATOM 5443 C C . PRO A 1 687 ? -14.921 21.911 -4.130 1.00 72.38 687 PRO A C 1
ATOM 5445 O O . PRO A 1 687 ? -14.497 23.041 -3.892 1.00 72.38 687 PRO A O 1
ATOM 5448 N N . ASP A 1 688 ? -15.291 21.077 -3.161 1.00 78.06 688 ASP A N 1
ATOM 5449 C CA . ASP A 1 688 ? -15.300 21.352 -1.723 1.00 78.06 688 ASP A CA 1
ATOM 5450 C C . ASP A 1 688 ? -13.922 21.209 -1.050 1.00 78.06 688 ASP A C 1
ATOM 5452 O O . ASP A 1 688 ? -13.763 21.578 0.116 1.00 78.06 688 ASP A O 1
ATOM 5456 N N . ILE A 1 689 ? -12.892 20.738 -1.763 1.00 82.56 689 ILE A N 1
ATOM 5457 C CA . ILE A 1 689 ? -11.569 20.492 -1.174 1.00 82.56 689 ILE A CA 1
ATOM 5458 C C . ILE A 1 689 ? -10.981 21.746 -0.508 1.00 82.56 689 ILE A C 1
ATOM 5460 O O . ILE A 1 689 ? -10.394 21.662 0.569 1.00 82.56 689 ILE A O 1
ATOM 5464 N N . HIS A 1 690 ? -11.172 22.926 -1.108 1.00 80.94 690 HIS A N 1
ATOM 5465 C CA . HIS A 1 690 ? -10.695 24.190 -0.547 1.00 80.94 690 HIS A CA 1
ATOM 5466 C C . HIS A 1 690 ? -11.387 24.510 0.785 1.00 80.94 690 HIS A C 1
ATOM 5468 O O . HIS A 1 690 ? -10.722 24.921 1.734 1.00 80.94 690 HIS A O 1
ATOM 5474 N N . GLN A 1 691 ? -12.697 24.269 0.879 1.00 80.69 691 GLN A N 1
ATOM 5475 C CA . GLN A 1 691 ? -13.471 24.467 2.103 1.00 80.69 691 GLN A CA 1
ATOM 5476 C C . GLN A 1 691 ? -13.022 23.497 3.203 1.00 80.69 691 GLN A C 1
ATOM 5478 O O . GLN A 1 691 ? -12.759 23.921 4.331 1.00 80.69 691 GLN A O 1
ATOM 5483 N N . LEU A 1 692 ? -12.865 22.213 2.869 1.00 82.19 692 LEU A N 1
ATOM 5484 C CA . LEU A 1 692 ? -12.411 21.187 3.810 1.00 82.19 692 LEU A CA 1
ATOM 5485 C C . LEU A 1 692 ? -11.000 21.480 4.340 1.00 82.19 692 LEU A C 1
ATOM 5487 O O . LEU A 1 692 ? -10.756 21.336 5.540 1.00 82.19 692 LEU A O 1
ATOM 5491 N N . LEU A 1 693 ? -10.084 21.955 3.487 1.00 83.44 693 LEU A N 1
ATOM 5492 C CA . LEU A 1 693 ? -8.737 22.365 3.903 1.00 83.44 693 LEU A CA 1
ATOM 5493 C C . LEU A 1 693 ? -8.756 23.562 4.855 1.00 83.44 693 LEU A C 1
ATOM 5495 O O . LEU A 1 693 ? -8.026 23.557 5.844 1.00 83.44 693 LEU A O 1
ATOM 5499 N N . THR A 1 694 ? -9.597 24.568 4.610 1.00 80.81 694 THR A N 1
ATOM 5500 C CA . THR A 1 694 ? -9.738 25.714 5.526 1.00 80.81 694 THR A CA 1
ATOM 5501 C C . THR A 1 694 ? -10.169 25.259 6.918 1.00 80.81 694 THR A C 1
ATOM 5503 O O . THR A 1 694 ? -9.574 25.667 7.914 1.00 80.81 694 THR A O 1
ATOM 5506 N N . GLN A 1 695 ? -11.134 24.340 6.996 1.00 79.94 695 GLN A N 1
ATOM 5507 C CA . GLN A 1 695 ? -11.570 23.774 8.273 1.00 79.94 695 GLN A CA 1
ATOM 5508 C C . GLN A 1 695 ? -10.466 22.951 8.960 1.00 79.94 695 GLN A C 1
ATOM 5510 O O . GLN A 1 695 ? -10.365 22.953 10.183 1.00 79.94 695 GLN A O 1
ATOM 5515 N N . LEU A 1 696 ? -9.619 22.251 8.195 1.00 80.06 696 LEU A N 1
ATOM 5516 C CA . LEU A 1 696 ? -8.464 21.539 8.751 1.00 80.06 696 LEU A CA 1
ATOM 5517 C C . LEU A 1 696 ? -7.434 22.514 9.341 1.00 80.06 696 LEU A C 1
ATOM 5519 O O . LEU A 1 696 ? -6.861 22.223 10.392 1.00 80.06 696 LEU A O 1
ATOM 5523 N N . HIS A 1 697 ? -7.232 23.684 8.725 1.00 71.94 697 HIS A N 1
ATOM 5524 C CA . HIS A 1 697 ? -6.294 24.717 9.185 1.00 71.94 697 HIS A CA 1
ATOM 5525 C C . HIS A 1 697 ? -6.814 25.580 10.353 1.00 71.94 697 HIS A C 1
ATOM 5527 O O . HIS A 1 697 ? -5.991 26.061 11.135 1.00 71.94 697 HIS A O 1
ATOM 5533 N N . HIS A 1 698 ? -8.133 25.684 10.550 1.00 61.97 698 HIS A N 1
ATOM 5534 C CA . HIS A 1 698 ? -8.757 26.483 11.618 1.00 61.97 698 HIS A CA 1
ATOM 5535 C C . HIS A 1 698 ? -9.864 25.714 12.372 1.00 61.97 698 HIS A C 1
ATOM 5537 O O . HIS A 1 698 ? -11.046 25.994 12.184 1.00 61.97 698 HIS A O 1
ATOM 5543 N N . PRO A 1 699 ? -9.520 24.760 13.259 1.00 53.03 699 PRO A N 1
ATOM 5544 C CA . PRO A 1 699 ? -10.512 24.001 14.029 1.00 53.03 699 PRO A CA 1
ATOM 5545 C C . PRO A 1 699 ? -11.268 24.856 15.064 1.00 53.03 699 PRO A C 1
ATOM 5547 O O . PRO A 1 699 ? -12.339 24.467 15.510 1.00 53.03 699 PRO A O 1
ATOM 5550 N N . SER A 1 700 ? -10.737 26.025 15.438 1.00 41.69 700 SER A N 1
ATOM 5551 C CA . SER A 1 700 ? -11.248 26.892 16.511 1.00 41.69 700 SER A CA 1
ATOM 5552 C C . SER A 1 700 ? -12.437 27.792 16.135 1.00 41.69 700 SER A C 1
ATOM 5554 O O . SER A 1 700 ? -12.835 28.611 16.953 1.00 41.69 700 SER A O 1
ATOM 5556 N N . GLN A 1 701 ? -13.008 27.673 14.930 1.00 34.16 701 GLN A N 1
ATOM 5557 C CA . GLN A 1 701 ? -14.194 28.447 14.509 1.00 34.16 701 GLN A CA 1
ATOM 5558 C C . GLN A 1 701 ? -15.499 27.629 14.472 1.00 34.16 701 GLN A C 1
ATOM 5560 O O . GLN A 1 701 ? -16.489 28.089 13.913 1.00 34.16 701 GLN A O 1
ATOM 5565 N N . LEU A 1 702 ? -15.510 26.416 15.031 1.00 38.50 702 LEU A N 1
ATOM 5566 C CA . LEU A 1 702 ? -16.663 25.502 14.974 1.00 38.50 702 LEU A CA 1
ATOM 5567 C C . LEU A 1 702 ? -17.078 24.939 16.347 1.00 38.50 702 LEU A C 1
ATOM 5569 O O . LEU A 1 702 ? -17.700 23.880 16.401 1.00 38.50 702 LEU A O 1
ATOM 5573 N N . LEU A 1 703 ? -16.741 25.637 17.436 1.00 30.83 703 LEU A N 1
ATOM 5574 C CA . LEU A 1 703 ? -17.379 25.435 18.742 1.00 30.83 703 LEU A CA 1
ATOM 5575 C C . LEU A 1 703 ? -18.431 26.512 18.978 1.00 30.83 703 LEU A C 1
ATOM 5577 O O . LEU A 1 703 ? -18.077 27.700 18.792 1.00 30.83 703 LEU A O 1
#

InterPro domains:
  IPR002921 Fungal lipase-type domain [PF01764] (402-562)
  IPR029058 Alpha/Beta hydrolase fold [G3DSA:3.40.50.1820] (276-688)
  IPR029058 Alpha/Beta hydrolase fold [SSF53474] (361-603)

Radius of gyration: 30.3 Å; chains: 1; bounding box: 81×80×72 Å

Organism: Arabidopsis thaliana (NCBI:txid3702)

Sequence (703 aa):
MKRILRKLGYNGPVTITAVGSLAKVPRDILEAVSSTGISLHHEFYSRKSMVSCFLGHGILNPRPSTMTVISRPPVYIPPRFYSNISRRRENRYNSIFPFPLESPREASSTLWKNFLLADPGPLDEEDSCSETPGPASWLCSVCRRIGCGPGIAGQGVDNFITHISTREHELNSAINLVTTLKLIELSTMATIPSHNLRPHTTNQRTQYSLSFRPHFSRSTLITFPARSSPARAMSRTDEEASISTRLEQESYGLTTAEDIRRRDGEAKESKRLRDTWRKIQGEDDWAGLMDPMDPVLRSELIRYGEMAQACYDAFDFDPFSRYCGSCRFTRRHLFDSLGIIDSGYEVARYLYATSNINLPNFFSKSRWSKVWSKNANWMGYVAVSDDNEATRCRLGRRDIAIAWRGTVTRLEWIADLKDFLKPVSGNGFRCPDPAVKAESGFLDLYTDKDTSCNFSKFSAREQVLTEVKRLVERYGDEEGEELSITVTGHSLGGALAVLSAYDVAEMGVNRTRKGKVIPVTAFTYGGPRVGNIRFKERIEKLGVKVLRVVNEHDVVAKSPGLFLNERAPQALMKLAGGLPWCYSHVGEMLPLDHQKSPFLKPTVDLSTAHNLEALLHLLDGYHGKGQRFVLSSGRDPALVNKASDFLKDHFMVPPYWRQDANKGMVRNTDGRWIQPDRIRADDQHAPDIHQLLTQLHHPSQLL

Foldseek 3Di:
DVVVCVVVVDDDDDAAEDEEQCVPPDLVVLQVCQQVLHAYEHDYPDLVVVLVVVVCVPVVDDPPEEDEDDDDPDSPDPPVSVVVVVVVVVVNYHYDYQAPPDDDDPVRVPPVCCVVVVPPDDDDPVNPPPPNRFFHKYFYQLLDDVPDDRGDIDGHSVVVNVVCPDPSSVVSNVVVVVVVLVVVVVVVPPPDDDDDDDDDDDDDDDDDDDDDDDDDDDDDDDDDDDDDDDDDDDDDPPVVVVVVVVVQDDDDDDDGLVRLLVVLVVQPVVDFLLVCVCCLLCVPLVVPCQFQHRSSNLVVLLLLLVLQVLLVLQAALDLQDLAHQEGNDDQACSCVVVVNVVSQKGFPAWFKWFADPLQPQFTRHHPDPNHPDRTMGTFHTWMWGHPDPVSCSRNSAIEIETHTHGGPRPPVSLSSFPLFWAQPVPQPFPDPDSLWTWGVVLSCRQRDADCVTQQRVDGSLLQLLLSLLVVCAVQVPDPSHAYAYEYEYAESSLLNSLVSLLRCLRLPSQAYPVGDGHAAEYEYELYDFTTAPVNQVSCVVSNYAYEYQAEPLACSNCDDQVPAEPPPPPVVCVVCSPPRNYTYDHGDYNYFYLCLDPFWDPDSPNRLRRQSLSSSQRSQQRRRPPDHRHRNVCPPNLSSQCAADTTDCVVVRDHVPSADDVNQWDQDPVRDTDNDDDDCPNNGDDPCSVVSVVCSVCVPPPD

pLDDT: mean 72.86, std 22.16, range [20.88, 98.81]